Protein 6JWK (pdb70)

Radius of gyration: 19.98 Å; Cα contacts (8 Å, |Δi|>4): 611; chains: 2; bounding box: 44×48×56 Å

InterPro domains:
  IPR004045 Glutathione S-transferase, N-terminal [PF13409] (9-75)
  IPR004045 Glutathione S-transferase, N-terminal [PS50404] (1-81)
  IPR005955 Glutathione S-transferases, class Zeta [TIGR01262] (2-211)
  IPR010987 Glutathione S-transferase, C-terminal-like [PS50405] (86-213)
  IPR034330 Glutathione S-transferases, class Zeta , C-terminal [cd03191] (87-208)
  IPR034333 Glutathione S-transferases, class Zeta , N-terminal [cd03042] (1-74)
  IPR036249 Thioredoxin-like superfamily [SSF52833] (1-90)
  IPR036282 Glutathione S-transferase, C-terminal domain superfamily [SSF47616] (81-211)
  IPR040079 Glutathione transferase family [SFLDS00019] (1-187)

B-factor: mean 32.27, std 13.28, range [15.37, 88.54]

Foldseek 3Di:
DEWCPALLDLLLLLQLLLCLQLPHDYHYDVVTWDQDPVRDTDRGSVVSQVVVCVVRVPPHQADPPVVLNCLLVVLLCLQSPQQDVCLDPVNLVCCCPPVNDDLVSNLVSNQVSLVVSLLVNLVSQVVQQQDLENSHPDHHSNLSRLLSSVVVCVVSPHDCVVRVVSVSSNVVQCVDPSSVCSHSCNDPNHD/DAWEAELLALLRLLQLLLCLLLVNNVRYDYDVDTWRQDPVGDTDDDSVVVSVVVCVVPVPPHQADPDPVLNVLLCVLLCLLVPQQDVCLDPVNLCCCCVPVNDDLVVNLVSNQVSLVVSLLVNLVSQVPQAQDLERSHPDHHSNLSRLLSSVVSCVVSVHDCVSRVSSVSSNVVQCVDPSSVCSHSCNDPNHD

Secondary structure (DSSP, 8-state):
-EEE--TT-HHHHHHHHHHHHHT---EEE---EEE-TT--EE--HHHHHHHHHHH--SS-SS-SSHHHHHHHHHHHHHHHHHTHHHH-HHHHHHHHHTT---HHHHHHHHHHHHHHHHHHHHHHHHHH--SSBTTBSS--HHHHHHHHHHHHHHHTT---TT-HHHHHHHHHHHTSHHHHHHSGGGSTT--/-EEEE-TT-HHHHHHHHHHHHHT-GGGEEE----EEE-TT--EE--HHHHHHHHHHH--SSPSS-SSHHHHHHHHHHHHHHHHHTHHHHSHHHHHHHHHHH---HHHHHHHHHHHHHHHHHHHHHHHHHH--SSBTTBSS--HHHHHHHHHHHHHHHTT---TT-HHHHHHHHHHHTSHHHHHHSGGGSTT--

Sequence (384 aa):
MQLYSFFNSSTSYRVRIALALKGLDYQVVPLPTLVDADGRRFSQSLAIIDYLDAVQPEPRLIPLDPLHRAQALELALLVACDIHPLNNVRVLKYLTQVLGIDAEDRQRWYAHWVAEGLAAAETLLNRHRRGAFFAGAAAGIVECCLVPQLANARRMGCDLAPYPALLELEGRCLALEAFQRASPERQPDYLMQLYSFFNSSTSYRVRIALALKGLDYQVVPVALPTLVDADGRRFSQSLAIIDYLDAVQPEPRLIPLDPLHRAQALELALLVACDIHPLNNVRVLKYLTQVLGIDAEDRQRWYAHWVAEGLAAAETLLNRHRRGAFFAGAAAGIVECCLVPQLANARRMGCDLAPYPALLELEGRCLALEAFQRASPERQPDYL

Structure (mmCIF, N/CA/C/O backbone):
data_6JWK
#
_entry.id   6JWK
#
_cell.length_a   83.022
_cell.length_b   83.022
_cell.length_c   184.725
_cell.angle_alpha   90.000
_cell.angle_beta   90.000
_cell.angle_gamma   90.000
#
_symmetry.space_group_name_H-M   'P 43 21 2'
#
loop_
_entity.id
_entity.type
_entity.pdbx_description
1 polymer 'Probable glutathione S-transferase'
2 non-polymer GLYCEROL
3 non-polymer 'SULFATE ION'
4 water water
#
loop_
_atom_site.group_PDB
_atom_site.id
_atom_site.type_symbol
_atom_site.label_atom_id
_atom_site.label_alt_id
_atom_site.label_comp_id
_atom_site.label_asym_id
_atom_site.label_entity_id
_atom_site.label_seq_id
_atom_site.pdbx_PDB_ins_code
_atom_site.Cartn_x
_atom_site.Cartn_y
_atom_site.Cartn_z
_atom_site.occupancy
_atom_site.B_iso_or_equiv
_atom_site.auth_seq_id
_atom_site.auth_comp_id
_atom_site.auth_asym_id
_atom_site.auth_atom_id
_atom_site.pdbx_PDB_model_num
ATOM 1 N N . MET A 1 1 ? -21.164 21.915 3.716 1.00 54.60 1 MET A N 1
ATOM 2 C CA . MET A 1 1 ? -21.528 20.883 4.673 1.00 43.90 1 MET A CA 1
ATOM 3 C C . MET A 1 1 ? -21.866 19.611 3.912 1.00 44.38 1 MET A C 1
ATOM 4 O O . MET A 1 1 ? -22.119 19.670 2.690 1.00 40.84 1 MET A O 1
ATOM 9 N N . GLN A 1 2 ? -21.762 18.500 4.622 1.00 35.84 2 GLN A N 1
ATOM 10 C CA . GLN A 1 2 ? -22.148 17.153 4.168 1.00 40.04 2 GLN A CA 1
ATOM 11 C C . GLN A 1 2 ? -23.340 16.682 4.999 1.00 39.76 2 GLN A C 1
ATOM 12 O O . GLN A 1 2 ? -23.361 16.963 6.232 1.00 32.90 2 GLN A O 1
ATOM 18 N N . LEU A 1 3 ? -24.275 15.986 4.350 1.00 36.11 3 LEU A N 1
ATOM 19 C CA . LEU A 1 3 ? -25.335 15.222 5.034 1.00 32.44 3 LEU A CA 1
ATOM 20 C C . LEU A 1 3 ? -25.179 13.763 4.684 1.00 30.11 3 LEU A C 1
ATOM 21 O O . LEU A 1 3 ? -25.471 13.422 3.549 1.00 42.65 3 LEU A O 1
ATOM 26 N N . TYR A 1 4 ? -24.767 12.949 5.642 1.00 34.29 4 TYR A N 1
ATOM 27 C CA . TYR A 1 4 ? -24.871 11.471 5.606 1.00 41.58 4 TYR A CA 1
ATOM 28 C C . TYR A 1 4 ? -26.366 11.172 5.703 1.00 47.56 4 TYR A C 1
ATOM 29 O O . TYR A 1 4 ? -26.932 11.427 6.782 1.00 46.01 4 TYR A O 1
ATOM 38 N N . SER A 1 5 ? -26.965 10.826 4.558 1.00 51.19 5 SER A N 1
ATOM 39 C CA . SER A 1 5 ? -28.419 10.654 4.293 1.00 46.70 5 SER A CA 1
ATOM 40 C C . SER A 1 5 ? -28.628 9.267 3.681 1.00 46.51 5 SER A C 1
ATOM 41 O O . SER A 1 5 ? -27.690 8.763 3.026 1.00 43.49 5 SER A O 1
ATOM 44 N N . PHE A 1 6 ? -29.781 8.664 3.946 1.00 39.13 6 PHE A N 1
ATOM 45 C CA . PHE A 1 6 ? -30.357 7.533 3.171 1.00 42.26 6 PHE A CA 1
ATOM 46 C C . PHE A 1 6 ? -31.720 8.021 2.650 1.00 40.78 6 PHE A C 1
ATOM 47 O O . PHE A 1 6 ? -32.493 8.679 3.405 1.00 32.47 6 PHE A O 1
ATOM 55 N N . PHE A 1 7 ? -31.999 7.742 1.377 1.00 36.90 7 PHE A N 1
ATOM 56 C CA . PHE A 1 7 ? -33.214 8.211 0.672 1.00 35.97 7 PHE A CA 1
ATOM 57 C C . PHE A 1 7 ? -34.429 7.857 1.520 1.00 35.94 7 PHE A C 1
ATOM 58 O O . PHE A 1 7 ? -35.289 8.736 1.614 1.00 40.87 7 PHE A O 1
ATOM 66 N N . ASN A 1 8 ? -34.493 6.669 2.141 1.00 36.41 8 ASN A N 1
ATOM 67 C CA . ASN A 1 8 ? -35.754 6.251 2.817 1.00 47.16 8 ASN A CA 1
ATOM 68 C C . ASN A 1 8 ? -35.764 6.496 4.343 1.00 43.23 8 ASN A C 1
ATOM 69 O O . ASN A 1 8 ? -36.760 6.122 4.950 1.00 48.96 8 ASN A O 1
ATOM 74 N N . SER A 1 9 ? -34.761 7.165 4.923 1.00 36.14 9 SER A N 1
ATOM 75 C CA . SER A 1 9 ? -34.715 7.600 6.348 1.00 31.09 9 SER A CA 1
ATOM 76 C C . SER A 1 9 ? -35.609 8.828 6.530 1.00 27.12 9 SER A C 1
ATOM 77 O O . SER A 1 9 ? -35.348 9.876 5.866 1.00 26.16 9 SER A O 1
ATOM 80 N N . SER A 1 10 ? -36.660 8.705 7.349 1.00 26.13 10 SER A N 1
ATOM 81 C CA . SER A 1 10 ? -37.588 9.824 7.657 1.00 27.93 10 SER A CA 1
ATOM 82 C C . SER A 1 10 ? -36.819 10.968 8.317 1.00 26.86 10 SER A C 1
ATOM 83 O O . SER A 1 10 ? -37.062 12.140 7.951 1.00 24.62 10 SER A O 1
ATOM 86 N N . THR A 1 11 ? -35.930 10.653 9.269 1.00 24.94 11 THR A N 1
ATOM 87 C CA . THR A 1 11 ? -35.104 11.701 9.917 1.00 25.61 11 THR A CA 1
ATOM 88 C C . THR A 1 11 ? -34.214 12.393 8.897 1.00 24.43 11 THR A C 1
ATOM 89 O O . THR A 1 11 ? -34.065 13.642 9.027 1.00 23.85 11 THR A O 1
ATOM 93 N N . SER A 1 12 ? -33.595 11.675 7.947 1.00 24.77 12 SER A N 1
ATOM 94 C CA . SER A 1 12 ? -32.814 12.338 6.864 1.00 24.24 12 SER A CA 1
ATOM 95 C C . SER A 1 12 ? -33.760 13.226 6.027 1.00 23.96 12 SER A C 1
ATOM 96 O O . SER A 1 12 ? -33.387 14.295 5.683 1.00 23.49 12 SER A O 1
ATOM 99 N N . TYR A 1 13 ? -34.976 12.763 5.694 1.00 24.28 13 TYR A N 1
ATOM 100 C CA . TYR A 1 13 ? -35.969 13.554 4.905 1.00 21.38 13 TYR A CA 1
ATOM 101 C C . TYR A 1 13 ? -36.231 14.909 5.608 1.00 20.88 13 TYR A C 1
ATOM 102 O O . TYR A 1 13 ? -36.127 15.953 4.939 1.00 19.04 13 TYR A O 1
ATOM 111 N N . ARG A 1 14 ? -36.451 14.907 6.932 1.00 22.72 14 ARG A N 1
ATOM 112 C CA . ARG A 1 14 ? -36.674 16.128 7.743 1.00 23.19 14 ARG A CA 1
ATOM 113 C C . ARG A 1 14 ? -35.579 17.144 7.454 1.00 20.63 14 ARG A C 1
ATOM 114 O O . ARG A 1 14 ? -35.853 18.317 7.186 1.00 19.08 14 ARG A O 1
ATOM 122 N N . VAL A 1 15 ? -34.347 16.700 7.566 1.00 22.18 15 VAL A N 1
ATOM 123 C CA . VAL A 1 15 ? -33.193 17.624 7.417 1.00 21.64 15 VAL A CA 1
ATOM 124 C C . VAL A 1 15 ? -33.046 18.018 5.942 1.00 20.59 15 VAL A C 1
ATOM 125 O O . VAL A 1 15 ? -32.712 19.188 5.682 1.00 19.33 15 VAL A O 1
ATOM 129 N N . ARG A 1 16 ? -33.290 17.109 4.974 1.00 21.78 16 ARG A N 1
ATOM 130 C CA . ARG A 1 16 ? -33.178 17.517 3.530 1.00 21.77 16 ARG A CA 1
ATOM 131 C C . ARG A 1 16 ? -34.201 18.608 3.232 1.00 20.09 16 ARG A C 1
ATOM 132 O O . ARG A 1 16 ? -33.893 19.599 2.529 1.00 21.54 16 ARG A O 1
ATOM 140 N N . ILE A 1 17 ? -35.402 18.515 3.823 1.00 18.61 17 ILE A N 1
ATOM 141 C CA . ILE A 1 17 ? -36.404 19.595 3.647 1.00 19.18 17 ILE A CA 1
ATOM 142 C C . ILE A 1 17 ? -35.842 20.923 4.193 1.00 20.23 17 ILE A C 1
ATOM 143 O O . ILE A 1 17 ? -35.859 21.976 3.469 1.00 19.33 17 ILE A O 1
ATOM 148 N N . ALA A 1 18 ? -35.367 20.928 5.450 1.00 22.56 18 ALA A N 1
ATOM 149 C CA . ALA A 1 18 ? -34.842 22.159 6.096 1.00 21.43 18 ALA A CA 1
ATOM 150 C C . ALA A 1 18 ? -33.715 22.746 5.219 1.00 21.06 18 ALA A C 1
ATOM 151 O O . ALA A 1 18 ? -33.753 23.963 4.988 1.00 19.54 18 ALA A O 1
ATOM 153 N N . LEU A 1 19 ? -32.791 21.906 4.705 1.00 22.85 19 LEU A N 1
ATOM 154 C CA . LEU A 1 19 ? -31.661 22.384 3.867 1.00 21.55 19 LEU A CA 1
ATOM 155 C C . LEU A 1 19 ? -32.225 22.999 2.584 1.00 25.55 19 LEU A C 1
ATOM 156 O O . LEU A 1 19 ? -31.751 24.099 2.200 1.00 26.81 19 LEU A O 1
ATOM 161 N N . ALA A 1 20 ? -33.255 22.377 1.981 1.00 25.39 20 ALA A N 1
ATOM 162 C CA . ALA A 1 20 ? -33.865 22.842 0.717 1.00 21.85 20 ALA A CA 1
ATOM 163 C C . ALA A 1 20 ? -34.581 24.154 0.991 1.00 25.63 20 ALA A C 1
ATOM 164 O O . ALA A 1 20 ? -34.415 25.133 0.190 1.00 23.76 20 ALA A O 1
ATOM 166 N N . LEU A 1 21 ? -35.289 24.266 2.114 1.00 23.62 21 LEU A N 1
ATOM 167 C CA . LEU A 1 21 ? -35.983 25.542 2.410 1.00 23.85 21 LEU A CA 1
ATOM 168 C C . LEU A 1 21 ? -34.989 26.695 2.586 1.00 25.50 21 LEU A C 1
ATOM 169 O O . LEU A 1 21 ? -35.372 27.861 2.253 1.00 25.37 21 LEU A O 1
ATOM 174 N N . LYS A 1 22 ? -33.833 26.445 3.210 1.00 28.01 22 LYS A N 1
ATOM 175 C CA . LYS A 1 22 ? -32.767 27.477 3.380 1.00 28.09 22 LYS A CA 1
ATOM 176 C C . LYS A 1 22 ? -32.055 27.754 2.034 1.00 28.60 22 LYS A C 1
ATOM 177 O O . LYS A 1 22 ? -31.361 28.726 1.930 1.00 29.22 22 LYS A O 1
ATOM 183 N N . GLY A 1 23 ? -32.129 26.815 1.136 1.00 29.95 23 GLY A N 1
ATOM 184 C CA . GLY A 1 23 ? -31.474 26.895 -0.131 1.00 37.71 23 GLY A CA 1
ATOM 185 C C . GLY A 1 23 ? -29.998 26.615 0.047 1.00 36.78 23 GLY A C 1
ATOM 186 O O . GLY A 1 23 ? -29.187 27.071 -0.685 1.00 37.47 23 GLY A O 1
ATOM 187 N N . LEU A 1 24 ? -29.661 25.832 1.032 1.00 38.79 24 LEU A N 1
ATOM 188 C CA . LEU A 1 24 ? -28.274 25.573 1.293 1.00 41.29 24 LEU A CA 1
ATOM 189 C C . LEU A 1 24 ? -27.795 24.404 0.521 1.00 45.08 24 LEU A C 1
ATOM 190 O O . LEU A 1 24 ? -28.441 23.397 0.446 1.00 43.04 24 LEU A O 1
ATOM 195 N N . ASP A 1 25 ? -26.643 24.556 -0.096 1.00 54.46 25 ASP A N 1
ATOM 196 C CA . ASP A 1 25 ? -26.120 23.421 -0.800 1.00 59.06 25 ASP A CA 1
ATOM 197 C C . ASP A 1 25 ? -25.197 22.687 0.102 1.00 52.48 25 ASP A C 1
ATOM 198 O O . ASP A 1 25 ? -24.514 23.233 0.944 1.00 53.26 25 ASP A O 1
ATOM 203 N N . TYR A 1 26 ? -25.230 21.411 -0.115 1.00 41.81 26 TYR A N 1
ATOM 204 C CA . TYR A 1 26 ? -24.481 20.493 0.611 1.00 44.73 26 TYR A CA 1
ATOM 205 C C . TYR A 1 26 ? -24.278 19.289 -0.277 1.00 47.98 26 TYR A C 1
ATOM 206 O O . TYR A 1 26 ? -24.790 19.170 -1.361 1.00 48.10 26 TYR A O 1
ATOM 215 N N . GLN A 1 27 ? -23.520 18.369 0.244 1.00 50.28 27 GLN A N 1
ATOM 216 C CA . GLN A 1 27 ? -23.140 17.136 -0.453 1.00 52.76 27 GLN A CA 1
ATOM 217 C C . GLN A 1 27 ? -23.872 16.016 0.287 1.00 54.41 27 GLN A C 1
ATOM 218 O O . GLN A 1 27 ? -23.537 15.780 1.474 1.00 46.29 27 GLN A O 1
ATOM 224 N N . VAL A 1 28 ? -24.891 15.419 -0.338 1.00 45.18 28 VAL A N 1
ATOM 225 C CA . VAL A 1 28 ? -25.450 14.120 0.124 1.00 51.61 28 VAL A CA 1
ATOM 226 C C . VAL A 1 28 ? -24.293 13.131 0.131 1.00 47.32 28 VAL A C 1
ATOM 227 O O . VAL A 1 28 ? -23.554 13.094 -0.834 1.00 54.97 28 VAL A O 1
ATOM 231 N N . VAL A 1 29 ? -24.137 12.364 1.190 1.00 48.10 29 VAL A N 1
ATOM 232 C CA . VAL A 1 29 ? -23.137 11.267 1.226 1.00 53.11 29 VAL A CA 1
ATOM 233 C C . VAL A 1 29 ? -23.907 10.002 1.580 1.00 58.62 29 VAL A C 1
ATOM 234 O O . VAL A 1 29 ? -24.191 9.748 2.741 1.00 66.22 29 VAL A O 1
ATOM 238 N N . PRO A 1 30 ? -24.358 9.207 0.591 1.00 57.34 30 PRO A N 1
ATOM 239 C CA . PRO A 1 30 ? -25.146 8.026 0.907 1.00 53.14 30 PRO A CA 1
ATOM 240 C C . PRO A 1 30 ? -24.294 6.988 1.638 1.00 47.80 30 PRO A C 1
ATOM 241 O O . PRO A 1 30 ? -24.920 6.413 2.490 1.00 52.43 30 PRO A O 1
ATOM 245 N N . LEU A 1 52 ? -27.768 8.137 11.370 1.00 55.87 52 LEU A N 1
ATOM 246 C CA . LEU A 1 52 ? -28.414 8.839 10.222 1.00 56.17 52 LEU A CA 1
ATOM 247 C C . LEU A 1 52 ? -29.540 9.721 10.740 1.00 46.22 52 LEU A C 1
ATOM 248 O O . LEU A 1 52 ? -30.321 9.272 11.563 1.00 44.75 52 LEU A O 1
ATOM 253 N N . PRO A 1 53 ? -29.667 10.978 10.259 1.00 39.94 53 PRO A N 1
ATOM 254 C CA . PRO A 1 53 ? -28.648 11.592 9.413 1.00 39.62 53 PRO A CA 1
ATOM 255 C C . PRO A 1 53 ? -27.492 12.039 10.313 1.00 39.85 53 PRO A C 1
ATOM 256 O O . PRO A 1 53 ? -27.700 12.103 11.520 1.00 36.39 53 PRO A O 1
ATOM 260 N N . THR A 1 54 ? -26.358 12.370 9.688 1.00 33.85 54 THR A N 1
ATOM 261 C CA . THR A 1 54 ? -25.284 13.184 10.277 1.00 30.10 54 THR A CA 1
ATOM 262 C C . THR A 1 54 ? -24.999 14.369 9.379 1.00 27.56 54 THR A C 1
ATOM 263 O O . THR A 1 54 ? -24.593 14.122 8.231 1.00 32.58 54 THR A O 1
ATOM 267 N N . LEU A 1 55 ? -25.200 15.584 9.889 1.00 27.37 55 LEU A N 1
ATOM 268 C CA . LEU A 1 55 ? -24.709 16.828 9.271 1.00 27.70 55 LEU A CA 1
ATOM 269 C C . LEU A 1 55 ? -23.281 17.080 9.795 1.00 33.91 55 LEU A C 1
ATOM 270 O O . LEU A 1 55 ? -23.069 17.079 11.048 1.00 27.72 55 LEU A O 1
ATOM 275 N N . VAL A 1 56 ? -22.330 17.247 8.865 1.00 32.81 56 VAL A N 1
ATOM 276 C CA . VAL A 1 56 ? -20.928 17.649 9.151 1.00 35.20 56 VAL A CA 1
ATOM 277 C C . VAL A 1 56 ? -20.795 19.091 8.682 1.00 34.78 56 VAL A C 1
ATOM 278 O O . VAL A 1 56 ? -21.043 19.339 7.489 1.00 36.60 56 VAL A O 1
ATOM 282 N N . ASP A 1 57 ? -20.525 20.033 9.590 1.00 35.70 57 ASP A N 1
ATOM 283 C CA . ASP A 1 57 ? -20.432 21.460 9.184 1.00 38.72 57 ASP A CA 1
ATOM 284 C C . ASP A 1 57 ? -19.011 21.757 8.705 1.00 42.04 57 ASP A C 1
ATOM 285 O O . ASP A 1 57 ? -18.208 20.811 8.650 1.00 34.46 57 ASP A O 1
ATOM 290 N N . ALA A 1 58 ? -18.727 23.027 8.395 1.00 41.69 58 ALA A N 1
ATOM 291 C CA . ALA A 1 58 ? -17.456 23.509 7.795 1.00 48.42 58 ALA A CA 1
ATOM 292 C C . ALA A 1 58 ? -16.264 23.272 8.737 1.00 49.08 58 ALA A C 1
ATOM 293 O O . ALA A 1 58 ? -15.136 23.405 8.257 1.00 59.37 58 ALA A O 1
ATOM 295 N N . ASP A 1 59 ? -16.496 22.946 10.014 1.00 45.78 59 ASP A N 1
ATOM 296 C CA . ASP A 1 59 ? -15.436 22.769 11.041 1.00 40.54 59 ASP A CA 1
ATOM 297 C C . ASP A 1 59 ? -15.251 21.283 11.343 1.00 36.15 59 ASP A C 1
ATOM 298 O O . ASP A 1 59 ? -14.425 20.958 12.220 1.00 32.96 59 ASP A O 1
ATOM 303 N N . GLY A 1 60 ? -15.990 20.402 10.661 1.00 30.46 60 GLY A N 1
ATOM 304 C CA . GLY A 1 60 ? -15.914 18.957 10.926 1.00 29.74 60 GLY A CA 1
ATOM 305 C C . GLY A 1 60 ? -16.731 18.568 12.142 1.00 30.99 60 GLY A C 1
ATOM 306 O O . GLY A 1 60 ? -16.569 17.428 12.594 1.00 32.30 60 GLY A O 1
ATOM 307 N N . ARG A 1 61 ? -17.577 19.455 12.683 1.00 29.39 61 ARG A N 1
ATOM 308 C CA . ARG A 1 61 ? -18.479 19.028 13.800 1.00 31.70 61 ARG A CA 1
ATOM 309 C C . ARG A 1 61 ? -19.630 18.205 13.213 1.00 31.76 61 ARG A C 1
ATOM 310 O O . ARG A 1 61 ? -20.081 18.520 12.093 1.00 32.36 61 ARG A O 1
ATOM 318 N N . ARG A 1 62 ? -19.997 17.124 13.899 1.00 31.10 62 ARG A N 1
ATOM 319 C CA . ARG A 1 62 ? -21.052 16.152 13.512 1.00 33.14 62 ARG A CA 1
ATOM 320 C C . ARG A 1 62 ? -22.304 16.361 14.383 1.00 33.70 62 ARG A C 1
ATOM 321 O O . ARG A 1 62 ? -22.148 16.472 15.607 1.00 30.16 62 ARG A O 1
ATOM 329 N N . PHE A 1 63 ? -23.504 16.358 13.798 1.00 33.42 63 PHE A N 1
ATOM 330 C CA . PHE A 1 63 ? -24.802 16.469 14.521 1.00 33.35 63 PHE A CA 1
ATOM 331 C C . PHE A 1 63 ? -25.736 15.405 13.975 1.00 34.04 63 PHE A C 1
ATOM 332 O O . PHE A 1 63 ? -25.722 15.299 12.711 1.00 27.72 63 PHE A O 1
ATOM 340 N N . SER A 1 64 ? -26.466 14.666 14.802 1.00 31.41 64 SER A N 1
ATOM 341 C CA . SER A 1 64 ? -27.299 13.581 14.280 1.00 36.55 64 SER A CA 1
ATOM 342 C C . SER A 1 64 ? -28.806 13.602 14.553 1.00 34.58 64 SER A C 1
ATOM 343 O O . SER A 1 64 ? -29.563 12.810 13.969 1.00 30.33 64 SER A O 1
ATOM 346 N N . GLN A 1 65 ? -29.188 14.459 15.483 1.00 22.39 65 GLN A N 1
ATOM 347 C CA . GLN A 1 65 ? -30.604 14.626 15.908 1.00 20.54 65 GLN A CA 1
ATOM 348 C C . GLN A 1 65 ? -31.256 15.701 15.013 1.00 20.72 65 GLN A C 1
ATOM 349 O O . GLN A 1 65 ? -30.902 1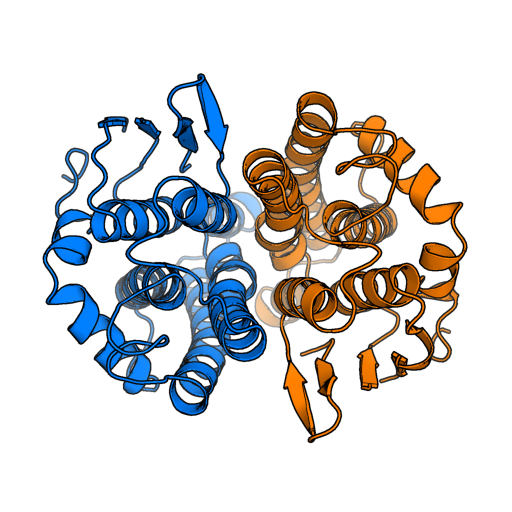6.901 15.073 1.00 20.17 65 GLN A O 1
ATOM 355 N N . SER A 1 66 ? -32.202 15.272 14.184 1.00 19.39 66 SER A N 1
ATOM 356 C CA . SER A 1 66 ? -32.836 16.118 13.152 1.00 19.10 66 SER A CA 1
ATOM 357 C C . SER A 1 66 ? -33.324 17.416 13.763 1.00 19.89 66 SER A C 1
ATOM 358 O O . SER A 1 66 ? -33.117 18.473 13.110 1.00 21.30 66 SER A O 1
ATOM 361 N N . LEU A 1 67 ? -33.986 17.403 14.938 1.00 18.86 67 LEU A N 1
ATOM 362 C CA . LEU A 1 67 ? -34.573 18.670 15.441 1.00 20.45 67 LEU A CA 1
ATOM 363 C C . LEU A 1 67 ? -33.469 19.610 15.954 1.00 20.30 67 LEU A C 1
ATOM 364 O O . LEU A 1 67 ? -33.637 20.813 15.836 1.00 22.12 67 LEU A O 1
ATOM 369 N N . ALA A 1 68 ? -32.355 19.122 16.475 1.00 21.56 68 ALA A N 1
ATOM 370 C CA . ALA A 1 68 ? -31.189 19.966 16.842 1.00 22.19 68 ALA A CA 1
ATOM 371 C C . ALA A 1 68 ? -30.556 20.572 15.578 1.00 20.34 68 ALA A C 1
ATOM 372 O O . ALA A 1 68 ? -30.169 21.780 15.578 1.00 20.83 68 ALA A O 1
ATOM 374 N N . ILE A 1 69 ? -30.444 19.776 14.522 1.00 21.69 69 ILE A N 1
ATOM 375 C CA . ILE A 1 69 ? -29.917 20.250 13.211 1.00 23.40 69 ILE A CA 1
ATOM 376 C C . ILE A 1 69 ? -30.824 21.381 12.723 1.00 26.07 69 ILE A C 1
ATOM 377 O O . ILE A 1 69 ? -30.320 22.415 12.255 1.00 25.92 69 ILE A O 1
ATOM 382 N N . ILE A 1 70 ? -32.140 21.202 12.780 1.00 23.93 70 ILE A N 1
ATOM 383 C CA . ILE A 1 70 ? -33.037 22.246 12.230 1.00 22.70 70 ILE A CA 1
ATOM 384 C C . ILE A 1 70 ? -32.845 23.519 13.063 1.00 25.13 70 ILE A C 1
ATOM 385 O O . ILE A 1 70 ? -32.749 24.633 12.501 1.00 22.61 70 ILE A O 1
ATOM 390 N N . ASP A 1 71 ? -32.713 23.398 14.373 1.00 24.17 71 ASP A N 1
ATOM 391 C CA . ASP A 1 71 ? -32.491 24.608 15.223 1.00 26.23 71 ASP A CA 1
ATOM 392 C C . ASP A 1 71 ? -31.163 25.276 14.834 1.00 22.45 71 ASP A C 1
ATOM 393 O O . ASP A 1 71 ? -31.132 26.482 14.674 1.00 27.19 71 ASP A O 1
ATOM 398 N N . TYR A 1 72 ? -30.109 24.501 14.684 1.00 24.28 72 TYR A N 1
ATOM 399 C CA . TYR A 1 72 ? -28.758 24.969 14.280 1.00 26.61 72 TYR A CA 1
ATOM 400 C C . TYR A 1 72 ? -28.801 25.679 12.914 1.00 28.06 72 TYR A C 1
ATOM 401 O O . TYR A 1 72 ? -28.272 26.772 12.774 1.00 24.09 72 TYR A O 1
ATOM 410 N N . LEU A 1 73 ? -29.529 25.131 11.942 1.00 25.36 73 LEU A N 1
ATOM 411 C CA . LEU A 1 73 ? -29.620 25.775 10.615 1.00 26.30 73 LEU A CA 1
ATOM 412 C C . LEU A 1 73 ? -30.206 27.165 10.746 1.00 25.25 73 LEU A C 1
ATOM 413 O O . LEU A 1 73 ? -29.854 27.998 9.915 1.00 26.32 73 LEU A O 1
ATOM 418 N N . ASP A 1 74 ? -31.041 27.415 11.757 1.00 25.78 74 ASP A N 1
ATOM 419 C CA . ASP A 1 74 ? -31.673 28.738 11.922 1.00 29.43 74 ASP A CA 1
ATOM 420 C C . ASP A 1 74 ? -30.589 29.721 12.372 1.00 31.34 74 ASP A C 1
ATOM 421 O O . ASP A 1 74 ? -30.723 30.888 12.034 1.00 30.26 74 ASP A O 1
ATOM 426 N N . ALA A 1 75 ? -29.557 29.248 13.066 1.00 29.11 75 ALA A N 1
ATOM 427 C CA . ALA A 1 75 ? -28.396 30.072 13.491 1.00 33.27 75 ALA A CA 1
ATOM 428 C C . ALA A 1 75 ? -27.452 30.269 12.300 1.00 33.60 75 ALA A C 1
ATOM 429 O O . ALA A 1 75 ? -26.969 31.392 12.104 1.00 35.64 75 ALA A O 1
ATOM 431 N N . VAL A 1 76 ? -27.247 29.224 11.509 1.00 30.58 76 VAL A N 1
ATOM 432 C CA . VAL A 1 76 ? -26.323 29.233 10.342 1.00 36.48 76 VAL A CA 1
ATOM 433 C C . VAL A 1 76 ? -26.852 30.218 9.291 1.00 38.56 76 VAL A C 1
ATOM 434 O O . VAL A 1 76 ? -26.031 30.913 8.700 1.00 35.87 76 VAL A O 1
ATOM 438 N N . GLN A 1 77 ? -28.160 30.238 9.034 1.00 34.28 77 GLN A N 1
ATOM 439 C CA . GLN A 1 77 ? -28.790 31.106 8.003 1.00 29.83 77 GLN A CA 1
ATOM 440 C C . GLN A 1 77 ? -30.197 31.411 8.454 1.00 29.10 77 GLN A C 1
ATOM 441 O O . GLN A 1 77 ? -31.124 30.657 8.160 1.00 31.22 77 GLN A O 1
ATOM 447 N N . PRO A 1 78 ? -30.342 32.482 9.248 1.00 30.92 78 PRO A N 1
ATOM 448 C CA . PRO A 1 78 ? -31.609 32.810 9.862 1.00 32.92 78 PRO A CA 1
ATOM 449 C C . PRO A 1 78 ? -32.808 32.853 8.893 1.00 36.09 78 PRO A C 1
ATOM 450 O O . PRO A 1 78 ? -33.872 32.403 9.289 1.00 35.37 78 PRO A O 1
ATOM 454 N N . GLU A 1 79 ? -32.671 33.456 7.706 1.00 35.35 79 GLU A N 1
ATOM 455 C CA . GLU A 1 79 ? -33.828 33.637 6.787 1.00 34.33 79 GLU A CA 1
ATOM 456 C C . GLU A 1 79 ? -33.738 32.633 5.651 1.00 30.69 79 GLU A C 1
ATOM 457 O O . GLU A 1 79 ? -32.647 32.281 5.198 1.00 36.83 79 GLU A O 1
ATOM 463 N N . PRO A 1 80 ? -34.865 32.018 5.241 1.00 30.77 80 PRO A N 1
ATOM 464 C CA . PRO A 1 80 ? -36.126 32.077 5.986 1.00 33.36 80 PRO A CA 1
ATOM 465 C C . PRO A 1 80 ? -36.137 31.154 7.227 1.00 30.94 80 PRO A C 1
ATOM 466 O O . PRO A 1 80 ? -35.519 30.123 7.259 1.00 28.63 80 PRO A O 1
ATOM 470 N N . ARG A 1 81 ? -36.880 31.565 8.229 1.00 30.54 81 ARG A N 1
ATOM 471 C CA . ARG A 1 81 ? -36.782 31.051 9.606 1.00 34.91 81 ARG A CA 1
ATOM 472 C C . ARG A 1 81 ? -37.535 29.723 9.643 1.00 30.56 81 ARG A C 1
ATOM 473 O O . ARG A 1 81 ? -38.589 29.640 9.042 1.00 29.88 81 ARG A O 1
ATOM 481 N N . LEU A 1 82 ? -36.973 28.675 10.245 1.00 27.66 82 LEU A N 1
ATOM 482 C CA . LEU A 1 82 ? -37.686 27.383 10.402 1.00 25.58 82 LEU A CA 1
ATOM 483 C C . LEU A 1 82 ? -38.438 27.301 11.747 1.00 26.19 82 LEU A C 1
ATOM 484 O O . LEU A 1 82 ? -39.399 26.552 11.817 1.00 24.49 82 LEU A O 1
ATOM 489 N N . ILE A 1 83 ? -38.005 28.008 12.791 1.00 25.06 83 ILE A N 1
ATOM 490 C CA . ILE A 1 83 ? -38.651 27.998 14.138 1.00 25.73 83 ILE A CA 1
ATOM 491 C C . ILE A 1 83 ? -39.007 29.436 14.511 1.00 25.71 83 ILE A C 1
ATOM 492 O O . ILE A 1 83 ? -38.204 30.344 14.334 1.00 23.99 83 ILE A O 1
ATOM 497 N N . PRO A 1 84 ? -40.243 29.732 14.927 1.00 24.63 84 PRO A N 1
ATOM 498 C CA . PRO A 1 84 ? -40.615 31.125 15.175 1.00 25.78 84 PRO A CA 1
ATOM 499 C C . PRO A 1 84 ? -39.795 31.760 16.298 1.00 30.63 84 PRO A C 1
ATOM 500 O O . PRO A 1 84 ? -39.352 31.027 17.164 1.00 26.66 84 PRO A O 1
ATOM 504 N N . LEU A 1 85 ? -39.696 33.090 16.295 1.00 31.64 85 LEU A N 1
ATOM 505 C CA . LEU A 1 85 ? -39.080 33.892 17.384 1.00 35.83 85 LEU A CA 1
ATOM 506 C C . LEU A 1 85 ? -40.085 34.117 18.514 1.00 33.49 85 LEU A C 1
ATOM 507 O O . LEU A 1 85 ? -39.689 34.055 19.656 1.00 37.44 85 LEU A O 1
ATOM 512 N N . ASP A 1 86 ? -41.344 34.393 18.203 1.00 28.28 86 ASP A N 1
ATOM 513 C CA . ASP A 1 86 ? -42.366 34.674 19.237 1.00 30.66 86 ASP A CA 1
ATOM 514 C C . ASP A 1 86 ? -42.465 33.474 20.188 1.00 35.30 86 ASP A C 1
ATOM 515 O O . ASP A 1 86 ? -42.680 32.343 19.708 1.00 30.63 86 ASP A O 1
ATOM 520 N N . PRO A 1 87 ? -42.336 33.667 21.531 1.00 31.02 87 PRO A N 1
ATOM 521 C CA . PRO A 1 87 ? -42.317 32.541 22.461 1.00 29.97 87 PRO A CA 1
ATOM 522 C C . PRO A 1 87 ? -43.563 31.664 22.366 1.00 26.53 87 PRO A C 1
ATOM 523 O O . PRO A 1 87 ? -43.378 30.503 22.348 1.00 26.48 87 PRO A O 1
ATOM 527 N N . LEU A 1 88 ? -44.773 32.223 22.279 1.00 25.27 88 LEU A N 1
ATOM 528 C CA . LEU A 1 88 ? -45.996 31.391 22.215 1.00 27.18 88 LEU A CA 1
ATOM 529 C C . LEU A 1 88 ? -46.031 30.614 20.885 1.00 27.79 88 LEU A C 1
ATOM 530 O O . LEU A 1 88 ? -46.404 29.400 20.909 1.00 27.46 88 LEU A O 1
ATOM 535 N N . HIS A 1 89 ? -45.709 31.274 19.764 1.00 28.08 89 HIS A N 1
ATOM 536 C CA . HIS A 1 89 ? -45.758 30.638 18.419 1.00 28.18 89 HIS A CA 1
ATOM 537 C C . HIS A 1 89 ? -44.692 29.543 18.381 1.00 25.17 89 HIS A C 1
ATOM 538 O O . HIS A 1 89 ? -44.945 28.459 17.844 1.00 21.27 89 HIS A O 1
ATOM 545 N N . ARG A 1 90 ? -43.551 29.801 19.015 1.00 24.67 90 ARG A N 1
ATOM 546 C CA . ARG A 1 90 ? -42.441 28.834 19.085 1.00 21.82 90 ARG A CA 1
ATOM 547 C C . ARG A 1 90 ? -42.878 27.622 19.910 1.00 21.80 90 ARG A C 1
ATOM 548 O O . ARG A 1 90 ? -42.649 26.499 19.444 1.00 21.38 90 ARG A O 1
ATOM 556 N N . ALA A 1 91 ? -43.527 27.820 21.059 1.00 19.80 91 ALA A N 1
ATOM 557 C CA . ALA A 1 91 ? -43.977 26.702 21.906 1.00 20.25 91 ALA A CA 1
ATOM 558 C C . ALA A 1 91 ? -44.971 25.843 21.114 1.00 21.15 91 ALA A C 1
ATOM 559 O O . ALA A 1 91 ? -44.903 24.579 21.213 1.00 20.68 91 ALA A O 1
ATOM 561 N N . GLN A 1 92 ? -45.858 26.485 20.349 1.00 22.30 92 GLN A N 1
ATOM 562 C CA . GLN A 1 92 ? -46.882 25.761 19.547 1.00 21.95 92 GLN A CA 1
ATOM 563 C C . GLN A 1 92 ? -46.200 24.939 18.429 1.00 19.98 92 GLN A C 1
ATOM 564 O O . GLN A 1 92 ? -46.597 23.821 18.214 1.00 18.11 92 GLN A O 1
ATOM 570 N N . ALA A 1 93 ? -45.230 25.511 17.718 1.00 19.39 93 ALA A N 1
ATOM 571 C CA . ALA A 1 93 ? -44.461 24.835 16.656 1.00 20.38 93 ALA A CA 1
ATOM 572 C C . ALA A 1 93 ? -43.699 23.651 17.270 1.00 20.64 93 ALA A C 1
ATOM 573 O O . ALA A 1 93 ? -43.752 22.504 16.719 1.00 17.25 93 ALA A O 1
ATOM 575 N N . LEU A 1 94 ? -43.039 23.867 18.417 1.00 20.11 94 LEU A N 1
ATOM 576 C CA . LEU A 1 94 ? -42.214 22.767 18.984 1.00 19.86 94 LEU A CA 1
ATOM 577 C C . LEU A 1 94 ? -43.123 21.698 19.540 1.00 19.15 94 LEU A C 1
ATOM 578 O O . LEU A 1 94 ? -42.766 20.544 19.444 1.00 21.49 94 LEU A O 1
ATOM 583 N N . GLU A 1 95 ? -44.288 22.075 20.049 1.00 19.08 95 GLU A N 1
ATOM 584 C CA . GLU A 1 95 ? -45.236 21.089 20.571 1.00 21.54 95 GLU A CA 1
ATOM 585 C C . GLU A 1 95 ? -45.582 20.100 19.450 1.00 21.29 95 GLU A C 1
ATOM 586 O O . GLU A 1 95 ? -45.595 18.856 19.668 1.00 18.92 95 GLU A O 1
ATOM 592 N N . LEU A 1 96 ? -45.937 20.607 18.271 1.00 18.65 96 LEU A N 1
ATOM 593 C CA . LEU A 1 96 ? -46.350 19.711 17.153 1.00 19.81 96 LEU A CA 1
ATOM 594 C C . LEU A 1 96 ? -45.136 18.949 16.585 1.00 17.99 96 LEU A C 1
ATOM 595 O O . LEU A 1 96 ? -45.258 17.728 16.377 1.00 16.43 96 LEU A O 1
ATOM 600 N N . ALA A 1 97 ? -43.985 19.596 16.435 1.00 17.74 97 ALA A N 1
ATOM 601 C CA . ALA A 1 97 ? -42.744 18.940 15.969 1.00 19.37 97 ALA A CA 1
ATOM 602 C C . ALA A 1 97 ? -42.359 17.802 16.930 1.00 21.53 97 ALA A C 1
ATOM 603 O O . ALA A 1 97 ? -42.030 16.673 16.441 1.00 19.17 97 ALA A O 1
ATOM 605 N N . LEU A 1 98 ? -42.442 18.027 18.245 1.00 20.43 98 LEU A N 1
ATOM 606 C CA . LEU A 1 98 ? -42.024 16.978 19.235 1.00 19.31 98 LEU A CA 1
ATOM 607 C C . LEU A 1 98 ? -43.061 15.881 19.356 1.00 20.30 98 LEU A C 1
ATOM 608 O O . LEU A 1 98 ? -42.687 14.727 19.618 1.00 21.87 98 LEU A O 1
ATOM 613 N N . LEU A 1 99 ? -44.340 16.189 19.156 1.00 19.59 99 LEU A N 1
ATOM 614 C CA . LEU A 1 99 ? -45.373 15.132 19.076 1.00 19.57 99 LEU A CA 1
ATOM 615 C C . LEU A 1 99 ? -44.907 14.119 18.036 1.00 19.15 99 LEU A C 1
ATOM 616 O O . LEU A 1 99 ? -44.871 12.882 18.323 1.00 17.98 99 LEU A O 1
ATOM 621 N N . VAL A 1 100 ? -44.526 14.604 16.872 1.00 17.79 100 VAL A N 1
ATOM 622 C CA . VAL A 1 100 ? -44.056 13.725 15.779 1.00 20.18 100 VAL A CA 1
ATOM 623 C C . VAL A 1 100 ? -42.726 13.081 16.164 1.00 21.18 100 VAL 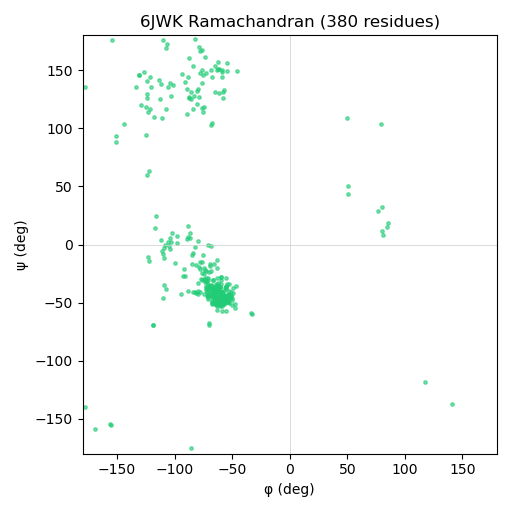A C 1
ATOM 624 O O . VAL A 1 100 ? -42.619 11.842 16.060 1.00 19.80 100 VAL A O 1
ATOM 628 N N . ALA A 1 101 ? -41.747 13.867 16.590 1.00 21.41 101 ALA A N 1
ATOM 629 C CA . ALA A 1 101 ? -40.350 13.369 16.734 1.00 21.04 101 ALA A CA 1
ATOM 630 C C . ALA A 1 101 ? -40.185 12.452 17.959 1.00 22.62 101 ALA A C 1
ATOM 631 O O . ALA A 1 101 ? -39.207 11.683 17.987 1.00 23.32 101 ALA A O 1
ATOM 633 N N . CYS A 1 102 ? -41.030 12.595 18.980 1.00 21.93 102 CYS A N 1
ATOM 634 C CA . CYS A 1 102 ? -40.929 11.855 20.257 1.00 23.75 102 CYS A CA 1
ATOM 635 C C . CYS A 1 102 ? -42.053 10.832 20.393 1.00 24.10 102 CYS A C 1
ATOM 636 O O . CYS A 1 102 ? -41.786 9.785 21.002 1.00 22.16 102 CYS A O 1
ATOM 639 N N . ASP A 1 103 ? -43.269 11.099 19.893 1.00 22.26 103 ASP A N 1
ATOM 640 C CA . ASP A 1 103 ? -44.422 10.236 20.265 1.00 21.59 103 ASP A CA 1
ATOM 641 C C . ASP A 1 103 ? -44.920 9.385 19.086 1.00 23.57 103 ASP A C 1
ATOM 642 O O . ASP A 1 103 ? -45.832 8.555 19.318 1.00 25.63 103 ASP A O 1
ATOM 647 N N . ILE A 1 104 ? -44.438 9.586 17.860 1.00 20.34 104 ILE A N 1
ATOM 648 C CA . ILE A 1 104 ? -44.862 8.739 16.713 1.00 22.59 104 ILE A CA 1
ATOM 649 C C . ILE A 1 104 ? -43.634 8.023 16.155 1.00 21.01 104 ILE A C 1
ATOM 650 O O . ILE A 1 104 ? -43.530 6.765 16.263 1.00 24.87 104 ILE A O 1
ATOM 655 N N . HIS A 1 105 ? -42.738 8.775 15.540 1.00 21.72 105 HIS A N 1
ATOM 656 C CA . HIS A 1 105 ? -41.682 8.173 14.699 1.00 21.42 105 HIS A CA 1
ATOM 657 C C . HIS A 1 105 ? -40.860 7.134 15.467 1.00 23.20 105 HIS A C 1
ATOM 658 O O . HIS A 1 105 ? -40.531 6.082 14.891 1.00 22.69 105 HIS A O 1
ATOM 665 N N . PRO A 1 106 ? -40.397 7.412 16.718 1.00 22.18 106 PRO A N 1
ATOM 666 C CA . PRO A 1 106 ? -39.485 6.493 17.414 1.00 23.93 106 PRO A CA 1
ATOM 667 C C . PRO A 1 106 ? -40.026 5.074 17.538 1.00 25.70 106 PRO A C 1
ATOM 668 O O . PRO A 1 106 ? -39.252 4.182 17.426 1.00 27.67 106 PRO A O 1
ATOM 672 N N . LEU A 1 107 ? -41.342 4.928 17.751 1.00 22.82 107 LEU A N 1
ATOM 673 C CA . LEU A 1 107 ? -42.030 3.618 17.866 1.00 25.91 107 LEU A CA 1
ATOM 674 C C . LEU A 1 107 ? -42.091 2.880 16.519 1.00 27.76 107 LEU A C 1
ATOM 675 O O . LEU A 1 107 ? -42.134 1.641 16.527 1.00 29.76 107 LEU A O 1
ATOM 680 N N . ASN A 1 108 ? -42.000 3.588 15.397 1.00 27.16 108 ASN A N 1
ATOM 681 C CA . ASN A 1 108 ? -42.243 3.013 14.058 1.00 32.94 108 ASN A CA 1
ATOM 682 C C . ASN A 1 108 ? -40.950 2.948 13.240 1.00 35.36 108 ASN A C 1
ATOM 683 O O . ASN A 1 108 ? -41.006 2.516 12.118 1.00 45.23 108 ASN A O 1
ATOM 688 N N . ASN A 1 109 ? -39.826 3.310 13.825 1.00 40.77 109 ASN A N 1
ATOM 689 C CA . ASN A 1 109 ? -38.464 3.190 13.247 1.00 45.08 109 ASN A CA 1
ATOM 690 C C . ASN A 1 109 ? -38.258 1.796 12.608 1.00 45.20 109 ASN A C 1
ATOM 691 O O . ASN A 1 109 ? -38.773 0.794 13.152 1.00 41.04 109 ASN A O 1
ATOM 696 N N . VAL A 1 110 ? -37.437 1.707 11.565 1.00 40.89 110 VAL A N 1
ATOM 697 C CA . VAL A 1 110 ? -36.904 0.407 11.038 1.00 49.06 110 VAL A CA 1
ATOM 698 C C . VAL A 1 110 ? -36.264 -0.424 12.178 1.00 41.23 110 VAL A C 1
ATOM 699 O O . VAL A 1 110 ? -36.615 -1.621 12.307 1.00 41.64 110 VAL A O 1
ATOM 703 N N . ARG A 1 111 ? -35.437 0.175 13.049 1.00 40.45 111 ARG A N 1
ATOM 704 C CA . ARG A 1 111 ? -34.728 -0.593 14.123 1.00 40.38 111 ARG A CA 1
ATOM 705 C C . ARG A 1 111 ? -35.754 -1.233 15.084 1.00 35.99 111 ARG A C 1
ATOM 706 O O . ARG A 1 111 ? -35.580 -2.402 15.435 1.00 36.23 111 ARG A O 1
ATOM 714 N N . VAL A 1 112 ? -36.844 -0.553 15.430 1.00 34.95 112 VAL A N 1
ATOM 715 C CA . VAL A 1 112 ? -37.908 -1.106 16.321 1.00 33.57 112 VAL A CA 1
ATOM 716 C C . VAL A 1 112 ? -38.664 -2.261 15.639 1.00 35.08 112 VAL A C 1
ATOM 717 O O . VAL A 1 112 ? -38.936 -3.300 16.331 1.00 33.82 112 VAL A O 1
ATOM 721 N N . LEU A 1 113 ? -39.090 -2.081 14.382 1.00 39.76 113 LEU A N 1
ATOM 722 C CA . LEU A 1 113 ? -39.834 -3.151 13.650 1.00 37.53 113 LEU A CA 1
ATOM 723 C C . LEU A 1 113 ? -38.909 -4.372 13.495 1.00 38.18 113 LEU A C 1
ATOM 724 O O . LEU A 1 113 ? -39.384 -5.463 13.777 1.00 41.13 113 LEU A O 1
ATOM 729 N N . LYS A 1 114 ? -37.644 -4.179 13.120 1.00 41.22 114 LYS A N 1
ATOM 730 C CA . LYS A 1 114 ? -36.600 -5.252 13.143 1.00 46.91 114 LYS A CA 1
ATOM 731 C C . LYS A 1 114 ? -36.616 -5.999 14.484 1.00 44.21 114 LYS A C 1
ATOM 732 O O . LYS A 1 114 ? -36.726 -7.217 14.464 1.00 46.67 114 LYS A O 1
ATOM 738 N N . TYR A 1 115 ? -36.498 -5.298 15.620 1.00 41.59 115 TYR A N 1
ATOM 739 C CA . TYR A 1 115 ? -36.518 -5.935 16.960 1.00 39.31 115 TYR A CA 1
ATOM 740 C C . TYR A 1 115 ? -37.809 -6.730 17.139 1.00 43.24 115 TYR A C 1
ATOM 741 O O . TYR A 1 115 ? -37.712 -7.843 17.708 1.00 42.51 115 TYR A O 1
ATOM 750 N N . LEU A 1 116 ? -38.972 -6.177 16.758 1.00 35.47 116 LEU A N 1
ATOM 751 C CA . LEU A 1 116 ? -40.271 -6.871 16.989 1.00 38.54 116 LEU A CA 1
ATOM 752 C C . LEU A 1 116 ? -40.277 -8.216 16.224 1.00 41.21 116 LEU A C 1
ATOM 753 O O . LEU A 1 116 ? -40.734 -9.222 16.772 1.00 42.38 116 LEU A O 1
ATOM 758 N N . THR A 1 117 ? -39.760 -8.243 15.005 1.00 44.17 117 THR A N 1
ATOM 759 C CA . THR A 1 117 ? -39.762 -9.455 14.141 1.00 53.61 117 THR A CA 1
ATOM 760 C C . THR A 1 117 ? -38.779 -10.488 14.728 1.00 55.52 117 THR A C 1
ATOM 761 O O . THR A 1 117 ? -39.260 -11.493 15.301 1.00 50.20 117 THR A O 1
ATOM 765 N N . GLN A 1 118 ? -37.476 -10.159 14.693 1.00 53.85 118 GLN A N 1
ATOM 766 C CA . GLN A 1 118 ? -36.319 -11.079 14.884 1.00 53.20 118 GLN A CA 1
ATOM 767 C C . GLN A 1 118 ? -36.205 -11.507 16.346 1.00 53.89 118 GLN A C 1
ATOM 768 O O . GLN A 1 118 ? -35.873 -12.653 16.555 1.00 62.73 118 GLN A O 1
ATOM 774 N N . VAL A 1 119 ? -36.478 -10.629 17.314 1.00 51.28 119 VAL A N 1
ATOM 775 C CA . VAL A 1 119 ? -36.354 -10.931 18.773 1.00 47.56 119 VAL A CA 1
ATOM 776 C C . VAL A 1 119 ? -37.702 -11.374 19.346 1.00 43.40 119 VAL A C 1
ATOM 777 O O . VAL A 1 119 ? -37.710 -12.245 20.204 1.00 42.16 119 VAL A O 1
ATOM 781 N N . LEU A 1 120 ? -38.822 -10.745 19.004 1.00 42.84 120 LEU A N 1
ATOM 782 C CA . LEU A 1 120 ? -40.095 -11.159 19.652 1.00 41.36 120 LEU A CA 1
ATOM 783 C C . LEU A 1 120 ? -40.965 -12.018 18.704 1.00 41.28 120 LEU A C 1
ATOM 784 O O . LEU A 1 120 ? -42.030 -12.502 19.190 1.00 48.90 120 LEU A O 1
ATOM 789 N N . GLY A 1 121 ? -40.537 -12.207 17.437 1.00 40.46 121 GLY A N 1
ATOM 790 C CA . GLY A 1 121 ? -41.279 -12.927 16.375 1.00 49.74 121 GLY A CA 1
ATOM 791 C C . GLY A 1 121 ? -42.712 -12.436 16.217 1.00 55.70 121 GLY A C 1
ATOM 792 O O . GLY A 1 121 ? -43.647 -13.259 16.241 1.00 49.78 121 GLY A O 1
ATOM 793 N N . ILE A 1 122 ? -42.906 -11.126 16.095 1.00 53.13 122 ILE A N 1
ATOM 794 C CA . ILE A 1 122 ? -44.246 -10.543 15.802 1.00 51.47 122 ILE A CA 1
ATOM 795 C C . ILE A 1 122 ? -44.371 -10.543 14.271 1.00 42.58 122 ILE A C 1
ATOM 796 O O . ILE A 1 122 ? -43.398 -10.076 13.599 1.00 42.13 122 ILE A O 1
ATOM 801 N N . ASP A 1 123 ? -45.462 -11.118 13.743 1.00 46.41 123 ASP A N 1
ATOM 802 C CA . ASP A 1 123 ? -45.722 -11.291 12.279 1.00 52.23 123 ASP A CA 1
ATOM 803 C C . ASP A 1 123 ? -46.093 -9.945 11.624 1.00 61.13 123 ASP A C 1
ATOM 804 O O . ASP A 1 123 ? -46.535 -9.017 12.361 1.00 66.33 123 ASP A O 1
ATOM 809 N N . ALA A 1 124 ? -45.969 -9.870 10.288 1.00 58.61 124 ALA A N 1
ATOM 810 C CA . ALA A 1 124 ? -46.169 -8.671 9.428 1.00 60.04 124 ALA A CA 1
ATOM 811 C C . ALA A 1 124 ? -47.468 -7.941 9.799 1.00 55.35 124 ALA A C 1
ATOM 812 O O . ALA A 1 124 ? -47.487 -6.688 9.739 1.00 50.90 124 ALA A O 1
ATOM 814 N N . GLU A 1 125 ? -48.498 -8.690 10.180 1.00 55.02 125 GLU A N 1
ATOM 815 C CA . GLU A 1 125 ? -49.873 -8.171 10.400 1.00 60.53 125 GLU A CA 1
ATOM 816 C C . GLU A 1 125 ? -49.977 -7.486 11.768 1.00 60.18 125 GLU A C 1
ATOM 817 O O . GLU A 1 125 ? -50.703 -6.479 11.897 1.00 62.73 125 GLU A O 1
ATOM 823 N N . ASP A 1 126 ? -49.339 -8.070 12.777 1.00 59.71 126 ASP A N 1
ATOM 824 C CA . ASP A 1 126 ? -49.273 -7.509 14.148 1.00 54.01 126 ASP A CA 1
ATOM 825 C C . ASP A 1 126 ? -48.401 -6.247 14.125 1.00 43.16 126 ASP A C 1
ATOM 826 O O . ASP A 1 126 ? -48.725 -5.323 14.869 1.00 43.98 126 ASP A O 1
ATOM 831 N N . ARG A 1 127 ? -47.356 -6.237 13.295 1.00 37.99 127 ARG A N 1
ATOM 832 C CA . ARG A 1 127 ? -46.436 -5.096 13.088 1.00 44.22 127 ARG A CA 1
ATOM 833 C C . ARG A 1 127 ? -47.169 -3.960 12.377 1.00 44.27 127 ARG A C 1
ATOM 834 O O . ARG A 1 127 ? -46.843 -2.813 12.701 1.00 36.18 127 ARG A O 1
ATOM 842 N N . GLN A 1 128 ? -48.066 -4.293 11.439 1.00 41.87 128 GLN A N 1
ATOM 843 C CA . GLN A 1 128 ? -49.016 -3.357 10.784 1.00 41.76 128 GLN A CA 1
ATOM 844 C C . GLN A 1 128 ? -49.834 -2.644 11.852 1.00 36.56 128 GLN A C 1
ATOM 845 O O . GLN A 1 128 ? -49.920 -1.382 11.775 1.00 34.50 128 GLN A O 1
ATOM 851 N N . ARG A 1 129 ? -50.525 -3.418 12.686 1.00 34.16 129 ARG A N 1
ATOM 852 C CA . ARG A 1 129 ? -51.440 -2.907 13.738 1.00 34.65 129 ARG A CA 1
ATOM 853 C C . ARG A 1 129 ? -50.667 -2.087 14.797 1.00 33.79 129 ARG A C 1
ATOM 854 O O . ARG A 1 129 ? -51.236 -1.184 15.425 1.00 31.94 129 ARG A O 1
ATOM 862 N N . TRP A 1 130 ? -49.436 -2.468 15.088 1.00 31.45 130 TRP A N 1
ATOM 863 C CA . TRP A 1 130 ? -48.581 -1.676 15.998 1.00 32.23 130 TRP A CA 1
ATOM 864 C C . TRP A 1 130 ? -48.371 -0.316 15.327 1.00 29.53 130 TRP A C 1
ATOM 865 O O . TRP A 1 130 ? -48.719 0.698 15.962 1.00 28.89 130 TRP A O 1
ATOM 876 N N . TYR A 1 131 ? -47.853 -0.355 14.094 1.00 31.33 131 TYR A N 1
ATOM 877 C CA . TYR A 1 131 ? -47.492 0.810 13.266 1.00 34.16 131 TYR A CA 1
ATOM 878 C C . TYR A 1 131 ? -48.733 1.693 13.200 1.00 34.64 131 TYR A C 1
ATOM 879 O O . TYR A 1 131 ? -48.619 2.884 13.550 1.00 31.60 131 TYR A O 1
ATOM 888 N N . ALA A 1 132 ? -49.891 1.113 12.871 1.00 34.02 132 ALA A N 1
ATOM 889 C CA . ALA A 1 132 ? -51.143 1.877 12.692 1.00 33.40 132 ALA A CA 1
ATOM 890 C C . ALA A 1 132 ? -51.613 2.470 14.025 1.00 31.19 132 ALA A C 1
ATOM 891 O O . ALA A 1 132 ? -52.178 3.606 14.038 1.00 28.45 132 ALA A O 1
ATOM 893 N N . HIS A 1 133 ? -51.454 1.757 15.133 1.00 30.16 133 HIS A N 1
ATOM 894 C CA . HIS A 1 133 ? -51.897 2.256 16.465 1.00 30.51 133 HIS A CA 1
ATOM 895 C C . HIS A 1 133 ? -51.163 3.568 16.820 1.00 30.20 133 HIS A C 1
ATOM 896 O O . HIS A 1 133 ? -51.847 4.563 17.134 1.00 30.19 133 HIS A O 1
ATOM 903 N N . TRP A 1 134 ? -49.830 3.617 16.730 1.00 25.42 134 TRP A N 1
ATOM 904 C CA . TRP A 1 134 ? -49.083 4.834 17.176 1.00 27.68 134 TRP A CA 1
ATOM 905 C C . TRP A 1 134 ? -49.362 5.984 16.197 1.00 25.56 134 TRP A C 1
ATOM 906 O O . TRP A 1 134 ? -49.417 7.099 16.676 1.00 29.35 134 TRP A O 1
ATOM 917 N N . VAL A 1 135 ? -49.507 5.709 14.890 1.00 25.17 135 VAL A N 1
ATOM 918 C CA . VAL A 1 135 ? -49.831 6.713 13.823 1.00 25.59 135 VAL A CA 1
ATOM 919 C C . VAL A 1 135 ? -51.183 7.322 14.168 1.00 23.96 135 VAL A C 1
ATOM 920 O O . VAL A 1 135 ? -51.280 8.580 14.173 1.00 24.35 135 VAL A O 1
ATOM 924 N N . ALA A 1 136 ? -52.159 6.489 14.509 1.00 23.21 136 ALA A N 1
ATOM 925 C CA . ALA A 1 136 ? -53.569 6.923 14.673 1.00 28.77 136 ALA A CA 1
ATOM 926 C C . ALA A 1 136 ? -53.675 7.853 15.873 1.00 28.39 136 ALA A C 1
ATOM 927 O O . ALA A 1 136 ? -54.207 8.961 15.714 1.00 30.41 136 ALA A O 1
ATOM 929 N N . GLU A 1 137 ? -53.138 7.429 17.013 1.00 28.55 137 GLU A N 1
ATOM 930 C CA . GLU A 1 137 ? -53.027 8.276 18.238 1.00 33.68 137 GLU A CA 1
ATOM 931 C C . GLU A 1 137 ? -52.322 9.601 17.928 1.00 26.14 137 GLU A C 1
ATOM 932 O O . GLU A 1 137 ? -52.783 10.666 18.352 1.00 26.99 137 GLU A O 1
ATOM 938 N N . GLY A 1 138 ? -51.180 9.540 17.266 1.00 23.64 138 GLY A N 1
ATOM 939 C CA . GLY A 1 138 ? -50.311 10.728 17.079 1.00 23.57 138 GLY A CA 1
ATOM 940 C C . GLY A 1 138 ? -50.882 11.679 16.043 1.00 20.92 138 GLY A C 1
ATOM 941 O O . GLY A 1 138 ? -50.873 12.896 16.272 1.00 21.80 138 GLY A O 1
ATOM 942 N N . LEU A 1 139 ? -51.383 11.161 14.938 1.00 20.47 139 LEU A N 1
ATOM 943 C CA . LEU A 1 139 ? -51.927 12.040 13.862 1.00 22.53 139 LEU A CA 1
ATOM 944 C C . LEU A 1 139 ? -53.245 12.680 14.300 1.00 20.67 139 LEU A C 1
ATOM 945 O O . LEU A 1 139 ? -53.515 13.757 13.826 1.00 21.67 139 LEU A O 1
ATOM 950 N N . ALA A 1 140 ? -54.039 12.040 15.129 1.00 21.73 140 ALA A N 1
ATOM 951 C CA . ALA A 1 140 ? -55.279 12.661 15.666 1.00 23.38 140 ALA A CA 1
ATOM 952 C C . ALA A 1 140 ? -54.868 13.923 16.446 1.00 22.00 140 ALA A C 1
ATOM 953 O O . ALA A 1 140 ? -55.423 14.989 16.238 1.00 19.30 140 ALA A O 1
ATOM 955 N N . ALA A 1 141 ? -53.859 13.817 17.314 1.00 20.45 141 ALA A N 1
ATOM 956 C CA . ALA A 1 141 ? -53.353 14.943 18.111 1.00 18.74 141 ALA A CA 1
ATOM 957 C C . ALA A 1 141 ? -52.718 15.987 17.180 1.00 18.92 141 ALA A C 1
ATOM 958 O O . ALA A 1 141 ? -52.937 17.158 17.443 1.00 18.11 141 ALA A O 1
ATOM 960 N N . ALA A 1 142 ? -51.945 15.588 16.167 1.00 16.87 142 ALA A N 1
ATOM 961 C CA . ALA A 1 142 ? -51.328 16.482 15.142 1.00 20.02 142 ALA A CA 1
ATOM 962 C C . ALA A 1 142 ? -52.414 17.262 14.379 1.00 17.17 142 ALA A C 1
ATOM 963 O O . ALA A 1 142 ? -52.289 18.500 14.220 1.00 17.42 142 ALA A O 1
ATOM 965 N N . GLU A 1 143 ? -53.457 16.561 13.931 1.00 17.65 143 GLU A N 1
ATOM 966 C CA . GLU A 1 143 ? -54.589 17.228 13.231 1.00 19.87 143 GLU A CA 1
ATOM 967 C C . GLU A 1 143 ? -55.160 18.299 14.184 1.00 18.57 143 GLU A C 1
ATOM 968 O O . GLU A 1 143 ? -55.386 19.413 13.747 1.00 18.79 143 GLU A O 1
ATOM 974 N N . THR A 1 144 ? -55.390 17.971 15.464 1.00 21.24 144 THR A N 1
ATOM 975 C CA . THR A 1 144 ? -55.947 18.908 16.475 1.00 20.30 144 THR A CA 1
ATOM 976 C C . THR A 1 144 ? -55.042 20.141 16.598 1.00 20.15 144 THR A C 1
ATOM 977 O O . THR A 1 144 ? -55.530 21.260 16.439 1.00 19.73 144 THR A O 1
ATOM 981 N N . LEU A 1 145 ? -53.743 19.936 16.800 1.00 19.75 145 LEU A N 1
ATOM 982 C CA . LEU A 1 145 ? -52.791 21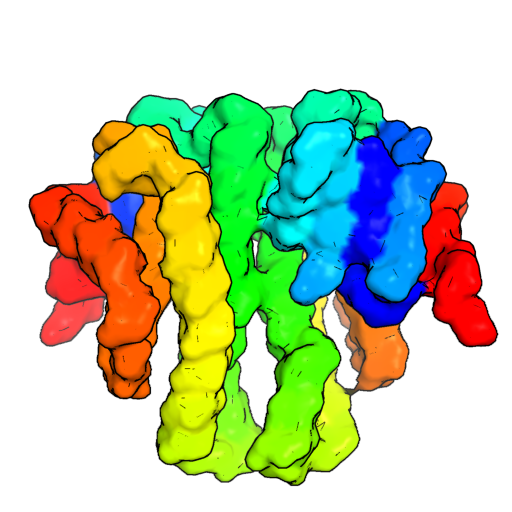.050 17.035 1.00 18.71 145 LEU A CA 1
ATOM 983 C C . LEU A 1 145 ? -52.660 21.918 15.796 1.00 18.34 145 LEU A C 1
ATOM 984 O O . LEU A 1 145 ? -52.589 23.192 15.955 1.00 17.96 145 LEU A O 1
ATOM 989 N N . LEU A 1 146 ? -52.592 21.325 14.609 1.00 17.72 146 LEU A N 1
ATOM 990 C CA . LEU A 1 146 ? -52.452 22.132 13.370 1.00 20.14 146 LEU A CA 1
ATOM 991 C C . LEU A 1 146 ? -53.684 23.025 13.210 1.00 20.07 146 LEU A C 1
ATOM 992 O O . LEU A 1 146 ? -53.514 24.217 12.962 1.00 20.25 146 LEU A O 1
ATOM 997 N N . ASN A 1 147 ? -54.889 22.452 13.362 1.00 20.88 147 ASN A N 1
ATOM 998 C CA . ASN A 1 147 ? -56.151 23.223 13.204 1.00 20.41 147 ASN A CA 1
ATOM 999 C C . ASN A 1 147 ? -56.219 24.327 14.271 1.00 21.74 147 ASN A C 1
ATOM 1000 O O . ASN A 1 147 ? -56.616 25.454 13.950 1.00 21.25 147 ASN A O 1
ATOM 1005 N N . ARG A 1 148 ? -55.779 24.059 15.498 1.00 21.67 148 ARG A N 1
ATOM 1006 C CA . ARG A 1 148 ? -55.831 25.076 16.581 1.00 19.56 148 ARG A CA 1
ATOM 1007 C C . ARG A 1 148 ? -54.890 26.234 16.310 1.00 23.05 148 ARG A C 1
ATOM 1008 O O . ARG A 1 148 ? -55.316 27.391 16.491 1.00 21.73 148 ARG A O 1
ATOM 1016 N N . HIS A 1 149 ? -53.631 25.943 15.983 1.00 22.32 149 HIS A N 1
ATOM 1017 C CA . HIS A 1 149 ? -52.512 26.907 16.109 1.00 24.62 149 HIS A CA 1
ATOM 1018 C C . HIS A 1 149 ? -51.951 27.388 14.767 1.00 26.74 149 HIS A C 1
ATOM 1019 O O . HIS A 1 149 ? -51.043 28.243 14.814 1.00 22.35 149 HIS A O 1
ATOM 1026 N N . ARG A 1 150 ? -52.405 26.854 13.625 1.00 25.41 150 ARG A N 1
ATOM 1027 C CA . ARG A 1 150 ? -51.843 27.286 12.317 1.00 28.97 150 ARG A CA 1
ATOM 1028 C C . ARG A 1 150 ? -52.078 28.798 12.196 1.00 28.52 150 ARG A C 1
ATOM 1029 O O . ARG A 1 150 ? -53.166 29.257 12.619 1.00 23.83 150 ARG A O 1
ATOM 1037 N N . ARG A 1 151 ? -51.144 29.524 11.586 1.00 28.17 151 ARG A N 1
ATOM 1038 C CA . ARG A 1 151 ? -51.317 30.991 11.402 1.00 30.24 151 ARG A CA 1
ATOM 1039 C C . ARG A 1 151 ? -51.560 31.360 9.938 1.00 28.36 151 ARG A C 1
ATOM 1040 O O . ARG A 1 151 ? -51.708 32.534 9.664 1.00 27.88 151 ARG A O 1
ATOM 1048 N N . GLY A 1 152 ? -51.536 30.437 8.997 1.00 29.82 152 GLY A N 1
ATOM 1049 C CA . GLY A 1 152 ? -51.771 30.818 7.590 1.00 27.85 152 GLY A CA 1
ATOM 1050 C C . GLY A 1 152 ? -51.733 29.592 6.737 1.00 26.71 152 GLY A C 1
ATOM 1051 O O . GLY A 1 152 ? -52.193 28.587 7.242 1.00 25.32 152 GLY A O 1
ATOM 1052 N N . ALA A 1 153 ? -51.128 29.668 5.549 1.00 26.18 153 ALA A N 1
ATOM 1053 C CA . ALA A 1 153 ? -51.069 28.549 4.585 1.00 26.59 153 ALA A CA 1
ATOM 1054 C C . ALA A 1 153 ? -50.295 27.402 5.249 1.00 26.10 153 ALA A C 1
ATOM 1055 O O . ALA A 1 153 ? -50.671 26.246 5.037 1.00 25.80 153 ALA A O 1
ATOM 1057 N N . PHE A 1 154 ? -49.211 27.760 5.942 1.00 24.11 154 PHE A N 1
ATOM 1058 C CA . PHE A 1 154 ? -48.308 26.851 6.686 1.00 23.12 154 PHE A CA 1
ATOM 1059 C C . PHE A 1 154 ? -48.554 27.060 8.184 1.00 25.05 154 PHE A C 1
ATOM 1060 O O . PHE A 1 154 ? -49.272 27.987 8.604 1.00 23.66 154 PHE A O 1
ATOM 1068 N N . PHE A 1 155 ? -48.009 26.181 9.016 1.00 24.34 155 PHE A N 1
ATOM 1069 C CA . PHE A 1 155 ? -48.221 26.304 10.472 1.00 22.95 155 PHE A CA 1
ATOM 1070 C C . PHE A 1 155 ? -47.830 27.714 10.935 1.00 22.27 155 PHE A C 1
ATOM 1071 O O . PHE A 1 155 ? -48.573 28.323 11.669 1.00 20.79 155 PHE A O 1
ATOM 1079 N N . ALA A 1 156 ? -46.654 28.178 10.524 1.00 22.47 156 ALA A N 1
ATOM 1080 C CA . ALA A 1 156 ? -46.049 29.448 10.976 1.00 26.47 156 ALA A CA 1
ATOM 1081 C C . ALA A 1 156 ? -46.512 30.625 10.092 1.00 29.60 156 ALA A C 1
ATOM 1082 O O . ALA A 1 156 ? -46.040 31.724 10.333 1.00 31.90 156 ALA A O 1
ATOM 1084 N N . GLY A 1 157 ? -47.443 30.436 9.168 1.00 27.65 157 GLY A N 1
ATOM 1085 C CA . GLY A 1 157 ? -47.927 31.560 8.327 1.00 29.45 157 GLY A CA 1
ATOM 1086 C C . GLY A 1 157 ? -47.615 31.317 6.860 1.00 26.60 157 GLY A C 1
ATOM 1087 O O . GLY A 1 157 ? -48.034 30.275 6.346 1.00 24.87 157 GLY A O 1
ATOM 1088 N N . ALA A 1 158 ? -46.820 32.178 6.227 1.00 24.96 158 ALA A N 1
ATOM 1089 C CA . ALA A 1 158 ? -46.622 32.161 4.761 1.00 26.61 158 ALA A CA 1
ATOM 1090 C C . ALA A 1 158 ? -45.530 31.163 4.373 1.00 31.28 158 ALA A C 1
ATOM 1091 O O . ALA A 1 158 ? -45.530 30.807 3.240 1.00 29.31 158 ALA A O 1
ATOM 1093 N N . ALA A 1 159 ? -44.670 30.701 5.299 1.00 30.56 159 ALA A N 1
ATOM 1094 C CA . ALA A 1 159 ? -43.509 29.843 4.979 1.00 27.64 159 ALA A CA 1
ATOM 1095 C C . ALA A 1 159 ? -43.553 28.536 5.784 1.00 24.79 159 ALA A C 1
ATOM 1096 O O . ALA A 1 159 ? -43.888 28.565 6.966 1.00 24.91 159 ALA A O 1
ATOM 1098 N N . ALA A 1 160 ? -43.181 27.443 5.144 1.00 25.60 160 ALA A N 1
ATOM 1099 C CA . ALA A 1 160 ? -42.987 26.138 5.791 1.00 24.04 160 ALA A CA 1
ATOM 1100 C C . ALA A 1 160 ? -41.814 26.220 6.784 1.00 23.96 160 ALA A C 1
ATOM 1101 O O . ALA A 1 160 ? -40.950 27.075 6.656 1.00 21.94 160 ALA A O 1
ATOM 1103 N N . GLY A 1 161 ? -41.858 25.357 7.792 1.00 22.95 161 GLY A N 1
ATOM 1104 C CA . GLY A 1 161 ? -40.843 25.354 8.862 1.00 24.08 161 GLY A CA 1
ATOM 1105 C C . GLY A 1 161 ? -40.738 23.990 9.504 1.00 21.60 161 GLY A C 1
ATOM 1106 O O . GLY A 1 161 ? -41.102 22.948 8.866 1.00 19.65 161 GLY A O 1
ATOM 1107 N N . ILE A 1 162 ? -40.284 23.988 10.750 1.00 20.93 162 ILE A N 1
ATOM 1108 C CA . ILE A 1 162 ? -40.008 22.722 11.476 1.00 21.17 162 ILE A CA 1
ATOM 1109 C C . ILE A 1 162 ? -41.267 21.846 11.464 1.00 18.81 162 ILE A C 1
ATOM 1110 O O . ILE A 1 162 ? -41.127 20.648 11.420 1.00 21.13 162 ILE A O 1
ATOM 1115 N N . VAL A 1 163 ? -42.468 22.420 11.569 1.00 19.27 163 VAL A N 1
ATOM 1116 C CA . VAL A 1 163 ? -43.688 21.545 11.632 1.00 18.91 163 VAL A CA 1
ATOM 1117 C C . VAL A 1 163 ? -43.795 20.726 10.327 1.00 18.90 163 VAL A C 1
ATOM 1118 O O . VAL A 1 163 ? -43.966 19.449 10.372 1.00 16.49 163 VAL A O 1
ATOM 1122 N N . GLU A 1 164 ? -43.680 21.393 9.177 1.00 18.71 164 GLU A N 1
ATOM 1123 C CA . GLU A 1 164 ? -43.785 20.737 7.846 1.00 19.05 164 GLU A CA 1
ATOM 1124 C C . GLU A 1 164 ? -42.592 19.809 7.653 1.00 19.33 164 GLU A C 1
ATOM 1125 O O . GLU A 1 164 ? -42.771 18.742 7.033 1.00 19.28 164 GLU A O 1
ATOM 1131 N N . CYS A 1 165 ? -41.417 20.164 8.167 1.00 18.34 165 CYS A N 1
ATOM 1132 C CA . CYS A 1 165 ? -40.230 19.280 8.064 1.00 19.88 165 CYS A CA 1
ATOM 1133 C C . CYS A 1 165 ? -40.520 17.952 8.759 1.00 20.46 165 CYS A C 1
ATOM 1134 O O . CYS A 1 165 ? -39.995 16.921 8.316 1.00 21.60 165 CYS A O 1
ATOM 1137 N N . CYS A 1 166 ? -41.263 17.976 9.863 1.00 20.27 166 CYS A N 1
ATOM 1138 C CA . CYS A 1 166 ? -41.627 16.742 10.612 1.00 21.03 166 CYS A CA 1
ATOM 1139 C C . CYS A 1 166 ? -42.880 16.043 10.021 1.00 21.47 166 CYS A C 1
ATOM 1140 O O . CYS A 1 166 ? -42.878 14.807 9.969 1.00 19.43 166 CYS A O 1
ATOM 1143 N N . LEU A 1 167 ? -43.924 16.771 9.603 1.00 21.03 167 LEU A N 1
ATOM 1144 C CA . LEU A 1 167 ? -45.213 16.134 9.183 1.00 22.21 167 LEU A CA 1
ATOM 1145 C C . LEU A 1 167 ? -45.066 15.437 7.824 1.00 19.15 167 LEU A C 1
ATOM 1146 O O . LEU A 1 167 ? -45.669 14.400 7.652 1.00 19.73 167 LEU A O 1
ATOM 1151 N N . VAL A 1 168 ? -44.305 15.997 6.892 1.00 18.53 168 VAL A N 1
ATOM 1152 C CA . VAL A 1 168 ? -44.243 15.501 5.485 1.00 19.37 168 VAL A CA 1
ATOM 1153 C C . VAL A 1 168 ? -43.643 14.098 5.486 1.00 20.51 168 VAL A C 1
ATOM 1154 O O . VAL A 1 168 ? -44.278 13.165 4.974 1.00 17.72 168 VAL A O 1
ATOM 1158 N N . PRO A 1 169 ? -42.466 13.847 6.132 1.00 18.76 169 PRO A N 1
ATOM 1159 C CA . PRO A 1 169 ? -41.962 12.485 6.222 1.00 17.68 169 PRO A CA 1
ATOM 1160 C C . PRO A 1 169 ? -42.866 11.531 7.010 1.00 18.06 169 PRO A C 1
ATOM 1161 O O . PRO A 1 169 ? -42.986 10.377 6.599 1.00 19.24 169 PRO A O 1
ATOM 1165 N N . GLN A 1 170 ? -43.514 11.998 8.078 1.00 18.25 170 GLN A N 1
ATOM 1166 C CA . GLN A 1 170 ? -44.414 11.141 8.885 1.00 18.29 170 GLN A CA 1
ATOM 1167 C C . GLN A 1 170 ? -45.570 10.699 7.985 1.00 18.42 170 GLN A C 1
ATOM 1168 O O . GLN A 1 170 ? -45.996 9.518 8.075 1.00 18.26 170 GLN A O 1
ATOM 1174 N N . LEU A 1 171 ? -46.143 11.609 7.204 1.00 17.45 171 LEU A N 1
ATOM 1175 C CA . LEU A 1 171 ? -47.329 11.248 6.373 1.00 18.44 171 LEU A CA 1
ATOM 1176 C C . LEU A 1 171 ? -46.929 10.247 5.284 1.00 19.25 171 LEU A C 1
ATOM 1177 O O . LEU A 1 171 ? -47.647 9.236 5.094 1.00 19.65 171 LEU A O 1
ATOM 1182 N N . ALA A 1 172 ? -45.775 10.443 4.663 1.00 20.11 172 ALA A N 1
ATOM 1183 C CA . ALA A 1 172 ? -45.251 9.546 3.614 1.00 20.96 172 ALA A CA 1
ATOM 1184 C C . ALA A 1 172 ? -45.111 8.144 4.190 1.00 22.77 172 ALA A C 1
ATOM 1185 O O . ALA A 1 172 ? -45.583 7.197 3.554 1.00 23.40 172 ALA A O 1
ATOM 1187 N N . ASN A 1 173 ? -44.540 8.034 5.390 1.00 24.08 173 ASN A N 1
ATOM 1188 C CA . ASN A 1 173 ? -44.372 6.747 6.105 1.00 23.40 173 ASN A CA 1
ATOM 1189 C C . ASN A 1 173 ? -45.730 6.138 6.433 1.00 21.11 173 ASN A C 1
ATOM 1190 O O . ASN A 1 173 ? -45.920 4.953 6.180 1.00 25.98 173 ASN A O 1
ATOM 1195 N N . ALA A 1 174 ? -46.613 6.881 7.080 1.00 20.09 174 ALA A N 1
ATOM 1196 C CA . ALA A 1 174 ? -47.949 6.361 7.406 1.00 20.78 174 ALA A CA 1
ATOM 1197 C C . ALA A 1 174 ? -48.658 5.828 6.129 1.00 21.50 174 ALA A C 1
ATOM 1198 O O . ALA A 1 174 ? -49.295 4.772 6.241 1.00 23.55 174 ALA A O 1
ATOM 1200 N N . ARG A 1 175 ? -48.562 6.554 5.009 1.00 20.08 175 ARG A N 1
ATOM 1201 C CA . ARG A 1 175 ? -49.224 6.216 3.709 1.00 22.36 175 ARG A CA 1
ATOM 1202 C C . ARG A 1 175 ? -48.678 4.872 3.245 1.00 21.05 175 ARG A C 1
ATOM 1203 O O . ARG A 1 175 ? -49.485 3.949 3.004 1.00 24.20 175 ARG A O 1
ATOM 1211 N N . ARG A 1 176 ? -47.364 4.754 3.256 1.00 24.38 176 ARG A N 1
ATOM 1212 C CA . ARG A 1 176 ? -46.612 3.593 2.717 1.00 29.52 176 ARG A CA 1
ATOM 1213 C C . ARG A 1 176 ? -46.913 2.361 3.577 1.00 30.58 176 ARG A C 1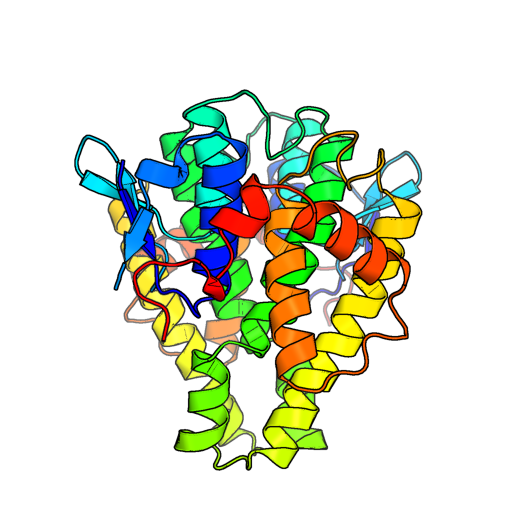
ATOM 1214 O O . ARG A 1 176 ? -46.993 1.280 3.004 1.00 29.94 176 ARG A O 1
ATOM 1222 N N . MET A 1 177 ? -47.183 2.527 4.870 1.00 28.25 177 MET A N 1
ATOM 1223 C CA . MET A 1 177 ? -47.542 1.393 5.776 1.00 28.91 177 MET A CA 1
ATOM 1224 C C . MET A 1 177 ? -49.036 1.079 5.751 1.00 28.20 177 MET A C 1
ATOM 1225 O 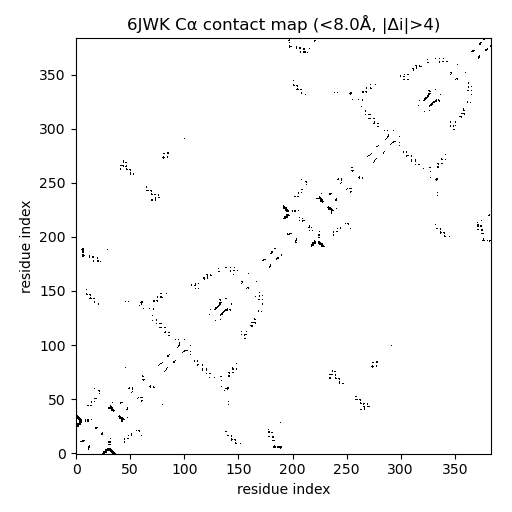O . MET A 1 177 ? -49.465 0.224 6.541 1.00 26.86 177 MET A O 1
ATOM 1230 N N . GLY A 1 178 ? -49.816 1.725 4.883 1.00 26.29 178 GLY A N 1
ATOM 1231 C CA . GLY A 1 178 ? -51.238 1.346 4.712 1.00 23.13 178 GLY A CA 1
ATOM 1232 C C . GLY A 1 178 ? -52.142 1.991 5.720 1.00 24.65 178 GLY A C 1
ATOM 1233 O O . GLY A 1 178 ? -53.324 1.599 5.795 1.00 26.71 178 GLY A O 1
ATOM 1234 N N . CYS A 1 179 ? -51.698 3.033 6.434 1.00 23.42 179 CYS A N 1
ATOM 1235 C CA . CYS A 1 179 ? -52.594 3.684 7.420 1.00 23.81 179 CYS A CA 1
ATOM 1236 C C . CYS A 1 179 ? -53.730 4.417 6.708 1.00 22.69 179 CYS A C 1
ATOM 1237 O O . CYS A 1 179 ? -53.466 5.009 5.658 1.00 26.72 179 CYS A O 1
ATOM 1240 N N . ASP A 1 180 ? -54.879 4.515 7.376 1.00 23.85 180 ASP A N 1
ATOM 1241 C CA . ASP A 1 180 ? -56.048 5.338 6.992 1.00 24.32 180 ASP A CA 1
ATOM 1242 C C . ASP A 1 180 ? -55.667 6.786 7.315 1.00 27.72 180 ASP A C 1
ATOM 1243 O O . ASP A 1 180 ? -55.475 7.085 8.501 1.00 27.78 180 ASP A O 1
ATOM 1248 N N . LEU A 1 181 ? -55.612 7.652 6.311 1.00 26.46 181 LEU A N 1
ATOM 1249 C CA . LEU A 1 181 ? -55.274 9.082 6.518 1.00 24.71 181 LEU A CA 1
ATOM 1250 C C . LEU A 1 181 ? -56.512 9.951 6.331 1.00 23.52 181 LEU A C 1
ATOM 1251 O O . LEU A 1 181 ? -56.419 11.161 6.554 1.00 21.83 181 LEU A O 1
ATOM 1256 N N . ALA A 1 182 ? -57.663 9.359 6.013 1.00 23.61 182 ALA A N 1
ATOM 1257 C CA . ALA A 1 182 ? -58.938 10.092 5.838 1.00 23.26 182 ALA A CA 1
ATOM 1258 C C . ALA A 1 182 ? -59.301 10.923 7.070 1.00 23.41 182 ALA A C 1
ATOM 1259 O O . ALA A 1 182 ? -59.821 12.013 6.918 1.00 25.79 182 ALA A O 1
ATOM 1261 N N . PRO A 1 183 ? -59.035 10.517 8.338 1.00 22.05 183 PRO A N 1
ATOM 1262 C CA . PRO A 1 183 ? -59.397 11.364 9.492 1.00 21.13 183 PRO A CA 1
ATOM 1263 C C . PRO A 1 183 ? -58.549 12.638 9.654 1.00 20.95 183 PRO A C 1
ATOM 1264 O O . PRO A 1 183 ? -58.838 13.411 10.557 1.00 20.72 183 PRO A O 1
ATOM 1268 N N . TYR A 1 184 ? -57.567 12.900 8.779 1.00 18.90 184 TYR A N 1
ATOM 1269 C CA . TYR A 1 184 ? -56.639 14.031 9.001 1.00 19.37 184 TYR A CA 1
ATOM 1270 C C . TYR A 1 184 ? -56.654 14.968 7.803 1.00 20.08 184 TYR A C 1
ATOM 1271 O O . TYR A 1 184 ? -55.596 15.241 7.200 1.00 18.50 184 TYR A O 1
ATOM 1280 N N . PRO A 1 185 ? -57.817 15.566 7.437 1.00 18.89 185 PRO A N 1
ATOM 1281 C CA . PRO A 1 185 ? -57.860 16.399 6.241 1.00 18.60 185 PRO A CA 1
ATOM 1282 C C . PRO A 1 185 ? -56.967 17.650 6.241 1.00 19.62 185 PRO A C 1
ATOM 1283 O O . PRO A 1 185 ? -56.413 17.970 5.177 1.00 18.20 185 PRO A O 1
ATOM 1287 N N . ALA A 1 186 ? -56.773 18.323 7.381 1.00 17.40 186 ALA A N 1
ATOM 1288 C CA . ALA A 1 186 ? -55.858 19.484 7.418 1.00 18.13 186 ALA A CA 1
ATOM 1289 C C . ALA A 1 186 ? -54.403 19.010 7.279 1.00 18.06 186 ALA A C 1
ATOM 1290 O O . ALA A 1 186 ? -53.625 19.682 6.520 1.00 19.22 186 ALA A O 1
ATOM 1292 N N . LEU A 1 187 ? -54.015 17.876 7.860 1.00 17.81 187 LEU A N 1
ATOM 1293 C CA . LEU A 1 187 ? -52.626 17.374 7.630 1.00 20.14 187 LEU A CA 1
ATOM 1294 C C . LEU A 1 187 ? -52.431 17.099 6.135 1.00 20.50 187 LEU A C 1
ATOM 1295 O O . LEU A 1 187 ? -51.386 17.519 5.589 1.00 21.10 187 LEU A O 1
ATOM 1300 N N . LEU A 1 188 ? -53.386 16.416 5.492 1.00 19.29 188 LEU A N 1
ATOM 1301 C CA . LEU A 1 188 ? -53.281 16.068 4.047 1.00 20.40 188 LEU A CA 1
ATOM 1302 C C . LEU A 1 188 ? -53.246 17.340 3.220 1.00 19.11 188 LEU A C 1
ATOM 1303 O O . LEU A 1 188 ? -52.424 17.414 2.295 1.00 21.39 188 LEU A O 1
ATOM 1308 N N . GLU A 1 189 ? -54.014 18.349 3.602 1.00 19.26 189 GLU A N 1
ATOM 1309 C CA . GLU A 1 189 ? -54.010 19.620 2.843 1.00 22.19 189 GLU A CA 1
ATOM 1310 C C . GLU A 1 189 ? -52.644 20.319 2.962 1.00 21.17 189 GLU A C 1
ATOM 1311 O O . GLU A 1 189 ? -52.131 20.909 1.956 1.00 21.44 189 GLU A O 1
ATOM 1317 N N . LEU A 1 190 ? -52.092 20.363 4.172 1.00 20.31 190 LEU A N 1
ATOM 1318 C CA . LEU A 1 190 ? -50.759 20.941 4.420 1.00 18.90 190 LEU A CA 1
ATOM 1319 C C . LEU A 1 190 ? -49.684 20.187 3.628 1.00 18.36 190 LEU A C 1
ATOM 1320 O O . LEU A 1 190 ? -48.848 20.847 3.014 1.00 18.32 190 LEU A O 1
ATOM 1325 N N . GLU A 1 191 ? -49.696 18.862 3.696 1.00 19.26 191 GLU A N 1
ATOM 1326 C CA . GLU A 1 191 ? -48.830 17.980 2.888 1.00 20.45 191 GLU A CA 1
ATOM 1327 C C . GLU A 1 191 ? -48.854 18.393 1.408 1.00 19.41 191 GLU A C 1
ATOM 1328 O O . GLU A 1 191 ? -47.739 18.562 0.828 1.00 19.53 191 GLU A O 1
ATOM 1334 N N . GLY A 1 192 ? -50.034 18.549 0.808 1.00 19.66 192 GLY A N 1
ATOM 1335 C CA . GLY A 1 192 ? -50.153 18.970 -0.614 1.00 21.35 192 GLY A CA 1
ATOM 1336 C C . GLY A 1 192 ? -49.532 20.342 -0.845 1.00 19.92 192 GLY A C 1
ATOM 1337 O O . GLY A 1 192 ? -48.788 20.522 -1.829 1.00 20.37 192 GLY A O 1
ATOM 1338 N N . ARG A 1 193 ? -49.760 21.315 0.053 1.00 19.91 193 ARG A N 1
ATOM 1339 C CA . ARG A 1 193 ? -49.158 22.656 -0.134 1.00 18.96 193 ARG A CA 1
ATOM 1340 C C . ARG A 1 193 ? -47.639 22.556 -0.084 1.00 20.54 193 ARG A C 1
ATOM 1341 O O . ARG A 1 193 ? -46.973 23.313 -0.830 1.00 19.89 193 ARG A O 1
ATOM 1349 N N . CYS A 1 194 ? -47.094 21.663 0.732 1.00 19.16 194 CYS A N 1
ATOM 1350 C CA . CYS A 1 194 ? -45.629 21.438 0.787 1.00 17.60 194 CYS A CA 1
ATOM 1351 C C . CYS A 1 194 ? -45.127 20.709 -0.470 1.00 19.96 194 CYS A C 1
ATOM 1352 O O . CYS A 1 194 ? -44.092 21.133 -1.059 1.00 19.34 194 CYS A O 1
ATOM 1355 N N . LEU A 1 195 ? -45.819 19.662 -0.928 1.00 21.29 195 LEU A N 1
ATOM 1356 C CA . LEU A 1 195 ? -45.266 18.831 -2.018 1.00 22.08 195 LEU A CA 1
ATOM 1357 C C . LEU A 1 195 ? -45.392 19.585 -3.357 1.00 23.64 195 LEU A C 1
ATOM 1358 O O . LEU A 1 195 ? -44.786 19.120 -4.315 1.00 22.45 195 LEU A O 1
ATOM 1363 N N . ALA A 1 196 ? -46.105 20.720 -3.400 1.00 21.59 196 ALA A N 1
ATOM 1364 C CA . ALA A 1 196 ? -46.194 21.586 -4.595 1.00 24.48 196 ALA A CA 1
ATOM 1365 C C . ALA A 1 196 ? -44.924 22.424 -4.720 1.00 23.30 196 ALA A C 1
ATOM 1366 O O . ALA A 1 196 ? -44.731 23.004 -5.758 1.00 22.66 196 ALA A O 1
ATOM 1368 N N . LEU A 1 197 ? -44.116 22.521 -3.675 1.00 24.99 197 LEU A N 1
ATOM 1369 C CA . LEU A 1 197 ? -42.920 23.427 -3.636 1.00 25.33 197 LEU A CA 1
ATOM 1370 C C . LEU A 1 197 ? -41.705 22.652 -4.140 1.00 25.64 197 LEU A C 1
ATOM 1371 O O . LEU A 1 197 ? -41.555 21.495 -3.770 1.00 22.61 197 LEU A O 1
ATOM 1376 N N . GLU A 1 198 ? -40.856 23.301 -4.931 1.00 27.07 198 GLU A N 1
ATOM 1377 C CA . GLU A 1 198 ? -39.558 22.763 -5.414 1.00 29.49 198 GLU A CA 1
ATOM 1378 C C . GLU A 1 198 ? -38.707 22.256 -4.235 1.00 26.70 198 GLU A C 1
ATOM 1379 O O . GLU A 1 198 ? -38.099 21.207 -4.380 1.00 28.17 198 GLU A O 1
ATOM 1385 N N . ALA A 1 199 ? -38.629 22.985 -3.108 1.00 28.13 199 ALA A N 1
ATOM 1386 C CA . ALA A 1 199 ? -37.783 22.603 -1.941 1.00 24.47 199 ALA A CA 1
ATOM 1387 C C . ALA A 1 199 ? -38.199 21.224 -1.464 1.00 24.10 199 ALA A C 1
ATOM 1388 O O . ALA A 1 199 ? -37.319 20.420 -1.269 1.00 23.57 199 ALA A O 1
ATOM 1390 N N . PHE A 1 200 ? -39.509 20.918 -1.351 1.00 20.58 200 PHE A N 1
ATOM 1391 C CA . PHE A 1 200 ? -39.958 19.592 -0.879 1.00 21.60 200 PHE A CA 1
ATOM 1392 C C . PHE A 1 200 ? -39.711 18.539 -1.958 1.00 21.65 200 PHE A C 1
ATOM 1393 O O . PHE A 1 200 ? -39.329 17.370 -1.611 1.00 20.56 200 PHE A O 1
ATOM 1401 N N . GLN A 1 201 ? -39.947 18.924 -3.212 1.00 21.97 201 GLN A N 1
ATOM 1402 C CA . GLN A 1 201 ? -39.758 18.015 -4.384 1.00 23.92 201 GLN A CA 1
ATOM 1403 C C . GLN A 1 201 ? -38.274 17.592 -4.422 1.00 21.61 201 GLN A C 1
ATOM 1404 O O . GLN A 1 201 ? -38.000 16.370 -4.476 1.00 25.93 201 GLN A O 1
ATOM 1410 N N . ARG A 1 202 ? -37.371 18.550 -4.317 1.00 24.18 202 ARG A N 1
ATOM 1411 C CA . ARG A 1 202 ? -35.889 18.298 -4.272 1.00 27.99 202 ARG A CA 1
ATOM 1412 C C . ARG A 1 202 ? -35.540 17.357 -3.107 1.00 27.79 202 ARG A C 1
ATOM 1413 O O . ARG A 1 202 ? -34.686 16.508 -3.276 1.00 26.60 202 ARG A O 1
ATOM 1421 N N . ALA A 1 203 ? -36.169 17.498 -1.931 1.00 24.37 203 ALA A N 1
ATOM 1422 C CA . ALA A 1 203 ? -35.776 16.744 -0.717 1.00 21.48 203 ALA A CA 1
ATOM 1423 C C . ALA A 1 203 ? -36.368 15.355 -0.753 1.00 21.46 203 ALA A C 1
ATOM 1424 O O . ALA A 1 203 ? -35.904 14.507 0.020 1.00 21.04 203 ALA A O 1
ATOM 1426 N N . SER A 1 204 ? -37.392 15.122 -1.592 1.00 21.45 204 SER A N 1
ATOM 1427 C CA . SER A 1 204 ? -38.184 13.878 -1.526 1.00 23.02 204 SER A CA 1
ATOM 1428 C C . SER A 1 204 ? -37.280 12.676 -1.731 1.00 23.18 204 SER A C 1
ATOM 1429 O O . SER A 1 204 ? -36.283 12.712 -2.466 1.00 26.12 204 SER A O 1
ATOM 1432 N N . PRO A 1 205 ? -37.634 11.529 -1.119 1.00 23.01 205 PRO A N 1
ATOM 1433 C CA . PRO A 1 205 ? -36.857 10.312 -1.296 1.00 25.44 205 PRO A CA 1
ATOM 1434 C C . PRO A 1 205 ? -36.658 9.974 -2.780 1.00 26.93 205 PRO A C 1
ATOM 1435 O O . PRO A 1 205 ? -35.550 9.547 -3.183 1.00 25.47 205 PRO A O 1
ATOM 1439 N N . GLU A 1 206 ? -37.732 10.090 -3.555 1.00 25.32 206 GLU A N 1
ATOM 1440 C CA . GLU A 1 206 ? -37.778 9.596 -4.955 1.00 24.67 206 GLU A CA 1
ATOM 1441 C C . GLU A 1 206 ? -36.865 10.452 -5.836 1.00 26.40 206 GLU A C 1
ATOM 1442 O O . GLU A 1 206 ? -36.496 10.012 -6.930 1.00 26.82 206 GLU A O 1
ATOM 1448 N N . ARG A 1 207 ? -36.472 11.636 -5.377 1.00 26.19 207 ARG A N 1
ATOM 1449 C CA . ARG A 1 207 ? -35.605 12.520 -6.180 1.00 24.32 207 ARG A CA 1
ATOM 1450 C C . ARG A 1 207 ? -34.160 12.452 -5.665 1.00 28.36 207 ARG A C 1
ATOM 1451 O O . ARG A 1 207 ? -33.362 13.268 -6.109 1.00 29.56 207 ARG A O 1
ATOM 1459 N N . GLN A 1 208 ? -33.843 11.516 -4.773 1.00 28.46 208 GLN A N 1
ATOM 1460 C CA . GLN A 1 208 ? -32.488 11.439 -4.159 1.00 32.41 208 GLN A CA 1
ATOM 1461 C C . GLN A 1 208 ? -31.523 10.665 -5.065 1.00 36.94 208 GLN A C 1
ATOM 1462 O O . GLN A 1 208 ? -31.941 9.706 -5.700 1.00 37.14 208 GLN A O 1
ATOM 1468 N N . PRO A 1 209 ? -30.193 10.924 -5.003 1.00 44.73 209 PRO A N 1
ATOM 1469 C CA . PRO A 1 209 ? -29.215 10.226 -5.844 1.00 42.72 209 PRO A CA 1
ATOM 1470 C C . PRO A 1 209 ? -29.113 8.724 -5.539 1.00 40.87 209 PRO A C 1
ATOM 1471 O O . PRO A 1 209 ? -28.953 7.993 -6.459 1.00 41.40 209 PRO A O 1
ATOM 1475 N N . ASP A 1 210 ? -29.236 8.308 -4.272 1.00 40.55 210 ASP A N 1
ATOM 1476 C CA . ASP A 1 210 ? -29.219 6.877 -3.847 1.00 37.05 210 ASP A CA 1
ATOM 1477 C C . ASP A 1 210 ? -30.569 6.165 -4.082 1.00 36.09 210 ASP A C 1
ATOM 1478 O O . ASP A 1 210 ? -30.697 4.983 -3.694 1.00 39.70 210 ASP A O 1
ATOM 1483 N N . TYR A 1 211 ? -31.575 6.807 -4.673 1.00 37.04 211 TYR A N 1
ATOM 1484 C CA . TYR A 1 211 ? -32.900 6.160 -4.906 1.00 37.06 211 TYR A CA 1
ATOM 1485 C C . TYR A 1 211 ? -32.854 5.228 -6.138 1.00 35.93 211 TYR A C 1
ATOM 1486 O O . TYR A 1 211 ? -32.533 5.751 -7.184 1.00 38.80 211 TYR A O 1
ATOM 1495 N N . LEU A 1 212 ? -33.253 3.952 -6.037 1.00 46.97 212 LEU A N 1
ATOM 1496 C CA . LEU A 1 212 ? -33.425 2.999 -7.199 1.00 61.55 212 LEU A CA 1
ATOM 1497 C C . LEU A 1 212 ? -34.482 3.497 -8.212 1.00 59.57 212 LEU A C 1
ATOM 1498 O O . LEU A 1 212 ? -35.581 2.928 -8.460 1.00 57.17 212 LEU A O 1
ATOM 1503 N N . MET B 1 1 ? -49.215 30.267 36.783 1.00 45.32 1 MET B N 1
ATOM 1504 C CA . MET B 1 1 ? -49.114 29.017 35.991 1.00 44.47 1 MET B CA 1
ATOM 1505 C C . MET B 1 1 ? -49.203 27.805 36.907 1.00 37.58 1 MET B C 1
ATOM 1506 O O . MET B 1 1 ? -48.758 27.880 38.030 1.00 37.95 1 MET B O 1
ATOM 1511 N N . GLN B 1 2 ? -49.693 26.704 36.366 1.00 32.13 2 GLN B N 1
ATOM 1512 C CA . GLN B 1 2 ? -49.829 25.438 37.081 1.00 31.30 2 GLN B CA 1
ATOM 1513 C C . GLN B 1 2 ? -49.227 24.369 36.177 1.00 32.21 2 GLN B C 1
ATOM 1514 O O . GLN B 1 2 ? -49.272 24.515 34.952 1.00 32.27 2 GLN B O 1
ATOM 1520 N N . LEU B 1 3 ? -48.617 23.365 36.768 1.00 32.07 3 LEU B N 1
ATOM 1521 C CA . LEU B 1 3 ? -48.117 22.192 36.034 1.00 34.21 3 LEU B CA 1
ATOM 1522 C C . LEU B 1 3 ? -48.793 20.965 36.596 1.00 36.34 3 LEU B C 1
ATOM 1523 O O . LEU B 1 3 ? -48.499 20.642 37.762 1.00 40.24 3 LEU B O 1
ATOM 1528 N N . TYR B 1 4 ? -49.576 20.292 35.755 1.00 30.48 4 TYR B N 1
ATOM 1529 C CA . TYR B 1 4 ? -50.315 19.064 36.083 1.00 32.23 4 TYR B CA 1
ATOM 1530 C C . TYR B 1 4 ? -49.308 17.930 35.891 1.00 36.42 4 TYR B C 1
ATOM 1531 O O . TYR B 1 4 ? -48.790 17.751 34.788 1.00 35.44 4 TYR B O 1
ATOM 1540 N N . SER B 1 5 ? -48.994 17.240 36.985 1.00 35.91 5 SER B N 1
ATOM 1541 C CA . SER B 1 5 ? -47.857 16.303 37.121 1.00 30.40 5 SER B CA 1
ATOM 1542 C C . SER B 1 5 ? -48.378 15.008 37.736 1.00 30.58 5 SER B C 1
ATOM 1543 O O . SER B 1 5 ? -49.275 15.080 38.550 1.00 35.92 5 SER B O 1
ATOM 1546 N N . PHE B 1 6 ? -47.832 13.864 37.365 1.00 29.91 6 PHE B N 1
ATOM 1547 C CA . PHE B 1 6 ? -47.943 12.602 38.139 1.00 32.35 6 PHE B CA 1
ATOM 1548 C C . PHE B 1 6 ? -46.544 12.269 38.676 1.00 28.67 6 PHE B C 1
ATOM 1549 O O . PHE B 1 6 ? -45.504 12.414 37.911 1.00 24.41 6 PHE B O 1
ATOM 1557 N N . PHE B 1 7 ? -46.468 11.825 39.939 1.00 30.51 7 PHE B N 1
ATOM 1558 C CA . PHE B 1 7 ? -45.163 11.631 40.643 1.00 31.85 7 PHE B CA 1
ATOM 1559 C C . PHE B 1 7 ? -44.274 10.677 39.841 1.00 30.27 7 PHE B C 1
ATOM 1560 O O . PHE B 1 7 ? -43.058 10.918 39.735 1.00 38.73 7 PHE B O 1
ATOM 1568 N N . ASN B 1 8 ? -44.858 9.662 39.230 1.00 36.75 8 ASN B N 1
ATOM 1569 C CA . ASN B 1 8 ? -44.092 8.560 38.597 1.00 39.12 8 ASN B CA 1
ATOM 1570 C C . ASN B 1 8 ? -43.924 8.757 37.085 1.00 39.56 8 ASN B C 1
ATOM 1571 O O . ASN B 1 8 ? -43.340 7.849 36.439 1.00 40.08 8 ASN B O 1
ATOM 1576 N N . SER B 1 9 ? -44.427 9.857 36.525 1.00 30.28 9 SER B N 1
ATOM 1577 C CA . SER B 1 9 ? -44.268 10.163 35.080 1.00 25.76 9 SER B CA 1
ATOM 1578 C C . SER B 1 9 ? -42.879 10.759 34.833 1.00 24.52 9 SER B C 1
ATOM 1579 O O . SER B 1 9 ? -42.597 11.851 35.410 1.00 22.79 9 SER B O 1
ATOM 1582 N N . SER B 1 10 ? -42.058 10.136 33.991 1.00 22.59 10 SER B N 1
ATOM 1583 C CA . SER B 1 10 ? -40.705 10.651 33.656 1.00 25.27 10 SER B CA 1
ATOM 1584 C C . SER B 1 10 ? -40.795 12.034 33.013 1.00 22.74 10 SER B C 1
ATOM 1585 O O . SER B 1 10 ? -39.953 12.890 33.308 1.00 19.81 10 SER B O 1
ATOM 1588 N N . THR B 1 11 ? -41.767 12.254 32.136 1.00 21.48 11 THR B N 1
ATOM 1589 C CA . THR B 1 11 ? -41.866 13.533 31.399 1.00 21.11 11 THR B CA 1
ATOM 1590 C C . THR B 1 11 ? -42.296 14.597 32.413 1.00 19.74 11 THR B C 1
ATOM 1591 O O . THR B 1 11 ? -41.842 15.745 32.286 1.00 19.97 11 THR B O 1
ATOM 1595 N N . SER B 1 12 ? -43.131 14.256 33.383 1.00 19.95 12 SER B N 1
ATOM 1596 C CA . SER B 1 12 ? -43.489 15.209 34.481 1.00 22.91 12 SER B CA 1
ATOM 1597 C C . SER B 1 12 ? -42.218 15.575 35.266 1.00 21.30 12 SER B C 1
ATOM 1598 O O . SER B 1 12 ? -42.002 16.741 35.585 1.00 20.08 12 SER B O 1
ATOM 1601 N N . TYR B 1 13 ? -41.430 14.567 35.598 1.00 17.67 13 TYR B N 1
ATOM 1602 C CA . TYR B 1 13 ? -40.172 14.746 36.367 1.00 20.72 13 TYR B CA 1
ATOM 1603 C C . TYR B 1 13 ? -39.284 15.776 35.626 1.00 17.44 13 TYR B C 1
ATOM 1604 O O . TYR B 1 13 ? -38.744 16.693 36.275 1.00 17.52 13 TYR B O 1
ATOM 1613 N N . ARG B 1 14 ? -39.102 15.629 34.309 1.00 18.90 14 ARG B N 1
ATOM 1614 C CA . ARG B 1 14 ? -38.274 16.560 33.482 1.00 19.98 14 ARG B CA 1
ATOM 1615 C C . ARG B 1 14 ? -38.708 17.999 33.768 1.00 18.69 14 ARG B C 1
ATOM 1616 O O . ARG B 1 14 ? -37.885 18.836 33.956 1.00 16.16 14 ARG B O 1
ATOM 1624 N N . VAL B 1 15 ? -40.007 18.267 33.759 1.00 19.31 15 VAL B N 1
ATOM 1625 C CA . VAL B 1 15 ? -40.514 19.659 33.892 1.00 17.86 15 VAL B CA 1
ATOM 1626 C C . VAL B 1 15 ? -40.504 20.119 35.341 1.00 17.41 15 VAL B C 1
ATOM 1627 O O . VAL B 1 15 ? -40.289 21.346 35.583 1.00 20.15 15 VAL B O 1
ATOM 1631 N N . ARG B 1 16 ? -40.739 19.231 36.303 1.00 17.65 16 ARG B N 1
ATOM 1632 C CA . ARG B 1 16 ? -40.574 19.581 37.745 1.00 18.40 16 ARG B CA 1
ATOM 1633 C C . ARG B 1 16 ? -39.118 19.990 38.009 1.00 18.66 16 ARG B C 1
ATOM 1634 O O . ARG B 1 16 ? -38.883 20.950 38.767 1.00 18.18 16 ARG B O 1
ATOM 1642 N N . ILE B 1 17 ? -38.146 19.346 37.378 1.00 16.89 17 ILE B N 1
ATOM 1643 C CA . ILE B 1 17 ? -36.731 19.801 37.571 1.00 16.86 17 ILE B CA 1
ATOM 1644 C C . ILE B 1 17 ? -36.584 21.200 36.972 1.00 18.72 17 ILE B C 1
ATOM 1645 O O . ILE B 1 17 ? -35.987 22.101 37.634 1.00 17.99 17 ILE B O 1
ATOM 1650 N N . ALA B 1 18 ? -37.106 21.417 35.770 1.00 17.66 18 ALA B N 1
ATOM 1651 C CA . ALA B 1 18 ? -36.985 22.741 35.112 1.00 18.37 18 ALA B CA 1
ATOM 1652 C C . ALA B 1 18 ? -37.586 23.816 36.022 1.00 20.87 18 ALA B C 1
ATOM 1653 O O . ALA B 1 18 ? -36.962 24.918 36.248 1.00 19.06 18 ALA B O 1
ATOM 1655 N N . LEU B 1 19 ? -38.820 23.602 36.487 1.00 19.04 19 LEU B N 1
ATOM 1656 C CA . LEU B 1 19 ? -39.453 24.595 37.392 1.00 20.21 19 LEU B CA 1
ATOM 1657 C C . LEU B 1 19 ? -38.590 24.806 38.651 1.00 20.21 19 LEU B C 1
ATOM 1658 O O . LEU B 1 19 ? -38.480 25.959 39.091 1.00 22.73 19 LEU B O 1
ATOM 1663 N N . ALA B 1 20 ? -38.066 23.747 39.256 1.00 20.22 20 ALA B N 1
ATOM 1664 C CA . ALA B 1 20 ? -37.251 23.831 40.490 1.00 22.31 20 ALA B CA 1
ATOM 1665 C C . ALA B 1 20 ? -36.001 24.650 40.181 1.00 23.16 20 ALA B C 1
ATOM 1666 O O . ALA B 1 20 ? -35.732 25.572 40.951 1.00 24.12 20 ALA B O 1
ATOM 1668 N N . LEU B 1 21 ? -35.338 24.435 39.038 1.00 20.02 21 LEU B N 1
ATOM 1669 C CA . LEU B 1 21 ? -34.138 25.230 38.684 1.00 21.96 21 LEU B CA 1
ATOM 1670 C C . LEU B 1 21 ? -34.491 26.718 38.526 1.00 24.91 21 LEU B C 1
ATOM 1671 O O . LEU B 1 21 ? -33.647 27.580 38.851 1.00 24.98 21 LEU B O 1
ATOM 1676 N N . LYS B 1 22 ? -35.695 27.028 38.052 1.00 24.22 22 LYS B N 1
ATOM 1677 C CA . LYS B 1 22 ? -36.133 28.430 37.872 1.00 25.79 22 LYS B CA 1
ATOM 1678 C C . LYS B 1 22 ? -36.546 29.036 39.223 1.00 27.78 22 LYS B C 1
ATOM 1679 O O . LYS B 1 22 ? -36.618 30.243 39.270 1.00 29.36 22 LYS B O 1
ATOM 1685 N N . GLY B 1 23 ? -36.884 28.221 40.225 1.00 30.48 23 GLY B N 1
ATOM 1686 C CA . GLY B 1 23 ? -37.457 28.647 41.519 1.00 33.72 23 GLY B CA 1
ATOM 1687 C C . GLY B 1 23 ? -38.948 28.927 41.416 1.00 39.45 23 GLY B C 1
ATOM 1688 O O . GLY B 1 23 ? -39.435 29.786 42.159 1.00 37.80 23 GLY B O 1
ATOM 1689 N N . LEU B 1 24 ? -39.665 28.208 40.545 1.00 42.01 24 LEU B N 1
ATOM 1690 C CA . LEU B 1 24 ? -41.133 28.334 40.310 1.00 42.54 24 LEU B CA 1
ATOM 1691 C C . LEU B 1 24 ? -41.865 27.041 40.708 1.00 43.07 24 LEU B C 1
ATOM 1692 O O . LEU B 1 24 ? -42.913 26.747 40.105 1.00 46.53 24 LEU B O 1
ATOM 1697 N N . ASP B 1 25 ? -41.350 26.200 41.602 1.00 50.64 25 ASP B N 1
ATOM 1698 C CA . ASP B 1 25 ? -41.959 24.843 41.761 1.00 58.10 25 ASP B CA 1
ATOM 1699 C C . ASP B 1 25 ? -43.203 24.880 42.684 1.00 57.81 25 ASP B C 1
ATOM 1700 O O . ASP B 1 25 ? -43.863 23.819 42.793 1.00 51.88 25 ASP B O 1
ATOM 1705 N N . TYR B 1 26 ? -43.583 26.036 43.258 1.00 49.57 26 TYR B N 1
ATOM 1706 C CA . TYR B 1 26 ? -44.960 26.283 43.797 1.00 52.38 26 TYR B CA 1
ATOM 1707 C C . TYR B 1 26 ? -46.027 26.035 42.699 1.00 50.10 26 TYR B C 1
ATOM 1708 O O . TYR B 1 26 ? -47.156 25.633 42.995 1.00 55.49 26 TYR B O 1
ATOM 1717 N N . GLN B 1 27 ? -45.690 26.223 41.429 1.00 42.65 27 GLN B N 1
ATOM 1718 C CA . GLN B 1 27 ? -46.623 25.973 40.304 1.00 47.52 27 GLN B CA 1
ATOM 1719 C C . GLN B 1 27 ? -47.062 24.485 40.178 1.00 50.30 27 GLN B C 1
ATOM 1720 O O . GLN B 1 27 ? -48.115 24.227 39.518 1.00 44.36 27 GLN B O 1
ATOM 1726 N N . VAL B 1 28 ? -46.343 23.494 40.730 1.00 48.49 28 VAL B N 1
ATOM 1727 C CA . VAL B 1 28 ? -46.674 22.035 40.524 1.00 49.59 28 VAL B CA 1
ATOM 1728 C C . VAL B 1 28 ? -48.015 21.682 41.200 1.00 45.82 28 VAL B C 1
ATOM 1729 O O . VAL B 1 28 ? -48.238 22.215 42.240 1.00 44.61 28 VAL B O 1
ATOM 1733 N N . VAL B 1 29 ? -48.819 20.791 40.587 1.00 46.35 29 VAL B N 1
ATOM 1734 C CA . VAL B 1 29 ? -50.200 20.352 40.952 1.00 43.98 29 VAL B CA 1
ATOM 1735 C C . VAL B 1 29 ? -50.356 18.872 40.625 1.00 45.52 29 VAL B C 1
ATOM 1736 O O . VAL B 1 29 ? -50.499 18.518 39.465 1.00 48.03 29 VAL B O 1
ATOM 1740 N N . PRO B 1 30 ? -50.328 17.952 41.617 1.00 58.23 30 PRO B N 1
ATOM 1741 C CA . PRO B 1 30 ? -50.588 16.520 41.395 1.00 57.77 30 PRO B CA 1
ATOM 1742 C C . PRO B 1 30 ? -51.858 15.971 40.711 1.00 60.72 30 PRO B C 1
ATOM 1743 O O . PRO B 1 30 ? -52.878 16.575 40.826 1.00 61.85 30 PRO B O 1
ATOM 1747 N N . VAL B 1 31 ? -51.745 14.752 40.151 1.00 65.94 31 VAL B N 1
ATOM 1748 C CA . VAL B 1 31 ? -52.792 13.926 39.466 1.00 70.62 31 VAL B CA 1
ATOM 1749 C C . VAL B 1 31 ? -53.495 14.803 38.432 1.00 69.24 31 VAL B C 1
ATOM 1750 O O . VAL B 1 31 ? -52.883 14.962 37.358 1.00 61.73 31 VAL B O 1
ATOM 1754 N N . ALA B 1 51 ? -52.287 13.622 28.166 1.00 55.01 51 ALA B N 1
ATOM 1755 C CA . ALA B 1 51 ? -50.953 13.055 28.485 1.00 54.55 51 ALA B CA 1
ATOM 1756 C C . ALA B 1 51 ? -50.145 14.096 29.282 1.00 52.09 51 ALA B C 1
ATOM 1757 O O . ALA B 1 51 ? -50.148 15.275 28.893 1.00 48.01 51 ALA B O 1
ATOM 1759 N N . LEU B 1 52 ? -49.540 13.680 30.398 1.00 45.33 52 LEU B N 1
ATOM 1760 C CA . LEU B 1 52 ? -48.861 14.584 31.360 1.00 41.04 52 LEU B CA 1
ATOM 1761 C C . LEU B 1 52 ? -47.419 14.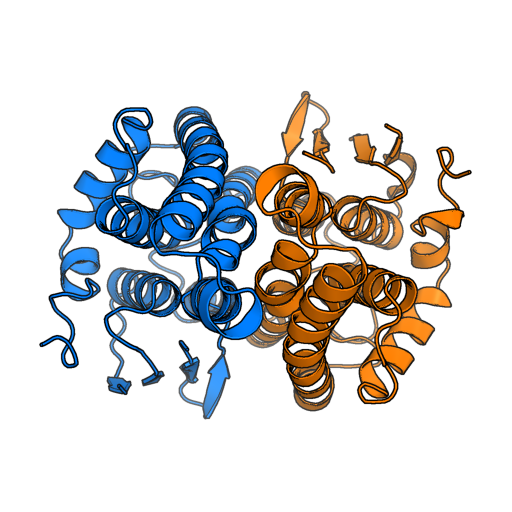773 30.901 1.00 35.19 52 LEU B C 1
ATOM 1762 O O . LEU B 1 52 ? -46.925 14.005 30.098 1.00 33.52 52 LEU B O 1
ATOM 1767 N N . PRO B 1 53 ? -46.708 15.825 31.339 1.00 28.51 53 PRO B N 1
ATOM 1768 C CA . PRO B 1 53 ? -47.313 16.889 32.138 1.00 27.57 53 PRO B CA 1
ATOM 1769 C C . PRO B 1 53 ? -48.114 17.881 31.267 1.00 29.10 53 PRO B C 1
ATOM 1770 O O . PRO B 1 53 ? -47.945 17.874 30.080 1.00 28.17 53 PRO B O 1
ATOM 1774 N N . THR B 1 54 ? -48.878 18.782 31.881 1.00 26.81 54 THR B N 1
ATOM 1775 C CA . THR B 1 54 ? -49.507 19.903 31.168 1.00 25.40 54 THR B CA 1
ATOM 1776 C C . THR B 1 54 ? -49.184 21.178 31.913 1.00 23.68 54 THR B C 1
ATOM 1777 O O . THR B 1 54 ? -49.629 21.293 33.068 1.00 24.18 54 THR B O 1
ATOM 1781 N N . LEU B 1 55 ? -48.524 22.123 31.257 1.00 25.90 55 LEU B N 1
ATOM 1782 C CA . LEU B 1 55 ? -48.346 23.471 31.825 1.00 29.04 55 LEU B CA 1
ATOM 1783 C C . LEU B 1 55 ? -49.588 24.282 31.467 1.00 31.58 55 LEU B C 1
ATOM 1784 O O . LEU B 1 55 ? -49.996 24.204 30.294 1.00 31.51 55 LEU B O 1
ATOM 1789 N N . VAL B 1 56 ? -50.201 24.971 32.430 1.00 27.97 56 VAL B N 1
ATOM 1790 C CA . VAL B 1 56 ? -51.433 25.785 32.194 1.00 30.83 56 VAL B CA 1
ATOM 1791 C C . VAL B 1 56 ? -51.113 27.217 32.629 1.00 37.70 56 VAL B C 1
ATOM 1792 O O . VAL B 1 56 ? -50.848 27.392 33.828 1.00 35.21 56 VAL B O 1
ATOM 1796 N N . ASP B 1 57 ? -51.087 28.185 31.694 1.00 43.31 57 ASP B N 1
ATOM 1797 C CA . ASP B 1 57 ? -50.658 29.588 31.983 1.00 50.22 57 ASP B CA 1
ATOM 1798 C C . ASP B 1 57 ? -51.795 30.427 32.584 1.00 50.82 57 ASP B C 1
ATOM 1799 O O . ASP B 1 57 ? -52.926 29.902 32.732 1.00 46.52 57 ASP B O 1
ATOM 1804 N N . ALA B 1 58 ? -51.468 31.679 32.926 1.00 60.72 58 ALA B N 1
ATOM 1805 C CA . ALA B 1 58 ? -52.388 32.742 33.396 1.00 64.72 58 ALA B CA 1
ATOM 1806 C C . ALA B 1 58 ? -53.764 32.607 32.728 1.00 63.61 58 ALA B C 1
ATOM 1807 O O . ALA B 1 58 ? -54.762 32.378 33.439 1.00 62.54 58 ALA B O 1
ATOM 1809 N N . ASP B 1 59 ? -53.816 32.683 31.397 1.00 64.30 59 ASP B N 1
ATOM 1810 C CA . ASP B 1 59 ? -55.089 32.736 30.622 1.00 64.03 59 ASP B CA 1
ATOM 1811 C C . ASP B 1 59 ? -55.613 31.333 30.264 1.00 59.68 59 ASP B C 1
ATOM 1812 O O . ASP B 1 59 ? -56.466 31.259 29.371 1.00 53.13 59 ASP B O 1
ATOM 1817 N N . GLY B 1 60 ? -55.130 30.255 30.893 1.00 51.95 60 GLY B N 1
ATOM 1818 C CA . GLY B 1 60 ? -55.659 28.888 30.689 1.00 43.12 60 GLY B CA 1
ATOM 1819 C C . GLY B 1 60 ? -55.140 28.182 29.436 1.00 37.55 60 GLY B C 1
ATOM 1820 O O . GLY B 1 60 ? -55.653 27.064 29.167 1.00 41.42 60 GLY B O 1
ATOM 1821 N N . ARG B 1 61 ? -54.151 28.728 28.716 1.00 38.47 61 ARG B N 1
ATOM 1822 C CA . ARG B 1 61 ? -53.497 28.029 27.567 1.00 44.00 61 ARG B CA 1
ATOM 1823 C C . ARG B 1 61 ? -52.768 26.792 28.091 1.00 42.39 61 ARG B C 1
ATOM 1824 O O . ARG B 1 61 ? -51.982 26.921 29.045 1.00 44.50 61 ARG B O 1
ATOM 1832 N N . ARG B 1 62 ? -52.983 25.662 27.439 1.00 38.58 62 ARG B N 1
ATOM 1833 C CA . ARG B 1 62 ? -52.386 24.368 27.831 1.00 35.60 62 ARG B CA 1
ATOM 1834 C C . ARG B 1 62 ? -51.217 24.068 26.879 1.00 38.94 62 ARG B C 1
ATOM 1835 O O . ARG B 1 62 ? -51.391 24.070 25.642 1.00 36.21 62 ARG B O 1
ATOM 1843 N N . PHE B 1 63 ? -50.066 23.784 27.471 1.00 35.59 63 PHE B N 1
ATOM 1844 C CA . PHE B 1 63 ? -48.828 23.366 26.788 1.00 34.04 63 PHE B CA 1
ATOM 1845 C C . PHE B 1 63 ? -48.550 21.924 27.189 1.00 32.58 63 PHE B C 1
ATOM 1846 O O . PHE B 1 63 ? -48.486 21.509 28.355 1.00 28.18 63 PHE B O 1
ATOM 1854 N N . SER B 1 64 ? -48.410 21.116 26.182 1.00 27.99 64 SER B N 1
ATOM 1855 C CA . SER B 1 64 ? -47.868 19.766 26.329 1.00 27.38 64 SER B CA 1
ATOM 1856 C C . SER B 1 64 ? -46.480 19.780 25.660 1.00 26.72 64 SER B C 1
ATOM 1857 O O . SER B 1 64 ? -46.130 20.765 24.847 1.00 28.37 64 SER B O 1
ATOM 1860 N N . GLN B 1 65 ? -45.835 18.640 25.786 1.00 21.01 65 GLN B N 1
ATOM 1861 C CA . GLN B 1 65 ? -44.479 18.325 25.283 1.00 19.86 65 GLN B CA 1
ATOM 1862 C C . GLN B 1 65 ? -43.483 18.944 26.255 1.00 18.98 65 GLN B C 1
ATOM 1863 O O . GLN B 1 65 ? -43.233 20.155 26.232 1.00 18.00 65 GLN B O 1
ATOM 1869 N N . SER B 1 66 ? -42.899 18.073 27.075 1.00 20.45 66 SER B N 1
ATOM 1870 C CA . SER B 1 66 ? -41.910 18.434 28.117 1.00 18.96 66 SER B CA 1
ATOM 1871 C C . SER B 1 66 ? -40.800 19.316 27.533 1.00 18.47 66 SER B C 1
ATOM 1872 O O . SER B 1 66 ? -40.461 20.398 28.153 1.00 19.84 66 SER B O 1
ATOM 1875 N N . LEU B 1 67 ? -40.222 18.991 26.367 1.00 19.59 67 LEU B N 1
ATOM 1876 C CA . LEU B 1 67 ? -39.141 19.863 25.819 1.00 19.60 67 LEU B CA 1
ATOM 1877 C C . LEU B 1 67 ? -39.689 21.197 25.276 1.00 20.84 67 LEU B C 1
ATOM 1878 O O . LEU B 1 67 ? -38.972 22.194 25.376 1.00 21.30 67 LEU B O 1
ATOM 1883 N N . ALA B 1 68 ? -40.917 21.268 24.748 1.00 19.09 68 ALA B N 1
ATOM 1884 C CA . ALA B 1 68 ? -41.491 22.582 24.366 1.00 18.42 68 ALA B CA 1
ATOM 1885 C C . ALA B 1 68 ? -41.709 23.409 25.642 1.00 20.36 68 ALA B C 1
ATOM 1886 O O . ALA B 1 68 ? -41.494 24.640 25.630 1.00 19.46 68 ALA B O 1
ATOM 1888 N N . ILE B 1 69 ? -42.173 22.775 26.716 1.00 19.36 69 ILE B N 1
ATOM 1889 C CA . ILE B 1 69 ? -42.467 23.498 27.975 1.00 19.79 69 ILE B CA 1
ATOM 1890 C C . ILE B 1 69 ? -41.127 24.018 28.502 1.00 20.63 69 ILE B C 1
ATOM 1891 O O . ILE B 1 69 ? -41.068 25.162 28.950 1.00 17.54 69 ILE B O 1
ATOM 1896 N N . ILE B 1 70 ? -40.088 23.201 28.487 1.00 21.21 70 ILE B N 1
ATOM 1897 C CA . ILE B 1 70 ? -38.789 23.682 29.043 1.00 21.32 70 ILE B CA 1
ATOM 1898 C C . ILE B 1 70 ? -38.336 24.912 28.251 1.00 23.99 70 ILE B C 1
ATOM 1899 O O . ILE B 1 70 ? -37.873 25.932 28.864 1.00 23.10 70 ILE B O 1
ATOM 1904 N N . ASP B 1 71 ? -38.392 24.833 26.928 1.00 25.29 71 ASP B N 1
ATOM 1905 C CA . ASP B 1 71 ? -38.035 25.972 26.038 1.00 25.35 71 ASP B CA 1
ATOM 1906 C C . ASP B 1 71 ? -38.894 27.210 26.365 1.00 24.64 71 ASP B C 1
ATOM 1907 O O . ASP B 1 71 ? -38.345 28.295 26.479 1.00 21.68 71 ASP B O 1
ATOM 1912 N N . TYR B 1 72 ? -40.195 27.053 26.557 1.00 22.87 72 TYR B N 1
ATOM 1913 C CA . TYR B 1 72 ? -41.119 28.162 26.899 1.00 24.58 72 TYR B CA 1
ATOM 1914 C C . TYR B 1 72 ? -40.761 28.804 28.254 1.00 25.23 72 TYR B C 1
ATOM 1915 O O . TYR B 1 72 ? -40.829 30.052 28.397 1.00 21.67 72 TYR B O 1
ATOM 1924 N N . LEU B 1 73 ? -40.349 28.007 29.240 1.00 23.12 73 LEU B N 1
ATOM 1925 C CA . LEU B 1 73 ? -39.943 28.537 30.559 1.00 23.39 73 LEU B CA 1
ATOM 1926 C C . LEU B 1 73 ? -38.770 29.505 30.410 1.00 26.13 73 LEU B C 1
ATOM 1927 O O . LEU B 1 73 ? -38.678 30.441 31.254 1.00 27.45 73 LEU B O 1
ATOM 1932 N N . ASP B 1 74 ? -37.902 29.326 29.423 1.00 23.59 74 ASP B N 1
ATOM 1933 C CA . ASP B 1 74 ? -36.812 30.304 29.184 1.00 24.99 74 ASP B CA 1
ATOM 1934 C C . ASP B 1 74 ? -37.361 31.652 28.668 1.00 27.62 74 ASP B C 1
ATOM 1935 O O . ASP B 1 74 ? -36.697 32.654 28.884 1.00 29.34 74 ASP B O 1
ATOM 1940 N N . ALA B 1 75 ? -38.547 31.701 28.074 1.00 27.73 75 ALA B N 1
ATOM 1941 C CA . ALA B 1 75 ? -39.225 32.971 27.716 1.00 27.36 75 ALA B CA 1
ATOM 1942 C C . ALA B 1 75 ? -39.890 33.570 28.951 1.00 30.19 75 ALA B C 1
ATOM 1943 O O . ALA B 1 75 ? -39.765 34.775 29.149 1.00 29.77 75 ALA B O 1
ATOM 1945 N N . VAL B 1 76 ? -40.539 32.734 29.772 1.00 30.60 76 VAL B N 1
ATOM 1946 C CA . VAL B 1 76 ? -41.287 33.160 30.982 1.00 32.76 76 VAL B CA 1
ATOM 1947 C C . VAL B 1 76 ? -40.326 33.811 31.982 1.00 32.00 76 VAL B C 1
ATOM 1948 O O . VAL B 1 76 ? -40.681 34.855 32.516 1.00 34.60 76 VAL B O 1
ATOM 1952 N N . GLN B 1 77 ? -39.156 33.222 32.208 1.00 30.67 77 GLN B N 1
ATOM 1953 C CA . GLN B 1 77 ? -38.113 33.722 33.160 1.00 29.62 77 GLN B CA 1
ATOM 1954 C C . GLN B 1 77 ? -36.761 33.278 32.633 1.00 28.45 77 GLN B C 1
ATOM 1955 O O . GLN B 1 77 ? -36.315 32.141 32.854 1.00 29.64 77 GLN B O 1
ATOM 1961 N N . PRO B 1 78 ? -36.113 34.145 31.854 1.00 29.75 78 PRO B N 1
ATOM 1962 C CA . PRO B 1 78 ? -34.884 33.782 31.171 1.00 31.13 78 PRO B CA 1
ATOM 1963 C C . PRO B 1 78 ? -33.782 33.199 32.071 1.00 32.08 78 PRO B C 1
ATOM 1964 O O . PRO B 1 78 ? -33.137 32.276 31.625 1.00 30.73 78 PRO B O 1
ATOM 1968 N N . GLU B 1 79 ? -33.558 33.777 33.257 1.00 33.27 79 GLU B N 1
ATOM 1969 C CA . GLU B 1 79 ? -32.454 33.392 34.183 1.00 35.89 79 GLU B CA 1
ATOM 1970 C C . GLU B 1 79 ? -32.996 32.511 35.299 1.00 30.24 79 GLU B C 1
ATOM 1971 O O . GLU B 1 79 ? -34.092 32.763 35.794 1.00 33.29 79 GLU B O 1
ATOM 1977 N N . PRO B 1 80 ? -32.314 31.414 35.701 1.00 27.50 80 PRO B N 1
ATOM 1978 C CA . PRO B 1 80 ? -31.180 30.849 34.964 1.00 29.44 80 PRO B CA 1
ATOM 1979 C C . PRO B 1 80 ? -31.638 30.027 33.728 1.00 28.50 80 PRO B C 1
ATOM 1980 O O . PRO B 1 80 ? -32.724 29.458 33.729 1.00 23.46 80 PRO B O 1
ATOM 1984 N N . ARG B 1 81 ? -30.830 30.034 32.668 1.00 26.92 81 ARG B N 1
ATOM 1985 C CA . ARG B 1 81 ? -31.252 29.620 31.319 1.00 28.08 81 ARG B CA 1
ATOM 1986 C C . ARG B 1 81 ? -31.219 28.091 31.230 1.00 24.50 81 ARG B C 1
ATOM 1987 O O . ARG B 1 81 ? -30.254 27.506 31.627 1.00 24.53 81 ARG B O 1
ATOM 1995 N N . LEU B 1 82 ? -32.253 27.426 30.729 1.00 23.79 82 LEU B N 1
ATOM 1996 C CA . LEU B 1 82 ? -32.219 25.933 30.654 1.00 22.44 82 LEU B CA 1
ATOM 1997 C C . LEU B 1 82 ? -31.670 25.492 29.299 1.00 20.91 82 LEU B C 1
ATOM 1998 O O . LEU B 1 82 ? -31.248 24.340 29.163 1.00 22.07 82 LEU B O 1
ATOM 2003 N N . ILE B 1 83 ? -31.725 26.368 28.300 1.00 24.25 83 ILE B N 1
ATOM 2004 C CA . ILE B 1 83 ? -31.233 26.090 26.915 1.00 25.49 83 ILE B CA 1
ATOM 2005 C C . ILE B 1 83 ? -30.217 27.148 26.551 1.00 22.70 83 ILE B C 1
ATOM 2006 O O . ILE B 1 83 ? -30.529 28.332 26.583 1.00 24.28 83 ILE B O 1
ATOM 2011 N N . PRO B 1 84 ? -29.000 26.775 26.128 1.00 22.37 84 PRO B N 1
ATOM 2012 C CA . PRO B 1 84 ? -27.958 27.758 25.869 1.00 23.27 84 PRO B CA 1
ATOM 2013 C C . PRO B 1 84 ? -28.308 28.769 24.772 1.00 28.51 84 PRO B C 1
ATOM 2014 O O . PRO B 1 84 ? -29.026 28.436 23.842 1.00 24.62 84 PRO B O 1
ATOM 2018 N N . LEU B 1 85 ? -27.746 29.967 24.890 1.00 29.29 85 LEU B N 1
ATOM 2019 C CA . LEU B 1 85 ? -27.914 31.052 23.897 1.00 32.88 85 LEU B CA 1
ATOM 2020 C C . LEU B 1 85 ? -26.956 30.817 22.734 1.00 31.69 85 LEU B C 1
ATOM 2021 O O . LEU B 1 85 ? -27.358 31.024 21.582 1.00 29.62 85 LEU B O 1
ATOM 2026 N N . ASP B 1 86 ? -25.721 30.418 23.019 1.00 31.59 86 ASP B N 1
ATOM 2027 C CA . ASP B 1 86 ? -24.723 30.153 21.952 1.00 28.49 86 ASP B CA 1
ATOM 2028 C C . ASP B 1 86 ? -25.222 29.024 21.038 1.00 29.46 86 ASP B C 1
ATOM 2029 O O . ASP B 1 86 ? -25.584 27.950 21.534 1.00 25.99 86 ASP B O 1
ATOM 2034 N N . PRO B 1 87 ? -25.191 29.211 19.699 1.00 28.57 87 PRO B N 1
ATOM 2035 C CA . PRO B 1 87 ? -25.806 28.279 18.750 1.00 29.19 87 PRO B CA 1
ATOM 2036 C C . PRO B 1 87 ? -25.187 26.891 18.703 1.00 26.86 87 PRO B C 1
ATOM 2037 O O . PRO B 1 87 ? -25.898 25.900 18.709 1.00 22.97 87 PRO B O 1
ATOM 2041 N N . LEU B 1 88 ? -23.863 26.858 18.724 1.00 24.88 88 LEU B N 1
ATOM 2042 C CA . LEU B 1 88 ? -23.140 25.585 18.803 1.00 24.64 88 LEU B CA 1
ATOM 2043 C C . LEU B 1 88 ? -23.471 24.865 20.132 1.00 23.72 88 LEU B C 1
ATOM 2044 O O . LEU B 1 88 ? -23.791 23.648 20.085 1.00 22.20 88 LEU B O 1
ATOM 2049 N N . HIS B 1 89 ? -23.404 25.553 21.264 1.00 22.82 89 HIS B N 1
ATOM 2050 C CA . HIS B 1 89 ? -23.625 24.937 22.593 1.00 22.49 89 HIS B CA 1
ATOM 2051 C C . HIS B 1 89 ? -25.083 24.475 22.624 1.00 22.04 89 HIS B C 1
ATOM 2052 O O . HIS B 1 89 ? -25.359 23.425 23.220 1.00 19.54 89 HIS B O 1
ATOM 2059 N N . ARG B 1 90 ? -25.991 25.244 22.021 1.00 19.83 90 ARG B N 1
ATOM 2060 C CA . ARG B 1 90 ? -27.429 24.866 21.998 1.00 22.51 90 ARG B CA 1
ATOM 2061 C C . ARG B 1 90 ? -27.597 23.567 21.181 1.00 21.65 90 ARG B C 1
ATOM 2062 O O . ARG B 1 90 ? -28.261 22.608 21.685 1.00 21.42 90 ARG B O 1
ATOM 2070 N N . ALA B 1 91 ? -26.991 23.484 19.987 1.00 21.51 91 ALA B N 1
ATOM 2071 C CA . ALA B 1 91 ? -27.106 22.303 19.099 1.00 19.69 91 ALA B CA 1
ATOM 2072 C C . ALA B 1 91 ? -26.603 21.070 19.843 1.00 21.33 91 ALA B C 1
ATOM 2073 O O . ALA B 1 91 ? -27.244 20.031 19.780 1.00 20.22 91 ALA B O 1
ATOM 2075 N N . GLN B 1 92 ? -25.500 21.210 20.594 1.00 20.11 92 GLN B N 1
ATOM 2076 C CA . GLN B 1 92 ? -24.904 20.092 21.362 1.00 20.87 92 GLN B CA 1
ATOM 2077 C C . GLN B 1 92 ? -25.820 19.682 22.522 1.00 19.05 92 GLN B C 1
ATOM 2078 O O . GLN B 1 92 ? -25.980 18.497 22.748 1.00 19.60 92 GLN B O 1
ATOM 2084 N N . ALA B 1 93 ? -26.370 20.634 23.260 1.00 20.96 93 ALA B N 1
ATOM 2085 C CA . ALA B 1 93 ? -27.282 20.330 24.395 1.00 20.45 93 ALA B CA 1
ATOM 2086 C C . ALA B 1 93 ? -28.560 19.677 23.834 1.00 21.20 93 ALA B C 1
ATOM 2087 O O . ALA B 1 93 ? -28.981 18.629 24.353 1.00 19.27 93 ALA B O 1
ATOM 2089 N N . LEU B 1 94 ? -29.128 20.219 22.748 1.00 18.38 94 LEU B N 1
ATOM 2090 C CA . LEU B 1 94 ? -30.358 19.622 22.146 1.00 19.83 94 LEU B CA 1
ATOM 2091 C C . LEU B 1 94 ? -30.064 18.246 21.567 1.00 18.72 94 LEU B C 1
ATOM 2092 O O . LEU B 1 94 ? -30.934 17.381 21.686 1.00 19.85 94 LEU B O 1
ATOM 2097 N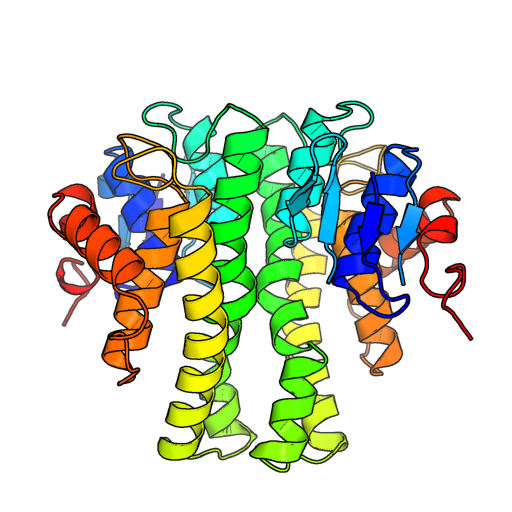 N . GLU B 1 95 ? -28.853 17.999 21.094 1.00 21.17 95 GLU B N 1
ATOM 2098 C CA . GLU B 1 95 ? -28.496 16.669 20.522 1.00 22.03 95 GLU B CA 1
ATOM 2099 C C . GLU B 1 95 ? -28.620 15.636 21.644 1.00 21.59 95 GLU B C 1
ATOM 2100 O O . GLU B 1 95 ? -29.180 14.522 21.391 1.00 18.76 95 GLU B O 1
ATOM 2106 N N . LEU B 1 96 ? -28.045 15.926 22.819 1.00 19.57 96 LEU B N 1
ATOM 2107 C CA . LEU B 1 96 ? -28.078 14.961 23.942 1.00 17.97 96 LEU B CA 1
ATOM 2108 C C . LEU B 1 96 ? -29.496 14.861 24.503 1.00 16.21 96 LEU B C 1
ATOM 2109 O O . LEU B 1 96 ? -29.936 13.756 24.785 1.00 17.64 96 LEU B O 1
ATOM 2114 N N . ALA B 1 97 ? -30.175 15.976 24.698 1.00 17.34 97 ALA B N 1
ATOM 2115 C CA . ALA B 1 97 ? -31.566 15.969 25.229 1.00 18.31 97 ALA B CA 1
ATOM 2116 C C . ALA B 1 97 ? -32.493 15.154 24.309 1.00 20.06 97 ALA B C 1
ATOM 2117 O O . ALA B 1 97 ? -33.314 14.388 24.837 1.00 20.24 97 ALA B O 1
ATOM 2119 N N . LEU B 1 98 ? -32.358 15.310 22.991 1.00 19.76 98 LEU B N 1
ATOM 2120 C CA . LEU B 1 98 ? -33.231 14.681 21.969 1.00 21.34 98 LEU B CA 1
ATOM 2121 C C . LEU B 1 98 ? -32.834 13.230 21.829 1.00 19.54 98 LEU B C 1
ATOM 2122 O O . LEU B 1 98 ? -33.741 12.423 21.617 1.00 20.72 98 LEU B O 1
ATOM 2127 N N . LEU B 1 99 ? -31.573 12.887 22.067 1.00 19.22 99 LEU B N 1
ATOM 2128 C CA . LEU B 1 99 ? -31.204 11.449 22.123 1.00 20.14 99 LEU B CA 1
ATOM 2129 C C . LEU B 1 99 ? -32.039 10.723 23.174 1.00 21.19 99 LEU B C 1
ATOM 2130 O O . LEU B 1 99 ? -32.577 9.626 22.895 1.00 19.73 99 LEU B O 1
ATOM 2135 N N . VAL B 1 100 ? -32.111 11.267 24.379 1.00 20.68 100 VAL B N 1
ATOM 2136 C CA . VAL B 1 100 ? -32.959 10.698 25.454 1.00 21.56 100 VAL B CA 1
ATOM 2137 C C . VAL B 1 100 ? -34.449 10.770 25.061 1.00 22.29 100 VAL B C 1
ATOM 2138 O O . VAL B 1 100 ? -35.122 9.725 25.120 1.00 21.61 100 VAL B O 1
ATOM 2142 N N . ALA B 1 101 ? -34.928 11.938 24.645 1.00 19.97 101 ALA B N 1
ATOM 2143 C CA . ALA B 1 101 ? -36.374 12.225 24.506 1.00 20.62 101 ALA B CA 1
ATOM 2144 C C . ALA B 1 101 ? -36.962 11.558 23.251 1.00 20.69 101 ALA B C 1
ATOM 2145 O O . ALA B 1 101 ? -38.164 11.386 23.212 1.00 23.32 101 ALA B O 1
ATOM 2147 N N . CYS B 1 102 ? -36.157 11.277 22.238 1.00 20.79 102 CYS B N 1
ATOM 2148 C CA . CYS B 1 102 ? -36.581 10.689 20.934 1.00 23.56 102 CYS B CA 1
ATOM 2149 C C . CYS B 1 102 ? -36.144 9.224 20.802 1.00 25.03 102 CYS B C 1
ATOM 2150 O O . CYS B 1 102 ? -36.920 8.461 20.253 1.00 24.97 102 CYS B O 1
ATOM 2153 N N . ASP B 1 103 ? -34.954 8.851 21.282 1.00 23.88 103 ASP B N 1
ATOM 2154 C CA . ASP B 1 103 ? -34.312 7.553 20.930 1.00 23.98 103 ASP B CA 1
ATOM 2155 C C . ASP B 1 103 ? -34.315 6.587 22.101 1.00 23.63 103 ASP B C 1
ATOM 2156 O O . ASP B 1 103 ? -33.971 5.416 21.862 1.00 24.58 103 ASP B O 1
ATOM 2161 N N . ILE B 1 104 ? -34.630 7.027 23.324 1.00 22.41 104 ILE B N 1
ATOM 2162 C CA . ILE B 1 104 ? -34.692 6.073 24.480 1.00 21.35 104 ILE B CA 1
ATOM 2163 C C . ILE B 1 104 ? -36.099 6.037 25.070 1.00 22.59 104 ILE B C 1
ATOM 2164 O O . ILE B 1 104 ? -36.781 4.966 24.955 1.00 23.08 104 ILE B O 1
ATOM 2169 N N . HIS B 1 105 ? -36.516 7.135 25.711 1.00 20.99 105 HIS B N 1
ATOM 2170 C CA . HIS B 1 105 ? -37.726 7.182 26.561 1.00 23.54 105 HIS B CA 1
ATOM 2171 C C . HIS B 1 105 ? -38.968 6.729 25.793 1.00 24.85 105 HIS B C 1
ATOM 2172 O O . HIS B 1 105 ? -39.754 5.958 26.338 1.00 24.44 105 HIS B O 1
ATOM 2179 N N . PRO B 1 106 ? -39.223 7.158 24.532 1.00 23.06 106 PRO B N 1
ATOM 2180 C CA . PRO B 1 106 ? -40.484 6.776 23.876 1.00 22.97 106 PRO B CA 1
ATOM 2181 C C . PRO B 1 106 ? -40.703 5.255 23.727 1.00 22.62 106 PRO B C 1
ATOM 2182 O O . PRO B 1 106 ? -41.851 4.826 23.718 1.00 28.29 106 PRO B O 1
ATOM 2186 N N . LEU B 1 107 ? -39.631 4.486 23.635 1.00 22.88 107 LEU B N 1
ATOM 2187 C CA . LEU B 1 107 ? -39.712 3.005 23.525 1.00 28.94 107 LEU B CA 1
ATOM 2188 C C . LEU B 1 107 ? -39.966 2.376 24.895 1.00 31.39 107 LEU B C 1
ATOM 2189 O O . LEU B 1 107 ? -40.456 1.256 24.912 1.00 32.37 107 LEU B O 1
ATOM 2194 N N . ASN B 1 108 ? -39.690 3.086 25.998 1.00 31.60 108 ASN B N 1
ATOM 2195 C CA . ASN B 1 108 ? -39.604 2.514 27.369 1.00 35.73 108 ASN B CA 1
ATOM 2196 C C . ASN B 1 108 ? -40.694 3.149 28.248 1.00 34.48 108 ASN B C 1
ATOM 2197 O O . ASN B 1 108 ? -40.673 2.955 29.415 1.00 52.62 108 ASN B O 1
ATOM 2202 N N . ASN B 1 109 ? -41.649 3.818 27.622 1.00 41.29 109 ASN B N 1
ATOM 2203 C CA . ASN B 1 109 ? -42.844 4.501 28.184 1.00 43.77 109 ASN B CA 1
ATOM 2204 C C . ASN B 1 109 ? -43.735 3.450 28.861 1.00 45.27 109 ASN B C 1
ATOM 2205 O O . ASN B 1 109 ? -43.809 2.312 28.337 1.00 42.31 109 ASN B O 1
ATOM 2210 N N . VAL B 1 110 ? -44.505 3.825 29.884 1.00 42.19 110 VAL B N 1
ATOM 2211 C CA . VAL B 1 110 ? -45.574 2.921 30.400 1.00 43.00 110 VAL B CA 1
ATOM 2212 C C . VAL B 1 110 ? -46.558 2.582 29.261 1.00 37.44 110 VAL B C 1
ATOM 2213 O O . VAL B 1 110 ? -46.878 1.420 29.097 1.00 36.27 110 VAL B O 1
ATOM 2217 N N . ARG B 1 111 ? -46.938 3.551 28.466 1.00 39.63 111 ARG B N 1
ATOM 2218 C CA . ARG B 1 111 ? -47.859 3.328 27.387 1.00 39.64 111 ARG B CA 1
ATOM 2219 C C . ARG B 1 111 ? -47.365 2.196 26.461 1.00 37.04 111 ARG B C 1
ATOM 2220 O O . ARG B 1 111 ? -48.099 1.306 26.150 1.00 37.21 111 ARG B O 1
ATOM 2228 N N . VAL B 1 112 ? -46.096 2.177 26.109 1.00 33.22 112 VAL B N 1
ATOM 2229 C CA . VAL B 1 112 ? -45.581 1.139 25.239 1.00 32.18 112 VAL B CA 1
ATOM 2230 C C . VAL B 1 112 ? -45.519 -0.248 25.884 1.00 35.75 112 VAL B C 1
ATOM 2231 O O . VAL B 1 112 ? -45.776 -1.241 25.256 1.00 32.09 112 VAL B O 1
ATOM 2235 N N . LEU B 1 113 ? -45.144 -0.272 27.145 1.00 36.51 113 LEU B N 1
ATOM 2236 C CA . LEU B 1 113 ? -45.000 -1.522 27.927 1.00 38.91 113 LEU B CA 1
ATOM 2237 C C . LEU B 1 113 ? -46.399 -2.111 28.149 1.00 39.44 113 LEU B C 1
ATOM 2238 O O . LEU B 1 113 ? -46.493 -3.318 28.084 1.00 34.06 113 LEU B O 1
ATOM 2243 N N . LYS B 1 114 ? -47.432 -1.286 28.326 1.00 41.72 114 LYS B N 1
ATOM 2244 C CA . LYS B 1 114 ? -48.843 -1.767 28.388 1.00 47.51 114 LYS B CA 1
ATOM 2245 C C . LYS B 1 114 ? -49.187 -2.419 27.053 1.00 46.97 114 LYS B C 1
ATOM 2246 O O . LYS B 1 114 ? -49.672 -3.575 27.072 1.00 47.70 114 LYS B O 1
ATOM 2252 N N . TYR B 1 115 ? -48.944 -1.737 25.926 1.00 43.17 115 TYR B N 1
ATOM 2253 C CA . TYR B 1 115 ? -49.208 -2.346 24.591 1.00 39.84 115 TYR B CA 1
ATOM 2254 C C . TYR B 1 115 ? -48.481 -3.687 24.488 1.00 40.51 115 TYR B C 1
ATOM 2255 O O . TYR B 1 115 ? -49.123 -4.663 24.030 1.00 38.17 115 TYR B O 1
ATOM 2264 N N . LEU B 1 116 ? -47.190 -3.762 24.834 1.00 40.85 116 LEU B N 1
ATOM 2265 C CA . LEU B 1 116 ? -46.417 -5.031 24.679 1.00 41.97 116 LEU B CA 1
ATOM 2266 C C . LEU B 1 116 ? -47.108 -6.138 25.509 1.00 43.25 116 LEU B C 1
ATOM 2267 O O . LEU B 1 116 ? -47.208 -7.269 25.004 1.00 42.37 116 LEU B O 1
ATOM 2272 N N . THR B 1 117 ? -47.585 -5.827 26.721 1.00 44.96 117 THR B N 1
ATOM 2273 C CA . THR B 1 117 ? -48.243 -6.785 27.662 1.00 47.99 117 THR B CA 1
ATOM 2274 C C . THR B 1 117 ? -49.612 -7.172 27.075 1.00 49.72 117 THR B C 1
ATOM 2275 O O . THR B 1 117 ? -49.747 -8.291 26.521 1.00 53.40 117 THR B O 1
ATOM 2279 N N . GLN B 1 118 ? -50.527 -6.200 27.069 1.00 50.98 118 GLN B N 1
ATOM 2280 C CA . GLN B 1 118 ? -51.991 -6.363 26.890 1.00 52.35 118 GLN B CA 1
ATOM 2281 C C . GLN B 1 118 ? -52.317 -6.689 25.440 1.00 53.58 118 GLN B C 1
ATOM 2282 O O . GLN B 1 118 ? -53.373 -7.283 25.233 1.00 59.14 118 GLN B O 1
ATOM 2288 N N . VAL B 1 119 ? -51.444 -6.371 24.484 1.00 49.52 119 VAL B N 1
ATOM 2289 C CA . VAL B 1 119 ? -51.758 -6.610 23.046 1.00 44.28 119 VAL B CA 1
ATOM 2290 C C . VAL B 1 119 ? -50.904 -7.740 22.487 1.00 42.04 119 VAL B C 1
ATOM 2291 O O . VAL B 1 119 ? -51.451 -8.507 21.716 1.00 41.77 119 VAL B O 1
ATOM 2295 N N . LEU B 1 120 ? -49.592 -7.769 22.736 1.00 42.55 120 LEU B N 1
ATOM 2296 C CA . LEU B 1 120 ? -48.712 -8.771 22.083 1.00 41.38 120 LEU B CA 1
ATOM 2297 C C . LEU B 1 120 ? -48.363 -9.892 23.079 1.00 37.64 120 LEU B C 1
ATOM 2298 O O . LEU B 1 120 ? -47.660 -10.828 22.667 1.00 43.92 120 LEU B O 1
ATOM 2303 N N . GLY B 1 121 ? -48.911 -9.835 24.289 1.00 35.71 121 GLY B N 1
ATOM 2304 C CA . GLY B 1 121 ? -48.665 -10.805 25.380 1.00 47.23 121 GLY B CA 1
ATOM 2305 C C . GLY B 1 121 ? -47.187 -11.069 25.660 1.00 54.10 121 GLY B C 1
ATOM 2306 O O . GLY B 1 121 ? -46.822 -12.248 25.850 1.00 51.67 121 GLY B O 1
ATOM 2307 N N . ILE B 1 122 ? -46.344 -10.033 25.692 1.00 53.34 122 ILE B N 1
ATOM 2308 C CA . ILE B 1 122 ? -44.879 -10.162 25.996 1.00 48.67 122 ILE B CA 1
ATOM 2309 C C . ILE B 1 122 ? -44.723 -10.194 27.523 1.00 46.73 122 ILE B C 1
ATOM 2310 O O . ILE B 1 122 ? -45.309 -9.295 28.183 1.00 43.02 122 ILE B O 1
ATOM 2315 N N . ASP B 1 123 ? -44.019 -11.192 28.092 1.00 48.73 123 ASP B N 1
ATOM 2316 C CA . ASP B 1 123 ? -43.916 -11.312 29.582 1.00 52.14 123 ASP B CA 1
ATOM 2317 C C . ASP B 1 123 ? -42.921 -10.269 30.121 1.00 52.62 123 ASP B C 1
ATOM 2318 O O . ASP B 1 123 ? -42.158 -9.689 29.295 1.00 49.43 123 ASP B O 1
ATOM 2323 N N . ALA B 1 124 ? -42.927 -10.088 31.454 1.00 52.14 124 ALA B N 1
ATOM 2324 C CA . ALA B 1 124 ? -42.065 -9.186 32.266 1.00 52.19 124 ALA B CA 1
ATOM 2325 C C . ALA B 1 124 ? -40.590 -9.361 31.890 1.00 51.83 124 ALA B C 1
ATOM 2326 O O . ALA B 1 124 ? -39.865 -8.333 31.865 1.00 47.00 124 ALA B O 1
ATOM 2328 N N . GLU B 1 125 ? -40.174 -10.599 31.603 1.00 43.27 125 GLU B N 1
ATOM 2329 C CA . GLU B 1 125 ? -38.773 -10.954 31.260 1.00 48.51 125 GLU B CA 1
ATOM 2330 C C . GLU B 1 125 ? -38.417 -10.417 29.878 1.00 42.05 125 GLU B C 1
ATOM 2331 O O . GLU B 1 125 ? -37.288 -9.942 29.696 1.00 37.85 125 GLU B O 1
ATOM 2337 N N . ASP B 1 126 ? -39.287 -10.583 28.887 1.00 46.33 126 ASP B N 1
ATOM 2338 C CA . ASP B 1 126 ? -38.986 -10.069 27.522 1.00 44.56 126 ASP B CA 1
ATOM 2339 C C . ASP B 1 126 ? -39.105 -8.542 27.550 1.00 34.89 126 ASP B C 1
ATOM 2340 O O . ASP B 1 126 ? -38.321 -7.913 26.859 1.00 36.86 126 ASP B O 1
ATOM 2345 N N . ARG B 1 127 ? -40.043 -8.008 28.331 1.00 33.75 127 ARG B N 1
ATOM 2346 C CA . ARG B 1 127 ? -40.237 -6.546 28.545 1.00 39.65 127 ARG B CA 1
ATOM 2347 C C . ARG B 1 127 ? -38.956 -5.938 29.123 1.00 46.12 127 ARG B C 1
ATOM 2348 O O . ARG B 1 127 ? -38.437 -4.986 28.484 1.00 43.12 127 ARG B O 1
ATOM 2356 N N . GLN B 1 128 ? -38.500 -6.456 30.279 1.00 41.58 128 GLN B N 1
ATOM 2357 C CA . GLN B 1 128 ? -37.144 -6.250 30.858 1.00 38.75 128 GLN B CA 1
ATOM 2358 C C . GLN B 1 128 ? -36.090 -6.132 29.750 1.00 34.02 128 GLN B C 1
ATOM 2359 O O . GLN B 1 128 ? -35.335 -5.118 29.751 1.00 34.77 128 GLN B O 1
ATOM 2365 N N . ARG B 1 129 ? -35.940 -7.149 28.893 1.00 32.29 129 ARG B N 1
ATOM 2366 C CA . ARG B 1 129 ? -34.845 -7.216 27.872 1.00 33.97 129 ARG B CA 1
ATOM 2367 C C . ARG B 1 129 ? -35.048 -6.149 26.773 1.00 34.46 129 ARG B C 1
ATOM 2368 O O . ARG B 1 129 ? -34.060 -5.589 26.214 1.00 31.17 129 ARG B O 1
ATOM 2376 N N . TRP B 1 130 ? -36.293 -5.880 26.404 1.00 31.26 130 TRP B N 1
ATOM 2377 C CA . TRP B 1 130 ? -36.582 -4.758 25.468 1.00 31.72 130 TRP B CA 1
ATOM 2378 C C . TRP B 1 130 ? -36.055 -3.463 26.103 1.00 25.03 130 TRP B C 1
ATOM 2379 O O . TRP B 1 130 ? -35.332 -2.749 25.422 1.00 28.41 130 TRP B O 1
ATOM 2390 N N . TYR B 1 131 ? -36.466 -3.187 27.339 1.00 28.15 131 TYR B N 1
ATOM 2391 C CA . TYR B 1 131 ? -36.158 -1.942 28.090 1.00 30.34 131 TYR B CA 1
ATOM 2392 C C . TYR B 1 131 ? -34.636 -1.745 28.071 1.00 34.44 131 TYR B C 1
ATOM 2393 O O . TYR B 1 131 ? -34.120 -0.643 27.692 1.00 27.57 131 TYR B O 1
ATOM 2402 N N . ALA B 1 132 ? -33.924 -2.833 28.373 1.00 30.33 132 ALA B N 1
ATOM 2403 C CA . ALA B 1 132 ? -32.472 -2.830 28.629 1.00 29.34 132 ALA B CA 1
ATOM 2404 C C . ALA B 1 132 ? -31.746 -2.671 27.302 1.00 27.99 132 ALA B C 1
ATOM 2405 O O . ALA B 1 132 ? -30.683 -2.024 27.273 1.00 26.39 132 ALA B O 1
ATOM 2407 N N . HIS B 1 133 ? -32.324 -3.153 26.194 1.00 29.22 133 HIS B N 1
ATOM 2408 C CA . HIS B 1 133 ? -31.697 -2.990 24.854 1.00 27.54 133 HIS B CA 1
ATOM 2409 C C . HIS B 1 133 ? -31.697 -1.488 24.450 1.00 25.34 133 HIS B C 1
ATOM 2410 O O . HIS B 1 133 ? -30.671 -0.988 24.005 1.00 28.17 133 HIS B O 1
ATOM 2417 N N . TRP B 1 134 ? -32.819 -0.803 24.530 1.00 25.13 134 TRP B N 1
ATOM 2418 C CA . TRP B 1 134 ? -32.934 0.595 24.056 1.00 27.57 134 TRP B CA 1
ATOM 2419 C C . TRP B 1 134 ? -32.115 1.455 25.037 1.00 30.13 134 TRP B C 1
ATOM 2420 O O . TRP B 1 134 ? -31.429 2.410 24.589 1.00 28.70 134 TRP B O 1
ATOM 2431 N N . VAL B 1 135 ? -32.149 1.105 26.329 1.00 26.61 135 VAL B N 1
ATOM 2432 C CA . VAL B 1 135 ? -31.307 1.782 27.347 1.00 25.25 135 VAL B CA 1
ATOM 2433 C C . VAL B 1 135 ? -29.828 1.625 26.975 1.00 25.18 135 VAL B C 1
ATOM 2434 O O . VAL B 1 135 ? -29.159 2.663 26.937 1.00 22.05 135 VAL B O 1
ATOM 2438 N N . ALA B 1 136 ? -29.306 0.430 26.714 1.00 25.01 136 ALA B N 1
ATOM 2439 C CA . ALA B 1 136 ? -27.842 0.243 26.474 1.00 25.41 136 ALA B CA 1
ATOM 2440 C C . ALA B 1 136 ? -27.421 1.007 25.222 1.00 27.64 136 ALA B C 1
ATOM 2441 O O . ALA B 1 136 ? -26.455 1.733 25.268 1.00 28.06 136 ALA B O 1
ATOM 2443 N N . GLU B 1 137 ? -28.157 0.861 24.131 1.00 30.87 137 GLU B N 1
ATOM 2444 C CA . GLU B 1 137 ? -27.870 1.569 22.864 1.00 31.09 137 GLU B CA 1
ATOM 2445 C C . GLU B 1 137 ? -27.840 3.080 23.123 1.00 26.09 137 GLU B C 1
ATOM 2446 O O . GLU B 1 137 ? -26.886 3.730 22.670 1.00 25.74 137 GLU B O 1
ATOM 2452 N N . GLY B 1 138 ? -28.870 3.617 23.783 1.00 24.27 138 GLY B N 1
ATOM 2453 C CA . GLY B 1 138 ? -29.001 5.078 23.972 1.00 23.37 138 GLY B CA 1
ATOM 2454 C C . GLY B 1 138 ? -27.969 5.638 24.955 1.00 23.17 138 GLY B C 1
ATOM 2455 O O . GLY B 1 138 ? -27.398 6.685 24.683 1.00 22.03 138 GLY B O 1
ATOM 2456 N N . LEU B 1 139 ? -27.786 4.999 26.100 1.00 23.58 139 LEU B N 1
ATOM 2457 C CA . LEU B 1 139 ? -26.896 5.557 27.155 1.00 23.05 139 LEU B CA 1
ATOM 2458 C C . LEU B 1 139 ? -25.428 5.426 26.730 1.00 22.22 139 LEU B C 1
ATOM 2459 O O . LEU B 1 139 ? -24.653 6.300 27.102 1.00 20.76 139 LEU B O 1
ATOM 2464 N N . ALA B 1 140 ? -25.044 4.424 25.921 1.00 21.67 140 ALA B N 1
ATOM 2465 C CA . ALA B 1 140 ? -23.660 4.372 25.414 1.00 23.20 140 ALA B CA 1
ATOM 2466 C C . ALA B 1 140 ? -23.377 5.622 24.576 1.00 22.50 140 ALA B C 1
ATOM 2467 O O . ALA B 1 140 ? -22.279 6.201 24.685 1.00 20.58 140 ALA B O 1
ATOM 2469 N N . ALA B 1 141 ? -24.345 6.036 23.759 1.00 19.78 141 ALA B N 1
ATOM 2470 C CA . ALA B 1 141 ? -24.187 7.224 22.890 1.00 21.67 141 ALA B CA 1
ATOM 2471 C C . ALA B 1 141 ? -24.210 8.470 23.781 1.00 18.72 141 ALA B C 1
ATOM 2472 O O . ALA B 1 141 ? -23.411 9.361 23.530 1.00 20.60 141 ALA B O 1
ATOM 2474 N N . ALA B 1 142 ? -25.044 8.492 24.825 1.00 17.82 142 ALA B N 1
ATOM 2475 C CA . ALA B 1 142 ? -25.207 9.656 25.743 1.00 18.96 142 ALA B CA 1
ATOM 2476 C C . ALA B 1 142 ? -23.893 9.882 26.510 1.00 19.27 142 ALA B C 1
ATOM 2477 O O . ALA B 1 142 ? -23.453 11.000 26.609 1.00 17.78 142 ALA B O 1
ATOM 2479 N N . GLU B 1 143 ? -23.287 8.806 26.993 1.00 20.83 143 GLU B N 1
ATOM 2480 C CA . GLU B 1 143 ? -21.983 8.835 27.742 1.00 19.85 143 GLU B CA 1
ATOM 2481 C C . GLU B 1 143 ? -20.965 9.510 26.820 1.00 20.84 143 GLU B C 1
ATOM 2482 O O . GLU B 1 143 ? -20.277 10.420 27.261 1.00 21.58 143 GLU B O 1
ATOM 2488 N N . THR B 1 144 ? -20.886 9.112 25.550 1.00 20.87 144 THR B N 1
ATOM 2489 C CA . THR B 1 144 ? -19.918 9.683 24.570 1.00 20.96 144 THR B CA 1
ATOM 2490 C C . THR B 1 144 ? -20.213 11.164 24.322 1.00 22.76 144 THR B C 1
ATOM 2491 O O . THR B 1 144 ? -19.251 11.989 24.346 1.00 22.17 144 THR B O 1
ATOM 2495 N N . LEU B 1 145 ? -21.485 11.546 24.146 1.00 20.10 145 LEU B N 1
ATOM 2496 C CA . LEU B 1 145 ? -21.776 12.982 23.882 1.00 19.96 145 LEU B CA 1
ATOM 2497 C C . LEU B 1 145 ? -21.376 13.800 25.116 1.00 17.55 145 LEU B C 1
ATOM 2498 O O . LEU B 1 145 ? -20.939 14.918 24.952 1.00 19.25 145 LEU B O 1
ATOM 2503 N N . LEU B 1 146 ? -21.676 13.308 26.314 1.00 18.64 146 LEU B N 1
ATOM 2504 C CA . LEU B 1 146 ? -21.342 14.030 27.568 1.00 19.83 146 LEU B CA 1
ATOM 2505 C C . LEU B 1 146 ? -19.823 14.212 27.623 1.00 20.28 146 LEU B C 1
ATOM 2506 O O . LEU B 1 146 ? -19.389 15.351 27.801 1.00 24.47 146 LEU B O 1
ATOM 2511 N N . ASN B 1 147 ? -19.073 13.139 27.430 1.00 21.69 147 ASN B N 1
ATOM 2512 C CA . ASN B 1 147 ? -17.582 13.172 27.464 1.00 23.73 147 ASN B CA 1
ATOM 2513 C C . ASN B 1 147 ? -17.003 14.100 26.406 1.00 22.86 147 ASN B C 1
ATOM 2514 O O . ASN B 1 147 ? -16.051 14.787 26.733 1.00 22.69 147 ASN B O 1
ATOM 2519 N N . ARG B 1 148 ? -17.592 14.192 25.211 1.00 24.83 148 ARG B N 1
ATOM 2520 C CA . ARG B 1 148 ? -17.021 14.976 24.083 1.00 26.00 148 ARG B CA 1
ATOM 2521 C C . ARG B 1 148 ? 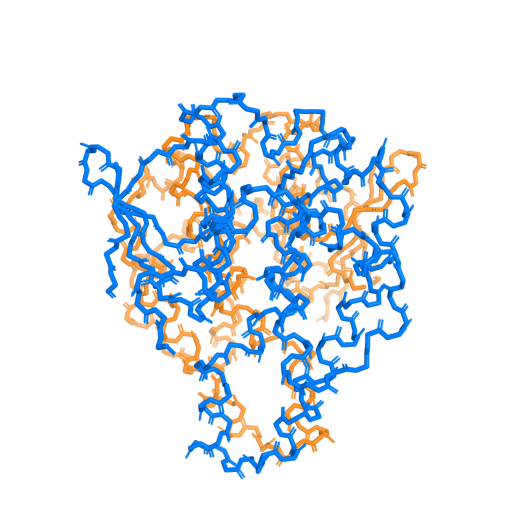-17.515 16.405 24.050 1.00 25.04 148 ARG B C 1
ATOM 2522 O O . ARG B 1 148 ? -16.775 17.241 23.551 1.00 27.49 148 ARG B O 1
ATOM 2530 N N . HIS B 1 149 ? -18.700 16.731 24.557 1.00 23.17 149 HIS B N 1
ATOM 2531 C CA . HIS B 1 149 ? -19.268 18.067 24.262 1.00 23.27 149 HIS B CA 1
ATOM 2532 C C . HIS B 1 149 ? -19.594 18.887 25.509 1.00 21.26 149 HIS B C 1
ATOM 2533 O O . HIS B 1 149 ? -20.010 20.036 25.330 1.00 23.85 149 HIS B O 1
ATOM 2540 N N . ARG B 1 150 ? -19.555 18.307 26.699 1.00 20.49 150 ARG B N 1
ATOM 2541 C CA . ARG B 1 150 ? -19.925 19.057 27.919 1.00 20.05 150 ARG B CA 1
ATOM 2542 C C . ARG B 1 150 ? -19.104 20.346 28.027 1.00 19.64 150 ARG B C 1
ATOM 2543 O O . ARG B 1 150 ? -17.942 20.384 27.566 1.00 20.10 150 ARG B O 1
ATOM 2551 N N . ARG B 1 151 ? -19.675 21.376 28.616 1.00 21.17 151 ARG B N 1
ATOM 2552 C CA . ARG B 1 151 ? -18.964 22.662 28.791 1.00 23.18 151 ARG B CA 1
ATOM 2553 C C . ARG B 1 151 ? -18.411 22.783 30.209 1.00 23.75 151 ARG B C 1
ATOM 2554 O O . ARG B 1 151 ? -17.597 23.674 30.430 1.00 23.63 151 ARG B O 1
ATOM 2562 N N . GLY B 1 152 ? -18.879 21.969 31.151 1.00 23.51 152 GLY B N 1
ATOM 2563 C CA . GLY B 1 152 ? -18.581 22.163 32.584 1.00 23.22 152 GLY B CA 1
ATOM 2564 C C . GLY B 1 152 ? -19.003 20.981 33.432 1.00 19.50 152 GLY B C 1
ATOM 2565 O O . GLY B 1 152 ? -19.062 19.840 32.911 1.00 19.77 152 GLY B O 1
ATOM 2566 N N . ALA B 1 153 ? -19.169 21.258 34.719 1.00 20.05 153 ALA B N 1
ATOM 2567 C CA . ALA B 1 153 ? -19.591 20.306 35.769 1.00 19.88 153 ALA B CA 1
ATOM 2568 C C . ALA B 1 153 ? -20.904 19.718 35.286 1.00 20.31 153 ALA B C 1
ATOM 2569 O O . ALA B 1 153 ? -21.118 18.531 35.474 1.00 17.62 153 ALA B O 1
ATOM 2571 N N . PHE B 1 154 ? -21.722 20.566 34.675 1.00 19.88 154 PHE B N 1
ATOM 2572 C CA . PHE B 1 154 ? -22.956 20.140 33.961 1.00 20.69 154 PHE B CA 1
ATOM 2573 C C . PHE B 1 154 ? -22.701 20.265 32.462 1.00 20.78 154 PHE B C 1
ATOM 2574 O O . PHE B 1 154 ? -21.711 20.892 32.044 1.00 22.17 154 PHE B O 1
ATOM 2582 N N . PHE B 1 155 ? -23.639 19.783 31.651 1.00 21.79 155 PHE B N 1
ATOM 2583 C CA . PHE B 1 155 ? -23.438 19.715 30.188 1.00 20.09 155 PHE B CA 1
ATOM 2584 C C . PHE B 1 155 ? -23.205 21.127 29.648 1.00 19.33 155 PHE B C 1
ATOM 2585 O O . PHE B 1 155 ? -22.288 21.329 28.841 1.00 18.06 155 PHE B O 1
ATOM 2593 N N . ALA B 1 156 ? -24.049 22.062 30.027 1.00 18.40 156 ALA B N 1
ATOM 2594 C CA . ALA B 1 156 ? -24.048 23.397 29.428 1.00 18.14 156 ALA B CA 1
ATOM 2595 C C . ALA B 1 156 ? -23.013 24.288 30.135 1.00 22.15 156 ALA B C 1
ATOM 2596 O O . ALA B 1 156 ? -22.815 25.381 29.656 1.00 21.81 156 ALA B O 1
ATOM 2598 N N . GLY B 1 157 ? -22.402 23.874 31.236 1.00 21.62 157 GLY B N 1
ATOM 2599 C CA . GLY B 1 157 ? -21.506 24.760 32.016 1.00 21.38 157 GLY B CA 1
ATOM 2600 C C . GLY B 1 157 ? -21.654 24.565 33.512 1.00 22.22 157 GLY B C 1
ATOM 2601 O O . GLY B 1 157 ? -21.687 23.395 33.999 1.00 19.59 157 GLY B O 1
ATOM 2602 N N . ALA B 1 158 ? -21.679 25.664 34.268 1.00 20.20 158 ALA B N 1
ATOM 2603 C CA . ALA B 1 158 ? -21.644 25.578 35.741 1.00 22.68 158 ALA B CA 1
ATOM 2604 C C . ALA B 1 158 ? -23.073 25.347 36.277 1.00 24.42 158 ALA B C 1
ATOM 2605 O O . ALA B 1 158 ? -23.212 25.174 37.499 1.00 22.79 158 ALA B O 1
ATOM 2607 N N . ALA B 1 159 ? -24.106 25.406 35.430 1.00 21.58 159 ALA B N 1
ATOM 2608 C CA . ALA B 1 159 ? -25.522 25.228 35.868 1.00 23.90 159 ALA B CA 1
ATOM 2609 C C . ALA B 1 159 ? -26.194 24.051 35.119 1.00 24.69 159 ALA B C 1
ATOM 2610 O O . ALA B 1 159 ? -25.946 23.883 33.932 1.00 23.68 159 ALA B O 1
ATOM 2612 N N . ALA B 1 160 ? -27.063 23.305 35.799 1.00 20.91 160 ALA B N 1
ATOM 2613 C CA . ALA B 1 160 ? -27.943 22.283 35.203 1.00 20.31 160 ALA B CA 1
ATOM 2614 C C . ALA B 1 160 ? -28.939 22.915 34.220 1.00 19.95 160 ALA B C 1
ATOM 2615 O O . ALA B 1 160 ? -29.343 24.105 34.354 1.00 19.68 160 ALA B O 1
ATOM 2617 N N . GLY B 1 161 ? -29.331 22.147 33.219 1.00 18.55 161 GLY B N 1
ATOM 2618 C CA . GLY B 1 161 ? -30.244 22.659 32.182 1.00 19.30 161 GLY B CA 1
ATOM 2619 C C . GLY B 1 161 ? -30.996 21.526 31.522 1.00 18.92 161 GLY B C 1
ATOM 2620 O O . GLY B 1 161 ? -31.178 20.464 32.171 1.00 19.52 161 GLY B O 1
ATOM 2621 N N . ILE B 1 162 ? -31.428 21.754 30.292 1.00 18.33 162 ILE B N 1
ATOM 2622 C CA . ILE B 1 162 ? -32.314 20.809 29.579 1.00 19.51 162 ILE B CA 1
ATOM 2623 C C . ILE B 1 162 ? -31.693 19.407 29.553 1.00 18.38 162 ILE B C 1
ATOM 2624 O O . ILE B 1 162 ? -32.428 18.416 29.655 1.00 18.45 162 ILE B O 1
ATOM 2629 N N . VAL B 1 163 ? -30.363 19.269 29.466 1.00 17.74 163 VAL B N 1
ATOM 2630 C CA . VAL B 1 163 ? -29.750 17.927 29.366 1.00 16.08 163 VAL B CA 1
ATOM 2631 C C . VAL B 1 163 ? -30.034 17.145 30.660 1.00 17.01 163 VAL B C 1
ATOM 2632 O O . VAL B 1 163 ? -30.477 15.932 30.590 1.00 15.37 163 VAL B O 1
ATOM 2636 N N . GLU B 1 164 ? -29.844 17.790 31.831 1.00 17.72 164 GLU B N 1
ATOM 2637 C CA . GLU B 1 164 ? -29.997 17.121 33.144 1.00 18.10 164 GLU B CA 1
ATOM 2638 C C . GLU B 1 164 ? -31.495 16.920 33.378 1.00 17.61 164 GLU B C 1
ATOM 2639 O O . GLU B 1 164 ? -31.875 15.929 34.020 1.00 16.79 164 GLU B O 1
ATOM 2645 N N . CYS B 1 165 ? -32.340 17.817 32.882 1.00 16.82 165 CYS B N 1
ATOM 2646 C CA . CYS B 1 165 ? -33.806 17.624 33.014 1.00 19.04 165 CYS B CA 1
ATOM 2647 C C . CYS B 1 165 ? -34.194 16.292 32.324 1.00 18.29 165 CYS B C 1
ATOM 2648 O O . CYS B 1 165 ? -35.114 15.601 32.818 1.00 20.34 165 CYS B O 1
ATOM 2651 N N . CYS B 1 166 ? -33.521 15.909 31.231 1.00 16.31 166 CYS B N 1
ATOM 2652 C CA . CYS B 1 166 ? -33.845 14.664 30.492 1.00 18.49 166 CYS B CA 1
ATOM 2653 C C . CYS B 1 166 ? -33.071 13.470 31.078 1.00 19.58 166 CYS B C 1
ATOM 2654 O O . CYS B 1 166 ? -33.645 12.361 31.166 1.00 16.12 166 CYS B O 1
ATOM 2657 N N . LEU B 1 167 ? -31.803 13.641 31.455 1.00 18.88 167 LEU B N 1
ATOM 2658 C CA . LEU B 1 167 ? -30.998 12.471 31.887 1.00 19.09 167 LEU B CA 1
ATOM 2659 C C . LEU B 1 167 ? -31.432 11.926 33.239 1.00 18.66 167 LEU B C 1
ATOM 2660 O O . LEU B 1 167 ? -31.463 10.685 33.417 1.00 20.41 167 LEU B O 1
ATOM 2665 N N . VAL B 1 168 ? -31.685 12.784 34.204 1.00 18.12 168 VAL B N 1
ATOM 2666 C CA . VAL B 1 168 ? -31.931 12.316 35.588 1.00 20.49 168 VAL B CA 1
ATOM 2667 C C . VAL B 1 168 ? -33.160 11.418 35.581 1.00 18.39 168 VAL B C 1
ATOM 2668 O O . VAL B 1 168 ? -33.118 10.351 36.161 1.00 18.94 168 VAL B O 1
ATOM 2672 N N . PRO B 1 169 ? -34.284 11.785 34.928 1.00 18.28 169 PRO B N 1
ATOM 2673 C CA . PRO B 1 169 ? -35.409 10.865 34.903 1.00 18.49 169 PRO B CA 1
ATOM 2674 C C . PRO B 1 169 ? -35.103 9.546 34.172 1.00 18.06 169 PRO B C 1
ATOM 2675 O O . PRO B 1 169 ? -35.502 8.449 34.635 1.00 19.42 169 PRO B O 1
ATOM 2679 N N . GLN B 1 170 ? -34.350 9.615 33.089 1.00 18.54 170 GLN B N 1
ATOM 2680 C CA . GLN B 1 170 ? -34.007 8.424 32.288 1.00 18.12 170 GLN B CA 1
ATOM 2681 C C . GLN B 1 170 ? -33.112 7.459 33.119 1.00 19.75 170 GLN B C 1
ATOM 2682 O O . GLN B 1 170 ? -33.310 6.213 33.038 1.00 19.40 170 GLN B O 1
ATOM 2688 N N . LEU B 1 171 ? -32.128 7.972 33.860 1.00 19.03 171 LEU B N 1
ATOM 2689 C CA . LEU B 1 171 ? -31.262 7.085 34.715 1.00 20.96 171 LEU B CA 1
ATOM 2690 C C . LEU B 1 171 ? -32.085 6.477 35.856 1.00 19.36 171 LEU B C 1
ATOM 2691 O O . LEU B 1 171 ? -31.967 5.260 36.095 1.00 22.13 171 LEU B O 1
ATOM 2696 N N . ALA B 1 172 ? -32.974 7.233 36.499 1.00 21.38 172 ALA B N 1
ATOM 2697 C CA . ALA B 1 172 ? -33.810 6.679 37.599 1.00 22.73 172 ALA B CA 1
ATOM 2698 C C . ALA B 1 172 ? -34.618 5.498 37.037 1.00 22.85 172 ALA B C 1
ATOM 2699 O O . ALA B 1 172 ? -34.625 4.442 37.637 1.00 21.27 172 ALA B O 1
ATOM 2701 N N . ASN B 1 173 ? -35.165 5.662 35.845 1.00 23.55 173 ASN B N 1
ATOM 2702 C CA . ASN B 1 173 ? -36.014 4.656 35.164 1.00 23.73 173 ASN B CA 1
ATOM 2703 C C . ASN B 1 173 ? -35.174 3.426 34.850 1.00 22.36 173 ASN B C 1
ATOM 2704 O O . ASN B 1 173 ? -35.666 2.292 35.122 1.00 22.30 173 ASN B O 1
ATOM 2709 N N . ALA B 1 174 ? -34.017 3.627 34.222 1.00 20.74 174 ALA B N 1
ATOM 2710 C CA . ALA B 1 174 ? -33.126 2.514 33.828 1.00 23.04 174 ALA B CA 1
ATOM 2711 C C . ALA B 1 174 ? -32.714 1.728 35.089 1.00 25.36 174 ALA B C 1
ATOM 2712 O O . ALA B 1 174 ? -32.679 0.450 35.036 1.00 22.95 174 ALA B O 1
ATOM 2714 N N . ARG B 1 175 ? -32.425 2.438 36.188 1.00 24.25 175 ARG B N 1
ATOM 2715 C CA . ARG B 1 175 ? -31.931 1.802 37.434 1.00 23.87 175 ARG B CA 1
ATOM 2716 C C . ARG B 1 175 ? -33.062 0.920 37.957 1.00 24.02 175 ARG B C 1
ATOM 2717 O O . ARG B 1 175 ? -32.797 -0.259 38.268 1.00 23.44 175 ARG B O 1
ATOM 2725 N N . ARG B 1 176 ? -34.268 1.486 38.022 1.00 25.84 176 ARG B N 1
ATOM 2726 C CA . ARG B 1 176 ? -35.468 0.825 38.575 1.00 28.28 176 ARG B CA 1
ATOM 2727 C C . ARG B 1 176 ? -35.815 -0.407 37.720 1.00 27.56 176 ARG B C 1
ATOM 2728 O O . ARG B 1 176 ? -36.378 -1.370 38.281 1.00 28.64 176 ARG B O 1
ATOM 2736 N N . MET B 1 177 ? -35.485 -0.418 36.431 1.00 25.63 177 MET B N 1
ATOM 2737 C CA . MET B 1 177 ? -35.816 -1.579 35.551 1.00 27.84 177 MET B CA 1
ATOM 2738 C C . MET B 1 177 ? -34.681 -2.609 35.588 1.00 29.11 177 MET B C 1
ATOM 2739 O O . MET B 1 177 ? -34.701 -3.563 34.787 1.00 31.29 177 MET B O 1
ATOM 2744 N N . GLY B 1 178 ? -33.661 -2.416 36.423 1.00 25.77 178 GLY B N 1
ATOM 2745 C CA . GLY B 1 178 ? -32.642 -3.469 36.612 1.00 26.26 178 GLY B CA 1
ATOM 2746 C C . GLY B 1 178 ? -31.580 -3.371 35.565 1.00 25.72 178 GLY B C 1
ATOM 2747 O O . GLY B 1 178 ? -30.825 -4.331 35.415 1.00 28.07 178 GLY B O 1
ATOM 2748 N N . CYS B 1 179 ? -31.453 -2.219 34.876 1.00 23.48 179 CYS B N 1
ATOM 2749 C CA . CYS B 1 179 ? -30.411 -2.081 33.835 1.00 24.33 179 CYS B CA 1
ATOM 2750 C C . CYS B 1 179 ? -29.027 -1.954 34.475 1.00 24.47 179 CYS B C 1
ATOM 2751 O O . CYS B 1 179 ? -28.883 -1.302 35.528 1.00 25.36 179 CYS B O 1
ATOM 2754 N N . ASP B 1 180 ? -28.039 -2.470 33.777 1.00 23.83 180 ASP B N 1
ATOM 2755 C CA . ASP B 1 180 ? -26.611 -2.303 34.137 1.00 25.15 180 ASP B CA 1
ATOM 2756 C C . ASP B 1 180 ? -26.161 -0.883 33.768 1.00 27.11 180 ASP B C 1
ATOM 2757 O O . ASP B 1 180 ? -25.966 -0.617 32.561 1.00 25.99 180 ASP B O 1
ATOM 2762 N N . LEU B 1 181 ? -25.832 -0.056 34.764 1.00 25.02 181 LEU B N 1
ATOM 2763 C CA . LEU B 1 181 ? -25.422 1.352 34.563 1.00 26.19 181 LEU B CA 1
ATOM 2764 C C . LEU B 1 181 ? -23.902 1.516 34.750 1.00 23.88 181 LEU B C 1
ATOM 2765 O O . LEU B 1 181 ? -23.375 2.618 34.478 1.00 22.31 181 LEU B O 1
ATOM 2770 N N . ALA B 1 182 ? -23.194 0.445 35.084 1.00 25.56 182 ALA B N 1
ATOM 2771 C CA . ALA B 1 182 ? -21.710 0.420 35.213 1.00 23.62 182 ALA B CA 1
ATOM 2772 C C . ALA B 1 182 ? -21.023 0.963 33.967 1.00 24.98 182 ALA B C 1
ATOM 2773 O O . ALA B 1 182 ? -20.017 1.649 34.091 1.00 21.65 182 ALA B O 1
ATOM 2775 N N . PRO B 1 183 ? -21.462 0.684 32.715 1.00 22.42 183 PRO B N 1
ATOM 2776 C CA . PRO B 1 183 ? -20.785 1.252 31.547 1.00 22.95 183 PRO B CA 1
ATOM 2777 C C . PRO B 1 183 ? -20.920 2.779 31.355 1.00 24.76 183 PRO B C 1
ATOM 2778 O O . PRO B 1 183 ? -20.259 3.320 30.474 1.00 21.99 183 PRO B O 1
ATOM 2782 N N . TYR B 1 184 ? -21.642 3.499 32.226 1.00 22.24 184 TYR B N 1
ATOM 2783 C CA . TYR B 1 184 ? -21.839 4.967 32.033 1.00 20.72 184 TYR B CA 1
ATOM 2784 C C . TYR B 1 184 ? -21.336 5.748 33.257 1.00 21.02 184 TYR B C 1
ATOM 2785 O O . TYR B 1 184 ? -22.099 6.506 33.906 1.00 21.12 184 TYR B O 1
ATOM 2794 N N . PRO B 1 185 ? -20.015 5.701 33.586 1.00 22.76 185 PRO B N 1
ATOM 2795 C CA . PRO B 1 185 ? -19.533 6.398 34.787 1.00 20.95 185 PRO B CA 1
ATOM 2796 C C . PRO B 1 185 ? -19.714 7.923 34.716 1.00 20.14 185 PRO B C 1
ATOM 2797 O O . PRO B 1 185 ? -20.078 8.537 35.720 1.00 22.13 185 PRO B O 1
ATOM 2801 N N . ALA B 1 186 ? -19.537 8.544 33.550 1.00 20.21 186 ALA B N 1
ATOM 2802 C CA . ALA B 1 186 ? -19.717 10.006 33.456 1.00 20.64 186 ALA B CA 1
ATOM 2803 C C . ALA B 1 186 ? -21.221 10.301 33.674 1.00 20.19 186 ALA B C 1
ATOM 2804 O O . ALA B 1 186 ? -21.542 11.313 34.354 1.00 18.68 186 ALA B O 1
ATOM 2806 N N . LEU B 1 187 ? -22.132 9.486 33.136 1.00 18.61 187 LEU B N 1
ATOM 2807 C CA . LEU B 1 187 ? -23.589 9.758 33.342 1.00 21.05 187 LEU B CA 1
ATOM 2808 C C . LEU B 1 187 ? -23.912 9.634 34.843 1.00 18.98 187 LEU B C 1
ATOM 2809 O O . LEU B 1 187 ? -24.594 10.543 35.395 1.00 20.28 187 LEU B O 1
ATOM 2814 N N . LEU B 1 188 ? -23.393 8.594 35.505 1.00 19.83 188 LEU B N 1
ATOM 2815 C CA . LEU B 1 188 ? -23.610 8.391 36.955 1.00 20.68 188 LEU B CA 1
ATOM 2816 C C . LEU B 1 188 ? -23.046 9.590 37.741 1.00 20.24 188 LEU B C 1
ATOM 2817 O O . LEU B 1 188 ? -23.737 10.111 38.627 1.00 21.29 188 LEU B O 1
ATOM 2822 N N . GLU B 1 189 ? -21.896 10.085 37.378 1.00 19.61 189 GLU B N 1
ATOM 2823 C CA . GLU B 1 189 ? -21.288 11.202 38.114 1.00 22.03 189 GLU B CA 1
ATOM 2824 C C . GLU B 1 189 ? -22.166 12.451 37.921 1.00 22.30 189 GLU B C 1
ATOM 2825 O O . GLU B 1 189 ? -22.394 13.203 38.904 1.00 19.59 189 GLU B O 1
ATOM 2831 N N . LEU B 1 190 ? -22.640 12.701 36.695 1.00 19.85 190 LEU B N 1
ATOM 2832 C CA . LEU B 1 190 ? -23.463 13.911 36.455 1.00 19.57 190 LEU B CA 1
ATOM 2833 C C . LEU B 1 190 ? -24.752 13.768 37.254 1.00 20.46 190 LEU B C 1
ATOM 2834 O O . LEU B 1 190 ? -25.212 14.737 37.846 1.00 17.66 190 LEU B O 1
ATOM 2839 N N . GLU B 1 191 ? -25.326 12.577 37.229 1.00 19.38 191 GLU B N 1
ATOM 2840 C CA . GLU B 1 191 ? -26.561 12.317 37.983 1.00 21.14 191 GLU B CA 1
ATOM 2841 C C . GLU B 1 191 ? -26.332 12.661 39.456 1.00 19.20 191 GLU B C 1
ATOM 2842 O O . GLU B 1 191 ? -27.193 13.334 40.026 1.00 20.12 191 GLU B O 1
ATOM 2848 N N . GLY B 1 192 ? -25.221 12.209 40.046 1.00 20.22 192 GLY B N 1
ATOM 2849 C CA . GLY B 1 192 ? -24.884 12.481 41.461 1.00 20.34 192 GLY B CA 1
ATOM 2850 C C . GLY B 1 192 ? -24.742 13.969 41.709 1.00 21.26 192 GLY B C 1
ATOM 2851 O O . GLY B 1 192 ? -25.301 14.461 42.708 1.00 23.48 192 GLY B O 1
ATOM 2852 N N . ARG B 1 193 ? -24.118 14.722 40.796 1.00 20.08 193 ARG B N 1
ATOM 2853 C CA . ARG B 1 193 ? -24.025 16.183 40.987 1.00 20.07 193 ARG B CA 1
ATOM 2854 C C . ARG B 1 193 ? -25.415 16.812 41.013 1.00 20.82 193 ARG B C 1
ATOM 2855 O O . ARG B 1 193 ? -25.620 17.766 41.767 1.00 19.67 193 ARG B O 1
ATOM 2863 N N . CYS B 1 194 ? -26.301 16.393 40.135 1.00 18.96 194 CYS B N 1
ATOM 2864 C CA . CYS B 1 194 ? -27.703 16.915 40.118 1.00 18.48 194 CYS B CA 1
ATOM 2865 C C . CYS B 1 194 ? -28.465 16.574 41.412 1.00 18.21 194 CYS B C 1
ATOM 2866 O O . CYS B 1 194 ? -29.082 17.481 42.011 1.00 17.30 194 CYS B O 1
ATOM 2869 N N . LEU B 1 195 ? -28.476 15.301 41.808 1.00 19.69 195 LEU B N 1
ATOM 2870 C CA . LEU B 1 195 ? -29.257 14.814 42.977 1.00 21.94 195 LEU B CA 1
ATOM 2871 C C . LEU B 1 195 ? -28.726 15.414 44.285 1.00 21.38 195 LEU B C 1
ATOM 2872 O O . LEU B 1 195 ? -29.486 15.398 45.274 1.00 20.50 195 LEU B O 1
ATOM 2877 N N . ALA B 1 196 ? -27.512 15.974 44.295 1.00 20.69 196 ALA B N 1
ATOM 2878 C CA . ALA B 1 196 ? -26.994 16.677 45.500 1.00 23.60 196 ALA B CA 1
ATOM 2879 C C . ALA B 1 196 ? -27.656 18.044 45.631 1.00 23.91 196 ALA B C 1
ATOM 2880 O O . ALA B 1 196 ? -27.451 18.699 46.641 1.00 23.67 196 ALA B O 1
ATOM 2882 N N . LEU B 1 197 ? -28.309 18.528 44.581 1.00 22.95 197 LEU B N 1
ATOM 2883 C CA . LEU B 1 197 ? -28.888 19.878 44.584 1.00 22.55 197 LEU B CA 1
ATOM 2884 C C . LEU B 1 197 ? -30.315 19.825 45.159 1.00 25.46 197 LEU B C 1
ATOM 2885 O O . LEU B 1 197 ? -31.093 18.951 44.767 1.00 20.75 197 LEU B O 1
ATOM 2890 N N . GLU B 1 198 ? -30.697 20.859 45.896 1.00 25.75 198 GLU B N 1
ATOM 2891 C CA . GLU B 1 198 ? -32.057 20.992 46.467 1.00 28.53 198 GLU B CA 1
ATOM 2892 C C . GLU B 1 198 ? -33.111 20.977 45.334 1.00 25.30 198 GLU B C 1
ATOM 2893 O O . GLU B 1 198 ? -34.181 20.384 45.554 1.00 25.78 198 GLU B O 1
ATOM 2899 N N . ALA B 1 199 ? -32.878 21.670 44.209 1.00 27.54 199 ALA B N 1
ATOM 2900 C CA . ALA B 1 199 ? -33.858 21.784 43.104 1.00 26.27 199 ALA B CA 1
ATOM 2901 C C . ALA B 1 199 ? -34.208 20.365 42.627 1.00 22.95 199 ALA B C 1
ATOM 2902 O O . ALA B 1 199 ? -35.374 20.054 42.455 1.00 21.53 199 ALA B O 1
ATOM 2904 N N . PHE B 1 200 ? -33.230 19.489 42.451 1.00 20.57 200 PHE B N 1
ATOM 2905 C CA . PHE B 1 200 ? -33.520 18.116 41.975 1.00 21.38 200 PHE B CA 1
ATOM 2906 C C . PHE B 1 200 ? -34.221 17.295 43.059 1.00 20.44 200 PHE B C 1
ATOM 2907 O O . PHE B 1 200 ? -35.146 16.460 42.752 1.00 22.08 200 PHE B O 1
ATOM 2915 N N . GLN B 1 201 ? -33.757 17.430 44.297 1.00 21.91 201 GLN B N 1
ATOM 2916 C CA . GLN B 1 201 ? -34.382 16.689 45.422 1.00 21.25 201 GLN B CA 1
ATOM 2917 C C . GLN B 1 201 ? -35.867 17.090 45.555 1.00 21.03 201 GLN B C 1
ATOM 2918 O O . GLN B 1 201 ? -36.684 16.176 45.676 1.00 22.92 201 GLN B O 1
ATOM 2924 N N . ARG B 1 202 ? -36.205 18.385 45.445 1.00 23.22 202 ARG B N 1
ATOM 2925 C CA . ARG B 1 202 ? -37.628 18.847 45.483 1.00 26.85 202 ARG B CA 1
ATOM 2926 C C . ARG B 1 202 ? -38.429 18.213 44.344 1.00 25.47 202 ARG B C 1
ATOM 2927 O O . ARG B 1 202 ? -39.637 17.864 44.552 1.00 23.21 202 ARG B O 1
ATOM 2935 N N . ALA B 1 203 ? -37.822 18.127 43.151 1.00 21.71 203 ALA B N 1
ATOM 2936 C CA . ALA B 1 203 ? -38.492 17.652 41.923 1.00 21.05 203 ALA B CA 1
ATOM 2937 C C . ALA B 1 203 ? -38.667 16.136 41.959 1.00 20.14 203 ALA B C 1
ATOM 2938 O O . ALA B 1 203 ? -39.462 15.600 41.199 1.00 20.74 203 ALA B O 1
ATOM 2940 N N . SER B 1 204 ? -37.905 15.433 42.778 1.00 19.26 204 SER B N 1
ATOM 2941 C CA . SER B 1 204 ? -37.857 13.955 42.717 1.00 20.49 204 SER B CA 1
ATOM 2942 C C . SER B 1 204 ? -39.261 13.389 42.944 1.00 19.71 204 SER B C 1
ATOM 2943 O O . SER B 1 204 ? -40.057 13.918 43.706 1.00 22.11 204 SER B O 1
ATOM 2946 N N . PRO B 1 205 ? -39.587 12.242 42.334 1.00 20.67 205 PRO B N 1
ATOM 2947 C CA . PRO B 1 205 ? -40.835 11.536 42.615 1.00 23.33 205 PRO B CA 1
ATOM 2948 C C . PRO B 1 205 ? -41.112 11.326 44.114 1.00 24.79 205 PRO B C 1
ATOM 2949 O O . PRO B 1 205 ? -42.251 11.581 44.593 1.00 24.11 205 PRO B O 1
ATOM 2953 N N . GLU B 1 206 ? -40.057 10.961 44.855 1.00 22.86 206 GLU B N 1
ATOM 2954 C CA . GLU B 1 206 ? -40.165 10.499 46.262 1.00 25.26 206 GLU B CA 1
ATOM 2955 C C . GLU B 1 206 ? -40.559 11.668 47.158 1.00 26.30 206 GLU B C 1
ATOM 2956 O O . GLU B 1 206 ? -41.062 11.395 48.269 1.00 27.79 206 GLU B O 1
ATOM 2962 N N . ARG B 1 207 ? -40.377 12.907 46.697 1.00 19.98 207 ARG B N 1
ATOM 2963 C CA . ARG B 1 207 ? -40.678 14.103 47.494 1.00 19.05 207 ARG B CA 1
ATOM 2964 C C . ARG B 1 207 ? -41.994 14.738 47.016 1.00 22.49 207 ARG B C 1
ATOM 2965 O O . ARG B 1 207 ? -42.308 15.835 47.461 1.00 24.98 207 ARG B O 1
ATOM 2973 N N . GLN B 1 208 ? -42.712 14.117 46.096 1.00 23.92 208 GLN B N 1
ATOM 2974 C CA . GLN B 1 208 ? -43.980 14.719 45.604 1.00 27.77 208 GLN B CA 1
ATOM 2975 C C . GLN B 1 208 ? -45.069 14.526 46.668 1.00 31.02 208 GLN B C 1
ATOM 2976 O O . GLN B 1 208 ? -45.095 13.512 47.357 1.00 30.84 208 GLN B O 1
ATOM 2982 N N . PRO B 1 209 ? -45.997 15.490 46.809 1.00 36.85 209 PRO B N 1
ATOM 2983 C CA . PRO B 1 209 ? -47.205 15.299 47.632 1.00 38.55 209 PRO B CA 1
ATOM 2984 C C . PRO B 1 209 ? -48.015 14.038 47.292 1.00 37.33 209 PRO B C 1
ATOM 2985 O O . PRO B 1 209 ? -48.526 13.452 48.177 1.00 43.51 209 PRO B O 1
ATOM 2989 N N . ASP B 1 210 ? -48.070 13.623 46.027 1.00 42.77 210 ASP B N 1
ATOM 2990 C CA . ASP B 1 210 ? -48.861 12.441 45.587 1.00 42.69 210 ASP B CA 1
ATOM 2991 C C . ASP B 1 210 ? -48.039 11.151 45.722 1.00 42.85 210 ASP B C 1
ATOM 2992 O O . ASP B 1 210 ? -48.494 10.108 45.197 1.00 38.53 210 ASP B O 1
ATOM 2997 N N . TYR B 1 211 ? -46.864 11.170 46.367 1.00 39.03 211 TYR B N 1
ATOM 2998 C CA . TYR B 1 211 ? -46.035 9.937 46.472 1.00 40.91 211 TYR B CA 1
ATOM 2999 C C . TYR B 1 211 ? -46.467 9.084 47.683 1.00 39.15 211 TYR B C 1
ATOM 3000 O O . TYR B 1 211 ? -46.476 9.649 48.777 1.00 39.49 211 TYR B O 1
ATOM 3009 N N . LEU B 1 212 ? -46.791 7.808 47.428 1.00 46.32 212 LEU B N 1
ATOM 3010 C CA . LEU B 1 212 ? -46.744 6.576 48.293 1.00 59.35 212 LEU B CA 1
ATOM 3011 C C . LEU B 1 212 ? -46.193 6.829 49.705 1.00 58.95 212 LEU B C 1
ATOM 3012 O O . LEU B 1 212 ? -45.277 6.059 50.105 1.00 54.70 212 LEU B O 1
#

Nearest PDB structures (foldseek):
  6jwk-assembly1_A  TM=1.005E+00  e=8.202E-31  Pseudomonas aeruginosa PAO1
  6jwk-assembly1_B  TM=9.871E-01  e=3.036E-27  Pseudomonas aeruginosa PAO1
  3niv-assembly1_B  TM=9.593E-01  e=1.617E-16  Legionella pneumophila subsp. pneumophila str. Philadelphia 1
  2jl4-assembly1_B  TM=9.524E-01  e=3.733E-16  Ralstonia sp. U2
  3niv-assembly1_A  TM=9.505E-01  e=1.216E-15  Legionella pneumophila subsp. pneumophila str. Philadelphia 1

CATH classification: 3.40.30.10 (+1 more: 1.20.1050.10)

Solvent-accessible surface area: 16002 Å² total; per-residue (Å²): 59,54,0,87,0,95,19,63,21,10,29,0,10,9,0,1,0,0,0,16,33,10,62,42,123,57,106,32,38,104,116,0,27,0,22,14,106,110,47,101,174,4,44,22,5,12,0,0,0,11,24,0,11,38,68,52,63,121,57,79,4,5,15,133,63,60,40,56,51,3,19,1,20,10,0,0,6,15,0,3,10,42,0,20,4,0,7,32,112,78,0,31,123,20,0,37,138,70,28,63,17,85,73,111,48,54,55,133,0,7,29,69,4,2,45,94,4,0,51,39,0,22,58,20,0,80,174,39,57,95,34,45,18,2,35,13,100,49,6,3,2,2,1,0,1,2,2,1,5,1,37,32,0,114,184,56,58,17,99,16,80,75,12,88,13,0,58,88,2,8,40,88,0,70,75,67,98,13,0,86,149,2,13,18,103,182,15,106,40,84,164,65,76,0,65,2,80,19,72,23,15,31,0,10,10,0,2,0,0,0,9,33,11,54,19,30,165,18,28,48,53,128,137,68,3,15,0,16,19,106,127,43,118,155,12,36,29,7,12,1,0,0,17,27,0,14,47,62,52,63,120,58,78,3,12,20,126,62,55,33,54,40,0,9,1,22,13,0,0,6,15,1,2,9,40,0,18,6,0,6,31,98,77,0,34,113,23,0,54,148,87,30,66,17,78,67,118,35,55,59,103,0,6,29,67,4,2,45,94,5,0,53,43,0,18,61,30,0,89,182,44,62,112,27,47,19,3,42,15,100,56,8,3,3,3,1,0,1,3,2,2,3,1,32,11,0,112,151,56,59,16,100,15,77,76,10,87,14,1,59,87,3,10,40,84,0,70,77,67,115,20,0,83,119,4,14,23,107,178,17,112,36,85,168

Organism: Pseudomonas aeruginosa (strain ATCC 15692 / DSM 22644 / CIP 104116 / JCM 14847 / LMG 12228 / 1C / PRS 101 / PAO1) (NCBI:txid208964)